Protein AF-A0ABD0QAA0-F1 (afdb_monomer_lite)

Structure (mmCIF, N/CA/C/O backbone):
data_AF-A0ABD0QAA0-F1
#
_entry.id   AF-A0ABD0QAA0-F1
#
loop_
_atom_site.group_PDB
_atom_site.id
_atom_site.type_symbol
_atom_site.label_atom_id
_atom_site.label_alt_id
_atom_site.label_comp_id
_atom_site.label_asym_id
_atom_site.label_entity_id
_atom_site.label_seq_id
_atom_site.pdbx_PDB_ins_code
_atom_site.Cartn_x
_atom_site.Cartn_y
_atom_site.Cartn_z
_atom_site.occupancy
_atom_site.B_iso_or_equiv
_atom_site.auth_seq_id
_atom_site.auth_comp_id
_atom_site.auth_asym_id
_atom_site.auth_atom_id
_atom_site.pdbx_PDB_model_num
ATOM 1 N N . LEU A 1 1 ? -8.680 -12.800 42.918 1.00 82.06 1 LEU A N 1
ATOM 2 C CA . LEU A 1 1 ? -10.115 -12.904 43.259 1.00 82.06 1 LEU A CA 1
ATOM 3 C C . LEU A 1 1 ? -10.482 -11.562 43.837 1.00 82.06 1 LEU A C 1
ATOM 5 O O . LEU A 1 1 ? -10.150 -11.305 44.989 1.00 82.06 1 LEU A O 1
ATOM 9 N N . ASP A 1 2 ? -11.087 -10.720 43.011 1.00 88.50 2 ASP A N 1
ATOM 10 C CA . ASP A 1 2 ? -11.465 -9.370 43.410 1.00 88.50 2 ASP A CA 1
ATOM 11 C C . ASP A 1 2 ? -12.945 -9.361 43.780 1.00 88.50 2 ASP A C 1
ATOM 13 O O . ASP A 1 2 ? -13.764 -10.043 43.160 1.00 88.50 2 ASP A O 1
ATOM 17 N N . VAL A 1 3 ? -13.289 -8.632 44.839 1.00 90.00 3 VAL A N 1
ATOM 18 C CA . VAL A 1 3 ? -14.673 -8.510 45.302 1.00 90.00 3 VAL A CA 1
ATOM 19 C C . VAL A 1 3 ? -15.332 -7.374 44.525 1.00 90.00 3 VAL A C 1
ATOM 21 O O . VAL A 1 3 ? -14.930 -6.222 44.662 1.00 90.00 3 VAL A O 1
ATOM 24 N N . GLN A 1 4 ? -16.346 -7.689 43.719 1.00 90.12 4 GLN A N 1
ATOM 25 C CA . GLN A 1 4 ? -17.117 -6.689 42.979 1.00 90.12 4 GLN A CA 1
ATOM 26 C C . GLN A 1 4 ? -18.313 -6.190 43.804 1.00 90.12 4 GLN A C 1
ATOM 28 O O . GLN A 1 4 ? -19.013 -6.977 44.440 1.00 90.12 4 GLN A O 1
ATOM 33 N N . MET A 1 5 ? -18.567 -4.880 43.760 1.00 89.25 5 MET A N 1
ATOM 34 C CA . MET A 1 5 ? -19.728 -4.231 44.376 1.00 89.25 5 MET A CA 1
ATOM 35 C C . MET A 1 5 ? -20.531 -3.512 43.290 1.00 89.25 5 MET A C 1
ATOM 37 O O . MET A 1 5 ? -20.007 -2.634 42.610 1.00 89.25 5 MET A O 1
ATOM 41 N N . LEU A 1 6 ? -21.799 -3.889 43.118 1.00 90.12 6 LEU A N 1
ATOM 42 C CA . LEU A 1 6 ? -22.668 -3.330 42.081 1.00 90.12 6 LEU A CA 1
ATOM 43 C C . LEU A 1 6 ? -23.094 -1.900 42.433 1.00 90.12 6 LEU A C 1
ATOM 45 O O . LEU A 1 6 ? -23.655 -1.657 43.503 1.00 90.12 6 LEU A O 1
ATOM 49 N N . THR A 1 7 ? -22.885 -0.971 41.503 1.00 89.69 7 THR A N 1
ATOM 50 C CA . THR A 1 7 ? -23.419 0.393 41.566 1.00 89.69 7 THR A CA 1
ATOM 51 C C . THR A 1 7 ? -24.627 0.527 40.635 1.00 89.69 7 THR A C 1
ATOM 53 O O . THR A 1 7 ? -24.613 -0.025 39.537 1.00 89.69 7 THR A O 1
ATOM 56 N N . PRO A 1 8 ? -25.684 1.265 41.024 1.00 91.69 8 PRO A N 1
ATOM 57 C CA . PRO A 1 8 ? -26.897 1.399 40.211 1.00 91.69 8 PRO A CA 1
ATOM 58 C C . PRO A 1 8 ? -26.730 2.332 39.001 1.00 91.69 8 PRO A C 1
ATOM 60 O O . PRO A 1 8 ? -27.649 2.454 38.198 1.00 91.69 8 PRO A O 1
ATOM 63 N N . VAL A 1 9 ? -25.591 3.018 38.892 1.00 91.56 9 VAL A N 1
ATOM 64 C CA . VAL A 1 9 ? -25.302 3.989 37.835 1.00 91.56 9 VAL A CA 1
ATOM 65 C C . VAL A 1 9 ? -24.066 3.536 37.073 1.00 91.56 9 VAL A C 1
ATOM 67 O O . VAL A 1 9 ? -23.059 3.167 37.683 1.00 91.56 9 VAL A O 1
ATOM 70 N N . ILE A 1 10 ? -24.167 3.596 35.747 1.00 88.81 10 ILE A N 1
ATOM 71 C CA . ILE A 1 10 ? -23.070 3.425 34.798 1.00 88.81 10 ILE A CA 1
ATOM 72 C C . ILE A 1 10 ? -23.173 4.512 33.728 1.00 88.81 10 ILE A C 1
ATOM 74 O O . ILE A 1 10 ? -24.264 5.009 33.447 1.00 88.81 10 ILE A O 1
ATOM 78 N N . TRP A 1 11 ? -22.039 4.863 33.136 1.00 88.94 11 TRP A N 1
ATOM 79 C CA . TRP A 1 11 ? -21.985 5.746 31.978 1.00 88.94 11 TRP A CA 1
ATOM 80 C C . TRP A 1 11 ? -22.028 4.894 30.714 1.00 88.94 11 TRP A C 1
ATOM 82 O O . TRP A 1 11 ? -21.192 4.007 30.548 1.00 88.94 11 TRP A O 1
ATOM 92 N N . SER A 1 12 ? -23.019 5.144 29.863 1.00 89.88 12 SER A N 1
ATOM 93 C CA . SER A 1 12 ? -23.172 4.511 28.553 1.00 89.88 12 SER A CA 1
ATOM 94 C C . SER A 1 12 ? -23.041 5.561 27.463 1.00 89.88 12 SER A C 1
ATOM 96 O O . SER A 1 12 ? -23.545 6.679 27.617 1.00 89.88 12 SER A O 1
ATOM 98 N N . ARG A 1 13 ? -22.420 5.197 26.344 1.00 92.31 13 ARG A N 1
ATOM 99 C CA . ARG A 1 13 ? -22.306 6.096 25.195 1.00 92.31 13 ARG A CA 1
ATOM 100 C C . ARG A 1 13 ? -23.652 6.234 24.477 1.00 92.31 13 ARG A C 1
ATOM 102 O O . ARG A 1 13 ? -24.378 5.260 24.297 1.00 92.31 13 ARG A O 1
ATOM 109 N N . MET A 1 14 ? -23.977 7.449 24.041 1.00 93.69 14 MET A N 1
ATOM 110 C CA . MET A 1 14 ? -25.113 7.690 23.152 1.00 93.69 14 MET A CA 1
ATOM 111 C C . MET A 1 14 ? -24.700 7.386 21.698 1.00 93.69 14 MET A C 1
ATOM 113 O O . MET A 1 14 ? -23.682 7.921 21.254 1.00 93.69 14 MET A O 1
ATOM 117 N N . PRO A 1 15 ? -25.444 6.547 20.949 1.00 92.31 15 PRO A N 1
ATOM 118 C CA . PRO A 1 15 ? -25.171 6.306 19.532 1.00 92.31 15 PRO A CA 1
ATOM 119 C C . PRO A 1 15 ? -25.245 7.590 18.696 1.00 92.31 15 PRO A C 1
ATOM 121 O O . PRO A 1 15 ? -26.052 8.473 18.984 1.00 92.31 15 PRO A O 1
ATOM 124 N N . ASN A 1 16 ? -24.437 7.669 17.634 1.00 89.06 16 ASN A N 1
ATOM 125 C CA . ASN A 1 16 ? -24.451 8.815 16.711 1.00 89.06 16 ASN A CA 1
ATOM 126 C C . ASN A 1 16 ? -25.701 8.817 15.823 1.00 89.06 16 ASN A C 1
ATOM 128 O O . ASN A 1 16 ? -26.226 9.873 15.484 1.00 89.06 16 ASN A O 1
ATOM 132 N N . HIS A 1 17 ? -26.181 7.624 15.468 1.00 90.19 17 HIS A N 1
ATOM 133 C CA . HIS A 1 17 ? -27.343 7.426 14.613 1.00 90.19 17 HIS A CA 1
ATOM 134 C C . HIS A 1 17 ? -28.352 6.518 15.310 1.00 90.19 17 HIS A C 1
ATOM 136 O O . HIS A 1 17 ? -27.987 5.578 16.020 1.00 90.19 17 HIS A O 1
ATOM 142 N N . PHE A 1 18 ? -29.629 6.805 15.084 1.00 90.69 18 PHE A N 1
ATOM 143 C CA . PHE A 1 18 ? -30.756 6.020 15.570 1.00 90.69 18 PHE A CA 1
ATOM 144 C C . PHE A 1 18 ? -31.597 5.569 14.383 1.00 90.69 18 PHE A C 1
ATOM 146 O O . PHE A 1 18 ? -31.605 6.220 13.341 1.00 90.69 18 PHE A O 1
ATOM 153 N N . LEU A 1 19 ? -32.343 4.479 14.557 1.00 89.00 19 LEU A N 1
ATOM 154 C CA . LEU A 1 19 ? -33.341 4.076 13.573 1.00 89.00 19 LEU A CA 1
ATOM 155 C C . LEU A 1 19 ? -34.398 5.178 13.438 1.00 89.00 19 LEU A C 1
ATOM 157 O O . LEU A 1 19 ? -34.957 5.624 14.443 1.00 89.00 19 LEU A O 1
ATOM 161 N N . ALA A 1 20 ? -34.697 5.571 12.202 1.00 83.75 20 ALA A N 1
ATOM 162 C CA . ALA A 1 20 ? -35.701 6.577 11.875 1.00 83.75 20 ALA A CA 1
ATOM 163 C C . ALA A 1 20 ? -36.950 5.915 11.252 1.00 83.75 20 ALA A C 1
ATOM 165 O O . ALA A 1 20 ? -37.070 5.847 10.030 1.00 83.75 20 ALA A O 1
ATOM 166 N N . PRO A 1 21 ? -37.881 5.358 12.054 1.00 82.88 21 PRO A N 1
ATOM 167 C CA . PRO A 1 21 ? -39.101 4.759 11.520 1.00 82.88 21 PRO A CA 1
ATOM 168 C C . PRO A 1 21 ? -40.090 5.829 11.036 1.00 82.88 21 PRO A C 1
ATOM 170 O O . PRO A 1 21 ? -40.287 6.854 11.696 1.00 82.88 21 PRO A O 1
ATOM 173 N N . GLU A 1 22 ? -40.787 5.562 9.930 1.00 78.75 22 GLU A N 1
ATOM 174 C CA . GLU A 1 22 ? -41.868 6.437 9.467 1.00 78.75 22 GLU A CA 1
ATOM 175 C C . GLU A 1 22 ? -43.043 6.424 10.462 1.00 78.75 22 GLU A C 1
ATOM 177 O O . GLU A 1 22 ? -43.483 5.378 10.952 1.00 78.75 22 GLU A O 1
ATOM 182 N N . THR A 1 23 ? -43.579 7.603 10.788 1.00 73.75 23 THR A N 1
ATOM 183 C CA . THR A 1 23 ? -44.669 7.740 11.763 1.00 73.75 23 THR A CA 1
ATOM 184 C C . THR A 1 23 ? -46.031 7.624 11.076 1.00 73.75 23 THR A C 1
ATOM 186 O O . THR A 1 23 ? -46.415 8.449 10.256 1.00 73.75 23 THR A O 1
ATOM 189 N N . GLY A 1 24 ? -46.794 6.581 11.424 1.00 71.56 24 GLY A N 1
ATOM 190 C CA . GLY A 1 24 ? -48.169 6.348 10.945 1.00 71.56 24 GLY A CA 1
ATOM 191 C C . GLY A 1 24 ? -48.438 4.897 10.540 1.00 71.56 24 GLY A C 1
ATOM 192 O O . GLY A 1 24 ? -49.527 4.370 10.772 1.00 71.56 24 GLY A O 1
ATOM 193 N N . ARG A 1 25 ? -47.418 4.216 10.015 1.00 75.25 25 ARG A N 1
ATOM 194 C CA . ARG A 1 25 ? -47.343 2.761 9.830 1.00 75.25 25 ARG A CA 1
ATOM 195 C C . ARG A 1 25 ? -45.936 2.353 10.246 1.00 75.25 25 ARG A C 1
ATOM 197 O O . ARG A 1 25 ? -44.996 2.995 9.811 1.00 75.25 25 ARG A O 1
ATOM 204 N N . VAL A 1 26 ? -45.784 1.345 11.106 1.00 78.69 26 VAL A N 1
ATOM 205 C CA . VAL A 1 26 ? -44.456 0.912 11.578 1.00 78.69 26 VAL A CA 1
ATOM 206 C C . VAL A 1 26 ? -43.682 0.329 10.393 1.00 78.69 26 VAL A C 1
ATOM 208 O O . VAL A 1 26 ? -43.853 -0.840 10.054 1.00 78.69 26 VAL A O 1
ATOM 211 N N . GLN A 1 27 ? -42.880 1.168 9.742 1.00 80.31 27 GLN A N 1
ATOM 212 C CA . GLN A 1 27 ? -42.050 0.836 8.593 1.00 80.31 27 GLN A CA 1
ATOM 213 C C . GLN A 1 27 ? -40.645 1.399 8.835 1.00 80.31 27 GLN A C 1
ATOM 215 O O . GLN A 1 27 ? -40.485 2.547 9.244 1.00 80.31 27 GLN A O 1
ATOM 220 N N . CYS A 1 28 ? -39.633 0.559 8.629 1.00 80.88 28 CYS A N 1
ATOM 221 C CA . CYS A 1 28 ? -38.220 0.896 8.762 1.00 80.88 28 CYS A CA 1
ATOM 222 C C . CYS A 1 28 ? -37.490 0.220 7.599 1.00 80.88 28 CYS A C 1
ATOM 224 O O . CYS A 1 28 ? -37.550 -1.003 7.473 1.00 80.88 28 CYS A O 1
ATOM 226 N N . MET A 1 29 ? -36.904 1.027 6.713 1.00 82.25 29 MET A N 1
ATOM 227 C CA . MET A 1 29 ? -36.292 0.562 5.460 1.00 82.25 29 MET A CA 1
ATOM 228 C C . MET A 1 29 ? -34.762 0.625 5.491 1.00 82.25 29 MET A C 1
ATOM 230 O O . MET A 1 29 ? -34.114 -0.054 4.700 1.00 82.25 29 MET A O 1
ATOM 234 N N . GLU A 1 30 ? -34.190 1.421 6.393 1.00 84.62 30 GLU A N 1
ATOM 235 C CA . GLU A 1 30 ? -32.753 1.676 6.457 1.00 84.62 30 GLU A CA 1
ATOM 236 C C . GLU A 1 30 ? -32.064 0.689 7.410 1.00 84.62 30 GLU A C 1
ATOM 238 O O . GLU A 1 30 ? -32.406 0.640 8.598 1.00 84.62 30 GLU A O 1
ATOM 243 N N . PRO A 1 31 ? -31.106 -0.121 6.922 1.00 88.12 31 PRO A N 1
ATOM 244 C CA . PRO A 1 31 ? -30.299 -0.966 7.787 1.00 88.12 31 PRO A CA 1
ATOM 245 C C . PRO A 1 31 ? -29.282 -0.115 8.557 1.00 88.12 31 PRO A C 1
ATOM 247 O O . PRO A 1 31 ? -28.592 0.718 7.978 1.00 88.12 31 PRO A O 1
ATOM 250 N N . LEU A 1 32 ? -29.150 -0.370 9.860 1.00 88.19 32 LEU A N 1
ATOM 251 C CA . LEU A 1 32 ? -28.131 0.244 10.709 1.00 88.19 32 LEU A CA 1
ATOM 252 C C . LEU A 1 32 ? -27.360 -0.853 11.444 1.00 88.19 32 LEU A C 1
ATOM 254 O O . LEU A 1 32 ? -27.960 -1.708 12.099 1.00 88.19 32 LEU A O 1
ATOM 258 N N . VAL A 1 33 ? -26.034 -0.824 11.327 1.00 89.81 33 VAL A N 1
ATOM 259 C CA . VAL A 1 33 ? -25.125 -1.814 11.918 1.00 89.81 33 VAL A CA 1
ATOM 260 C C . VAL A 1 33 ? -24.137 -1.102 12.837 1.00 89.81 33 VAL A C 1
ATOM 262 O O . VAL A 1 33 ? -23.739 0.030 12.580 1.00 89.81 33 VAL A O 1
ATOM 265 N N . MET A 1 34 ? -23.750 -1.769 13.923 1.00 92.12 34 MET A N 1
ATOM 266 C CA . MET A 1 34 ? -22.715 -1.306 14.843 1.00 92.12 34 MET A CA 1
ATOM 267 C C . MET A 1 34 ? -21.794 -2.462 15.226 1.00 92.12 34 MET A C 1
ATOM 269 O O . MET A 1 34 ? -22.221 -3.618 15.260 1.00 92.12 34 MET A O 1
ATOM 273 N N . MET A 1 35 ? -20.549 -2.139 15.566 1.00 93.75 35 MET A N 1
ATOM 274 C CA . MET A 1 35 ? -19.580 -3.102 16.082 1.00 93.75 35 MET A CA 1
ATOM 275 C C . MET A 1 35 ? -19.490 -3.007 17.610 1.00 93.75 35 MET A C 1
ATOM 277 O O . MET A 1 35 ? -19.363 -1.919 18.169 1.00 93.75 35 MET A O 1
ATOM 281 N N . ALA A 1 36 ? -19.541 -4.151 18.291 1.00 94.50 36 ALA A N 1
ATOM 282 C CA . ALA A 1 36 ? -19.472 -4.240 19.746 1.00 94.50 36 ALA A CA 1
ATOM 283 C C . ALA A 1 36 ? -18.509 -5.350 20.182 1.00 94.50 36 ALA A C 1
ATOM 285 O O . ALA A 1 36 ? -18.388 -6.382 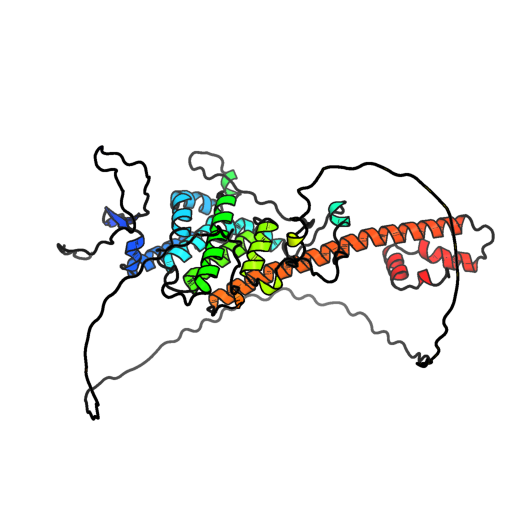19.525 1.00 94.50 36 ALA A O 1
ATOM 286 N N . LEU A 1 37 ? -17.854 -5.145 21.320 1.00 94.44 37 LEU A N 1
ATOM 287 C CA . LEU A 1 37 ? -16.974 -6.110 21.965 1.00 94.44 37 LEU A CA 1
ATOM 288 C C . LEU A 1 37 ? -17.769 -6.965 22.950 1.00 94.44 37 LEU A C 1
ATOM 290 O O . LEU A 1 37 ? -18.516 -6.438 23.775 1.00 94.44 37 LEU A O 1
ATOM 294 N N . HIS A 1 38 ? -17.569 -8.280 22.905 1.00 96.06 38 HIS A N 1
ATOM 295 C CA . HIS A 1 38 ? -18.076 -9.212 23.913 1.00 96.06 38 HIS A CA 1
ATOM 296 C C . HIS A 1 38 ? -16.964 -9.538 24.912 1.00 96.06 38 HIS A C 1
ATOM 298 O O . HIS A 1 38 ? -15.877 -9.939 24.506 1.00 96.06 38 HIS A O 1
ATOM 304 N N . ILE A 1 39 ? -17.229 -9.345 26.208 1.00 95.81 39 ILE A N 1
ATOM 305 C CA . ILE A 1 39 ? -16.333 -9.738 27.304 1.00 95.81 39 ILE A CA 1
ATOM 306 C C . ILE A 1 39 ? -16.783 -11.115 27.805 1.00 95.81 39 ILE A C 1
ATOM 308 O O . ILE A 1 39 ? -17.846 -11.195 28.436 1.00 95.81 39 ILE A O 1
ATOM 312 N N . PRO A 1 40 ? -16.011 -12.190 27.564 1.00 95.69 40 PRO A N 1
ATOM 313 C CA . PRO A 1 40 ? -16.426 -13.546 27.911 1.00 95.69 40 PRO A CA 1
ATOM 314 C C . PRO A 1 40 ? -16.566 -13.783 29.417 1.00 95.69 40 PRO A C 1
ATOM 316 O O . PRO A 1 40 ? -17.504 -14.455 29.842 1.00 95.69 40 PRO A O 1
ATOM 319 N N . GLU A 1 41 ? -15.671 -13.220 30.232 1.00 93.06 41 GLU A N 1
ATOM 320 C CA . GLU A 1 41 ? -15.617 -13.445 31.682 1.00 93.06 41 GLU A CA 1
ATOM 321 C C . GLU A 1 41 ? -16.844 -12.878 32.404 1.00 93.06 41 GLU A C 1
ATOM 323 O O . GLU A 1 41 ? -17.338 -13.471 33.362 1.00 93.06 41 GLU A O 1
ATOM 328 N N . GLU A 1 42 ? -17.349 -11.740 31.924 1.00 92.06 42 GLU A N 1
ATOM 329 C CA . GLU A 1 42 ? -18.548 -11.076 32.450 1.00 92.06 42 GLU A CA 1
ATOM 330 C C . GLU A 1 42 ? -19.813 -11.415 31.642 1.00 92.06 42 GLU A C 1
ATOM 332 O O . GLU A 1 42 ? -20.918 -11.059 32.050 1.00 92.06 42 GLU A O 1
ATOM 337 N N . ASN A 1 43 ? -19.660 -12.099 30.503 1.00 94.12 43 ASN A N 1
ATOM 338 C CA . ASN A 1 43 ? -20.702 -12.386 29.519 1.00 94.12 43 ASN A CA 1
ATOM 339 C C . ASN A 1 43 ? -21.565 -11.158 29.168 1.00 94.12 43 ASN A C 1
ATOM 341 O O . ASN A 1 43 ? -22.793 -11.175 29.293 1.00 94.12 43 ASN A O 1
ATOM 345 N N . ARG A 1 44 ? -20.913 -10.074 28.736 1.00 93.38 44 ARG A N 1
ATOM 346 C CA . ARG A 1 44 ? -21.579 -8.811 28.382 1.00 93.38 44 ARG A CA 1
ATOM 347 C C . ARG A 1 44 ? -21.025 -8.197 27.105 1.00 93.38 44 ARG A C 1
ATOM 349 O O . ARG A 1 44 ? -19.879 -8.456 26.747 1.00 93.38 44 ARG A O 1
ATOM 356 N N . CYS A 1 45 ? -21.814 -7.330 26.475 1.00 94.94 45 CYS A N 1
ATOM 357 C CA . CYS A 1 45 ? -21.395 -6.561 25.305 1.00 94.94 45 CYS A CA 1
ATOM 358 C C . CYS A 1 45 ? -21.158 -5.089 25.658 1.00 94.94 45 CYS A C 1
ATOM 360 O O . CYS A 1 45 ? -21.840 -4.531 26.517 1.00 94.94 45 CYS A O 1
ATOM 362 N N . ILE A 1 46 ? -20.195 -4.475 24.980 1.00 93.94 46 ILE A N 1
ATOM 363 C CA . ILE A 1 46 ? -19.839 -3.061 25.089 1.00 93.94 46 ILE A CA 1
ATOM 364 C C . ILE A 1 46 ? -19.666 -2.520 23.665 1.00 93.94 46 ILE A C 1
ATOM 366 O O . ILE A 1 46 ? -19.048 -3.191 22.844 1.00 93.94 46 ILE A O 1
ATOM 370 N N . ASP A 1 47 ? -20.188 -1.333 23.352 1.00 94.38 47 ASP A N 1
ATOM 371 C CA . ASP A 1 47 ? -19.894 -0.660 22.073 1.00 94.38 47 ASP A CA 1
ATOM 372 C C . ASP A 1 47 ? -18.374 -0.439 21.938 1.00 94.38 47 ASP A C 1
ATOM 374 O O . ASP A 1 47 ? -17.720 -0.025 22.898 1.00 94.38 47 ASP A O 1
ATOM 378 N N . ILE A 1 48 ? -17.791 -0.703 20.762 1.00 94.62 48 ILE A N 1
ATOM 379 C CA . ILE A 1 48 ? -16.352 -0.481 20.553 1.00 94.62 48 ILE A CA 1
ATOM 380 C C . ILE A 1 48 ? -15.960 0.981 20.808 1.00 94.62 48 ILE A C 1
ATOM 382 O O . ILE A 1 48 ? -14.851 1.262 21.262 1.00 94.62 48 ILE A O 1
ATOM 386 N N . LEU A 1 49 ? -16.881 1.918 20.576 1.00 94.38 49 LEU A N 1
ATOM 387 C CA . LEU A 1 49 ? -16.634 3.339 20.792 1.00 94.38 49 LEU A CA 1
ATOM 388 C C . LEU A 1 49 ? -16.576 3.714 22.284 1.00 94.38 49 LEU A C 1
ATOM 390 O O . LEU A 1 49 ? -16.039 4.765 22.611 1.00 94.38 49 LEU A O 1
ATOM 394 N N . GLU A 1 50 ? -17.031 2.860 23.211 1.00 93.06 50 GLU A N 1
ATOM 395 C CA . GLU A 1 50 ? -16.831 3.079 24.658 1.00 93.06 50 GLU A CA 1
ATOM 396 C C . GLU A 1 50 ? -15.379 2.862 25.108 1.00 93.06 50 GLU A C 1
ATOM 398 O O . GLU A 1 50 ? -15.012 3.225 26.232 1.00 93.06 50 GLU A O 1
ATOM 403 N N . LEU A 1 51 ? -14.520 2.304 24.246 1.00 94.06 51 LEU A N 1
ATOM 404 C CA . LEU A 1 51 ? -13.091 2.193 24.532 1.00 94.06 51 LEU A CA 1
ATOM 405 C C . LEU A 1 51 ? -12.419 3.558 24.738 1.00 94.06 51 LEU A C 1
ATOM 407 O O . LEU A 1 51 ? -11.412 3.616 25.439 1.00 94.06 51 LEU A O 1
ATOM 411 N N . SER A 1 52 ? -12.976 4.651 24.200 1.00 92.56 52 SER A N 1
ATOM 412 C CA . SER A 1 52 ? -12.447 6.001 24.435 1.00 92.56 52 SER A CA 1
ATOM 413 C C . SER A 1 52 ? -12.475 6.397 25.916 1.00 92.56 52 SER A C 1
ATOM 415 O O . SER A 1 52 ? -11.582 7.100 26.376 1.00 92.56 52 SER A O 1
ATOM 417 N N . GLU A 1 53 ? -13.472 5.919 26.665 1.00 93.00 53 GLU A N 1
ATOM 418 C CA . GLU A 1 53 ? -13.621 6.186 28.101 1.00 93.00 53 GLU A CA 1
ATOM 419 C C . GLU A 1 53 ? -12.873 5.140 28.945 1.00 93.00 53 GLU A C 1
ATOM 421 O O . GLU A 1 53 ? -12.318 5.428 30.006 1.00 93.00 53 GLU A O 1
ATOM 426 N N . ARG A 1 54 ? -12.811 3.892 28.462 1.00 93.19 54 ARG A N 1
ATOM 427 C CA . ARG A 1 54 ? -12.151 2.769 29.147 1.00 93.19 54 ARG A CA 1
ATOM 428 C C . ARG A 1 54 ? -10.708 2.589 28.675 1.00 93.19 54 ARG A C 1
ATOM 430 O O . ARG A 1 54 ? -10.383 1.614 27.996 1.00 93.19 54 ARG A O 1
ATOM 437 N N . THR A 1 55 ? -9.826 3.496 29.089 1.00 92.88 55 THR A N 1
ATOM 438 C CA . THR A 1 55 ? -8.427 3.536 28.615 1.00 92.88 55 THR A CA 1
ATOM 439 C C . THR A 1 55 ? -7.630 2.244 28.853 1.00 92.88 55 THR A C 1
ATOM 441 O O . THR A 1 55 ? -6.858 1.843 27.983 1.00 92.88 55 THR A O 1
ATOM 444 N N . ASP A 1 56 ? -7.833 1.548 29.975 1.00 95.44 56 ASP A N 1
ATOM 445 C CA . ASP A 1 56 ? -7.140 0.282 30.264 1.00 95.44 56 ASP A CA 1
ATOM 446 C C . ASP A 1 56 ? -7.579 -0.847 29.323 1.00 95.44 56 ASP A C 1
ATOM 448 O O . ASP A 1 56 ? -6.747 -1.575 28.777 1.00 95.44 56 ASP A O 1
ATOM 452 N N . LEU A 1 57 ? -8.889 -0.952 29.069 1.00 95.56 57 LEU A N 1
ATOM 453 C CA . LEU A 1 57 ? -9.443 -1.938 28.140 1.00 95.56 57 LEU A CA 1
ATOM 454 C C . LEU A 1 57 ? -9.039 -1.622 26.695 1.00 95.56 57 LEU A C 1
ATOM 456 O O . LEU A 1 57 ? -8.730 -2.534 25.931 1.00 95.56 57 LEU A O 1
ATOM 460 N N . MET A 1 58 ? -8.976 -0.337 26.335 1.00 95.50 58 MET A N 1
ATOM 461 C CA . MET A 1 58 ? -8.474 0.111 25.036 1.00 95.50 58 MET A CA 1
ATOM 462 C C . MET A 1 58 ? -7.018 -0.307 24.828 1.00 95.50 58 MET A C 1
ATOM 464 O O . MET A 1 58 ? -6.692 -0.869 23.786 1.00 95.50 58 MET A O 1
ATOM 468 N N . LYS A 1 59 ? -6.145 -0.079 25.820 1.00 96.56 59 LYS A N 1
ATOM 469 C CA . LYS A 1 59 ? -4.740 -0.514 25.765 1.00 96.56 59 LYS A CA 1
ATOM 470 C C . LYS A 1 59 ? -4.639 -2.029 25.609 1.00 96.56 59 LYS A C 1
ATOM 472 O O . LYS A 1 59 ? -3.907 -2.504 24.745 1.00 96.56 59 LYS A O 1
ATOM 477 N N . PHE A 1 60 ? -5.399 -2.785 26.399 1.00 97.19 60 PHE A N 1
ATOM 478 C CA . PHE A 1 60 ? -5.430 -4.243 26.304 1.00 97.19 60 PHE A CA 1
ATOM 479 C C . PHE A 1 60 ? -5.853 -4.723 24.906 1.00 97.19 60 PHE A C 1
ATOM 481 O O . PHE A 1 60 ? -5.178 -5.557 24.297 1.00 97.19 60 PHE A O 1
ATOM 488 N N . HIS A 1 61 ? -6.934 -4.161 24.360 1.00 96.31 61 HIS A N 1
ATOM 489 C CA . HIS A 1 61 ? -7.422 -4.532 23.036 1.00 96.31 61 HIS A CA 1
ATOM 490 C C . HIS A 1 61 ? -6.443 -4.124 21.925 1.00 96.31 61 HIS A C 1
ATOM 492 O O . HIS A 1 61 ? -6.162 -4.921 21.035 1.00 96.31 61 HIS A O 1
ATOM 498 N N . TYR A 1 62 ? -5.826 -2.945 22.021 1.00 96.19 62 TYR A N 1
ATOM 499 C CA . TYR A 1 62 ? -4.771 -2.512 21.103 1.00 96.19 62 TYR A CA 1
ATOM 500 C C . TYR A 1 62 ? -3.587 -3.490 21.062 1.00 96.19 62 TYR A C 1
ATOM 502 O O . TYR A 1 62 ? -3.132 -3.878 19.987 1.00 96.19 62 TYR A O 1
ATOM 510 N N . HIS A 1 63 ? -3.110 -3.944 22.224 1.00 97.38 63 HIS A N 1
ATOM 511 C CA . HIS A 1 63 ? -2.051 -4.953 22.286 1.00 97.38 63 HIS A CA 1
ATOM 512 C C . HIS A 1 63 ? -2.503 -6.322 21.765 1.00 97.38 63 HIS A C 1
ATOM 514 O O . HIS A 1 63 ? -1.689 -7.052 21.206 1.00 97.38 63 HIS A O 1
ATOM 520 N N . THR A 1 64 ? -3.791 -6.649 21.881 1.00 96.56 64 THR A N 1
ATOM 521 C CA . THR A 1 64 ? -4.367 -7.860 21.277 1.00 96.56 64 THR A CA 1
ATOM 522 C C . THR A 1 64 ? -4.330 -7.787 19.746 1.00 96.56 64 THR A C 1
ATOM 524 O O . THR A 1 64 ? -3.903 -8.742 19.102 1.00 96.56 64 THR A O 1
ATOM 527 N N . LEU A 1 65 ? -4.686 -6.640 19.155 1.00 95.69 65 LEU A N 1
ATOM 528 C CA . LEU A 1 65 ? -4.581 -6.417 17.705 1.00 95.69 65 LEU A CA 1
ATOM 529 C C . LEU A 1 65 ? -3.124 -6.491 17.228 1.00 95.69 65 LEU A C 1
ATOM 531 O O . LEU A 1 65 ? -2.826 -7.145 16.230 1.00 95.69 65 LEU A O 1
ATOM 535 N N . LYS A 1 66 ? -2.193 -5.890 17.982 1.00 95.75 66 LYS A N 1
ATOM 536 C CA . LYS A 1 66 ? -0.754 -6.015 17.705 1.00 95.75 66 LYS A CA 1
ATOM 537 C C . LYS A 1 66 ? -0.282 -7.461 17.745 1.00 95.75 66 LYS A C 1
ATOM 539 O O . LYS A 1 66 ? 0.456 -7.872 16.857 1.00 95.75 66 LYS A O 1
ATOM 544 N N . LEU A 1 67 ? -0.722 -8.227 18.744 1.00 96.62 67 LEU A N 1
ATOM 545 C CA . LEU A 1 67 ? -0.380 -9.639 18.861 1.00 96.62 67 LEU A CA 1
ATOM 546 C C . LEU A 1 67 ? -0.815 -10.402 17.609 1.00 96.62 67 LEU A C 1
ATOM 548 O O . LEU A 1 67 ? -0.004 -11.139 17.062 1.00 96.62 67 LEU A O 1
ATOM 552 N N . TYR A 1 68 ? -2.041 -10.191 17.121 1.00 95.62 68 TYR A N 1
ATOM 553 C CA . TYR A 1 68 ? -2.515 -10.801 15.874 1.00 95.62 68 TYR A CA 1
ATOM 554 C C . TYR A 1 68 ? -1.617 -10.468 14.678 1.00 95.62 68 TYR A C 1
ATOM 556 O O . TYR A 1 68 ? -1.216 -11.382 13.956 1.00 95.62 68 TYR A O 1
ATOM 564 N N . GLY A 1 69 ? -1.214 -9.202 14.527 1.00 92.94 69 GLY A N 1
ATOM 565 C CA . GLY A 1 69 ? -0.229 -8.801 13.519 1.00 92.94 69 GLY A CA 1
ATOM 566 C C . GLY A 1 69 ? 1.104 -9.544 13.671 1.00 92.94 69 GLY A C 1
ATOM 567 O O . GLY A 1 69 ? 1.629 -10.079 12.698 1.00 92.94 69 GLY A O 1
ATOM 568 N N . SER A 1 70 ? 1.615 -9.671 14.899 1.00 92.88 70 SER A N 1
ATOM 569 C CA . SER A 1 70 ? 2.856 -10.400 15.185 1.00 92.88 70 SER A CA 1
ATOM 570 C C . SER A 1 70 ? 2.763 -11.906 14.911 1.00 92.88 70 SER A C 1
ATOM 572 O O . SER A 1 70 ? 3.733 -12.483 14.430 1.00 92.88 70 SER A O 1
ATOM 574 N N . VAL A 1 71 ? 1.623 -12.565 15.165 1.00 93.44 71 VAL A N 1
ATOM 575 C CA . VAL A 1 71 ? 1.467 -14.003 14.849 1.00 93.44 71 VAL A CA 1
ATOM 576 C C . VAL A 1 71 ? 1.439 -14.239 13.328 1.00 93.44 71 VAL A C 1
ATOM 578 O O . VAL A 1 71 ? 1.912 -15.272 12.849 1.00 93.44 71 VAL A O 1
ATOM 581 N N . CYS A 1 72 ? 0.925 -13.272 12.564 1.00 90.56 72 CYS A N 1
ATOM 582 C CA . CYS A 1 72 ? 0.920 -13.274 11.098 1.00 90.56 72 CYS A CA 1
ATOM 583 C C . CYS A 1 72 ? 2.225 -12.792 10.452 1.00 90.56 72 CYS A C 1
ATOM 585 O O . CYS A 1 72 ? 2.329 -12.810 9.222 1.00 90.56 72 CYS A O 1
ATOM 587 N N . ALA A 1 73 ? 3.212 -12.367 11.245 1.00 82.44 73 ALA A N 1
ATOM 588 C CA . ALA A 1 73 ? 4.438 -11.770 10.735 1.00 82.44 73 ALA A CA 1
ATOM 589 C C . ALA A 1 73 ? 5.169 -12.677 9.730 1.00 82.44 73 ALA A C 1
ATOM 591 O O . ALA A 1 73 ? 5.062 -13.907 9.757 1.00 82.44 73 ALA A O 1
ATOM 592 N N . LEU A 1 74 ? 5.938 -12.041 8.840 1.00 80.38 74 LEU A N 1
ATOM 593 C CA . LEU A 1 74 ? 6.788 -12.696 7.836 1.00 80.38 74 LEU A CA 1
ATOM 594 C C . LEU A 1 74 ? 6.024 -13.565 6.817 1.00 80.38 74 LEU A C 1
ATOM 596 O O . LEU A 1 74 ? 6.600 -14.454 6.192 1.00 80.38 74 LEU A O 1
ATOM 600 N N . GLY A 1 75 ? 4.736 -13.285 6.600 1.00 78.06 75 GLY A N 1
ATOM 601 C CA . GLY A 1 75 ? 3.929 -13.960 5.583 1.00 78.06 75 GLY A CA 1
ATOM 602 C C . GLY A 1 75 ? 3.454 -15.351 5.997 1.00 78.06 75 GLY A C 1
ATOM 603 O O . GLY A 1 75 ? 3.341 -16.251 5.160 1.00 78.06 75 GLY A O 1
ATOM 604 N N . ASN A 1 76 ? 3.163 -15.545 7.288 1.00 91.31 76 ASN A N 1
ATOM 605 C CA . ASN A 1 76 ? 2.561 -16.775 7.794 1.00 91.31 76 ASN A CA 1
ATOM 606 C C . ASN A 1 76 ? 1.081 -16.885 7.383 1.00 91.31 76 ASN A C 1
ATOM 608 O O . ASN A 1 76 ? 0.158 -16.723 8.184 1.00 91.31 76 ASN A O 1
ATOM 612 N N . ASN A 1 77 ? 0.863 -17.211 6.108 1.00 91.81 77 ASN A N 1
ATOM 613 C CA . ASN A 1 77 ? -0.457 -17.277 5.486 1.00 91.81 77 ASN A CA 1
ATOM 614 C C . ASN A 1 77 ? -1.393 -18.277 6.186 1.00 91.81 77 ASN A C 1
ATOM 616 O O . ASN A 1 77 ? -2.597 -18.043 6.266 1.00 91.81 77 ASN A O 1
ATOM 620 N N . ARG A 1 78 ? -0.863 -19.366 6.763 1.00 91.00 78 ARG A N 1
ATOM 621 C CA . ARG A 1 78 ? -1.669 -20.339 7.520 1.00 91.00 78 ARG A CA 1
ATOM 622 C C . ARG A 1 78 ? -2.368 -19.694 8.716 1.00 91.00 78 ARG A C 1
ATOM 624 O O . ARG A 1 78 ? -3.540 -19.981 8.957 1.00 91.00 78 ARG A O 1
ATOM 631 N N . VAL A 1 79 ? -1.655 -18.852 9.463 1.00 92.81 79 VAL A N 1
ATOM 632 C CA . VAL A 1 79 ? -2.235 -18.113 10.589 1.00 92.81 79 VAL A CA 1
ATOM 633 C C . VAL A 1 79 ? -3.178 -17.035 10.076 1.00 92.81 79 VAL A C 1
ATOM 635 O O . VAL A 1 79 ? -4.270 -16.922 10.620 1.00 92.81 79 VAL A O 1
ATOM 638 N N . SER A 1 80 ? -2.825 -16.317 9.005 1.00 93.25 80 SER A N 1
ATOM 639 C CA . SER A 1 80 ? -3.704 -15.291 8.427 1.00 93.25 80 SER A CA 1
ATOM 640 C C . SER A 1 80 ? -5.083 -15.852 8.071 1.00 93.25 80 SER A C 1
ATOM 642 O O . SER A 1 80 ? -6.093 -15.287 8.474 1.00 93.25 80 SER A O 1
ATOM 644 N N . HIS A 1 81 ? -5.141 -17.023 7.424 1.00 92.19 81 HIS A N 1
ATOM 645 C CA . HIS A 1 81 ? -6.410 -17.710 7.140 1.00 92.19 81 HIS A CA 1
ATOM 646 C C . HIS A 1 81 ? -7.181 -18.099 8.406 1.00 92.19 81 HIS A C 1
ATOM 648 O O . HIS A 1 81 ? -8.404 -17.994 8.436 1.00 92.19 81 HIS A O 1
ATOM 654 N N . ALA A 1 82 ? -6.490 -18.551 9.456 1.00 91.75 82 ALA A N 1
ATOM 655 C CA . ALA A 1 82 ? -7.134 -18.886 10.724 1.00 91.75 82 ALA A CA 1
ATOM 656 C C . ALA A 1 82 ? -7.682 -17.636 11.435 1.00 91.75 82 ALA A C 1
ATOM 658 O O . ALA A 1 82 ? -8.789 -17.672 11.973 1.00 91.75 82 ALA A O 1
ATOM 659 N N . LEU A 1 83 ? -6.949 -16.520 11.400 1.00 93.56 83 LEU A N 1
ATOM 660 C CA . LEU A 1 83 ? -7.362 -15.258 12.013 1.00 93.56 83 LEU A CA 1
ATOM 661 C C . LEU A 1 83 ? -8.570 -14.621 11.331 1.00 93.56 83 LEU A C 1
ATOM 663 O O . LEU A 1 83 ? -9.337 -13.960 12.023 1.00 93.56 83 LEU A O 1
ATOM 667 N N . CYS A 1 84 ? -8.829 -14.903 10.050 1.00 93.12 84 CYS A N 1
ATOM 668 C CA . CYS A 1 84 ? -10.075 -14.494 9.391 1.00 93.12 84 CYS A CA 1
ATOM 669 C C . CYS A 1 84 ? -11.347 -15.077 10.053 1.00 93.12 84 CYS A C 1
ATOM 671 O O . CYS A 1 84 ? -12.449 -14.643 9.736 1.00 93.12 84 CYS A O 1
ATOM 673 N N . SER A 1 85 ? -11.227 -16.071 10.950 1.00 92.06 85 SER A N 1
ATOM 674 C CA . SER A 1 85 ? -12.355 -16.547 11.777 1.00 92.06 85 SER A CA 1
ATOM 675 C C . SER A 1 85 ? -12.570 -15.727 13.051 1.00 92.06 85 SER A C 1
ATOM 677 O O . SER A 1 85 ? -13.647 -15.786 13.640 1.00 92.06 85 SER A O 1
ATOM 679 N N . HIS A 1 86 ? -11.544 -14.996 13.488 1.00 92.19 86 HIS A N 1
ATOM 680 C CA . HIS A 1 86 ? -11.562 -14.165 14.689 1.00 92.19 86 HIS A CA 1
ATOM 681 C C . HIS A 1 86 ? -11.892 -12.709 14.365 1.00 92.19 86 HIS A C 1
ATOM 683 O O . HIS A 1 86 ? -12.646 -12.086 15.108 1.00 92.19 86 HIS A O 1
ATOM 689 N N . VAL A 1 87 ? -11.334 -12.190 13.270 1.00 93.69 87 VAL A N 1
ATOM 690 C CA . VAL A 1 87 ? -11.606 -10.854 12.738 1.00 93.69 87 VAL A CA 1
ATOM 691 C C . VAL A 1 87 ? -12.039 -11.020 11.291 1.00 93.69 87 VAL A C 1
ATOM 693 O O . VAL A 1 87 ? -11.286 -11.555 10.476 1.00 93.69 87 VAL A O 1
ATOM 696 N N . ASP A 1 88 ? -13.267 -10.612 10.993 1.00 90.31 88 ASP A N 1
ATOM 697 C CA . ASP A 1 88 ? -13.849 -10.759 9.663 1.00 90.31 88 ASP A CA 1
ATOM 698 C C . ASP A 1 88 ? -13.609 -9.524 8.777 1.00 90.31 88 ASP A C 1
ATOM 700 O O . ASP A 1 88 ? -13.184 -8.458 9.226 1.00 90.31 88 ASP A O 1
ATOM 704 N N . GLU A 1 89 ? -13.878 -9.689 7.482 1.00 92.31 89 GLU A N 1
ATOM 705 C CA . GLU A 1 89 ? -13.743 -8.632 6.478 1.00 92.31 89 GLU A CA 1
ATOM 706 C C . GLU A 1 89 ? -14.621 -7.413 6.809 1.00 92.31 89 GLU A C 1
ATOM 708 O O . GLU A 1 89 ? -14.158 -6.276 6.741 1.00 92.31 89 GLU A O 1
ATOM 713 N N . SER A 1 90 ? -15.867 -7.635 7.238 1.00 92.00 90 SER A N 1
ATOM 714 C CA . SER A 1 90 ? -16.804 -6.555 7.563 1.00 92.00 90 SER A CA 1
ATOM 715 C C . SER A 1 90 ? -16.352 -5.689 8.739 1.00 92.00 90 SER A C 1
ATOM 717 O O . SER A 1 90 ? -16.546 -4.476 8.713 1.00 92.00 90 SER A O 1
ATOM 719 N N . GLN A 1 91 ? -15.728 -6.283 9.757 1.00 93.56 91 GLN A N 1
ATOM 720 C CA . GLN A 1 91 ? -15.168 -5.571 10.903 1.00 93.56 91 GLN A CA 1
ATOM 721 C C . GLN A 1 91 ? -13.994 -4.694 10.479 1.00 93.56 91 GLN A C 1
ATOM 723 O O . GLN A 1 91 ? -13.886 -3.560 10.946 1.00 93.56 91 GLN A O 1
ATOM 728 N N . LEU A 1 92 ? -13.138 -5.195 9.581 1.00 94.56 92 LEU A N 1
ATOM 729 C CA . LEU A 1 92 ? -12.011 -4.431 9.047 1.00 94.56 92 LEU A CA 1
ATOM 730 C C . LEU A 1 92 ? -12.500 -3.211 8.262 1.00 94.56 92 LEU A C 1
ATOM 732 O O . LEU A 1 92 ? -12.077 -2.100 8.574 1.00 94.56 92 LEU A O 1
ATOM 736 N N . PHE A 1 93 ? -13.430 -3.387 7.317 1.00 93.44 93 PHE A N 1
ATOM 737 C CA . PHE A 1 93 ? -13.990 -2.262 6.555 1.00 93.44 93 PHE A CA 1
ATOM 738 C C . PHE A 1 93 ? -14.720 -1.260 7.454 1.00 93.44 93 PHE A C 1
ATOM 740 O O . PHE A 1 93 ? -14.439 -0.065 7.383 1.00 93.44 93 PHE A O 1
ATOM 747 N N . TYR A 1 94 ? -15.536 -1.735 8.402 1.00 92.88 94 TYR A N 1
ATOM 748 C CA . TYR A 1 94 ? -16.178 -0.854 9.380 1.00 92.88 94 TYR A CA 1
ATOM 749 C C . TYR A 1 94 ? -15.150 -0.047 10.189 1.00 92.88 94 TYR A C 1
ATOM 751 O O . TYR A 1 94 ? -15.351 1.139 10.444 1.00 92.88 94 TYR A O 1
ATOM 759 N N . ALA A 1 95 ? -14.041 -0.663 10.611 1.00 92.44 95 ALA A N 1
ATOM 760 C CA . ALA A 1 95 ? -13.018 0.025 11.395 1.00 92.44 95 ALA A CA 1
ATOM 761 C C . ALA A 1 95 ? -12.220 1.064 10.587 1.00 92.44 95 ALA A C 1
ATOM 763 O O . ALA A 1 95 ? -11.736 2.048 11.148 1.00 92.44 95 ALA A O 1
ATOM 764 N N . ILE A 1 96 ? -12.077 0.842 9.283 1.00 88.12 96 ILE A N 1
ATOM 765 C CA . ILE A 1 96 ? -11.365 1.727 8.357 1.00 88.12 96 ILE A CA 1
ATOM 766 C C . ILE A 1 96 ? -12.208 2.967 8.044 1.00 88.12 96 ILE A C 1
ATOM 768 O O . ILE A 1 96 ? -11.692 4.082 8.145 1.00 88.12 96 ILE A O 1
ATOM 772 N N . GLU A 1 97 ? -13.495 2.766 7.750 1.00 89.94 97 GLU A N 1
ATOM 773 C CA . GLU A 1 97 ? -14.461 3.818 7.407 1.00 89.94 97 GLU A CA 1
ATOM 774 C C . GLU A 1 97 ? -14.863 4.679 8.615 1.00 89.94 97 GLU A C 1
ATOM 776 O O . GLU A 1 97 ? -15.156 5.865 8.482 1.00 89.94 97 GLU A O 1
ATOM 781 N N . ASN A 1 98 ? -14.869 4.115 9.825 1.00 91.19 98 ASN A N 1
ATOM 782 C CA . ASN A 1 98 ? -15.370 4.829 10.995 1.00 91.19 98 ASN A CA 1
ATOM 783 C C . ASN A 1 98 ? -14.414 5.947 11.461 1.00 91.19 98 ASN A C 1
ATOM 785 O O . ASN A 1 98 ? -13.302 5.706 11.946 1.00 91.19 98 ASN A O 1
ATOM 789 N N . THR A 1 99 ? -14.891 7.189 11.377 1.00 89.75 99 THR A N 1
ATOM 790 C CA . THR A 1 99 ? -14.171 8.417 11.755 1.00 89.75 99 THR A CA 1
ATOM 791 C C . THR A 1 99 ? -14.121 8.671 13.267 1.00 89.75 99 THR A C 1
ATOM 793 O O . THR A 1 99 ? -13.286 9.437 13.744 1.00 89.75 99 THR A O 1
ATOM 796 N N . TYR A 1 100 ? -14.962 7.999 14.057 1.00 90.69 100 TYR A N 1
ATOM 797 C CA . TYR A 1 100 ? -15.068 8.200 15.508 1.00 90.69 100 TYR A CA 1
ATOM 798 C C . TYR A 1 100 ? -14.230 7.216 16.330 1.00 90.69 100 TYR A C 1
ATOM 800 O O . TYR A 1 100 ? -14.225 7.291 17.562 1.00 90.69 100 TYR A O 1
ATOM 808 N N . LEU A 1 101 ? -13.550 6.264 15.686 1.00 92.75 101 LEU A N 1
ATOM 809 C CA . LEU A 1 101 ? -12.741 5.281 16.399 1.00 92.75 101 LEU A CA 1
ATOM 810 C C . LEU A 1 101 ? -11.530 5.932 17.086 1.00 92.75 101 LEU A C 1
ATOM 812 O O . LEU A 1 101 ? -10.860 6.779 16.488 1.00 92.75 101 LEU A O 1
ATOM 816 N N . PRO A 1 102 ? -11.180 5.497 18.313 1.00 93.88 102 PRO A N 1
ATOM 817 C CA . PRO A 1 102 ? -9.961 5.949 18.972 1.00 93.88 102 PRO A CA 1
ATOM 818 C C . PRO A 1 102 ? -8.714 5.630 18.137 1.00 93.88 102 PRO A C 1
ATOM 820 O O . PRO A 1 102 ? -8.585 4.522 17.609 1.00 93.88 102 PRO A O 1
ATOM 823 N N . GLY A 1 103 ? -7.761 6.565 18.087 1.00 93.44 103 GLY A N 1
ATOM 824 C CA . GLY A 1 103 ? -6.541 6.461 17.277 1.00 93.44 103 GLY A CA 1
ATOM 825 C C . GLY A 1 103 ? -5.771 5.140 17.413 1.00 93.44 103 GLY A C 1
ATOM 826 O O . GLY A 1 103 ? -5.498 4.510 16.389 1.00 93.44 103 GLY A O 1
ATOM 827 N N . PRO A 1 104 ? -5.478 4.643 18.635 1.00 94.75 104 PRO A N 1
ATOM 828 C CA . PRO A 1 104 ? -4.781 3.367 18.811 1.00 94.75 104 PRO A CA 1
ATOM 829 C C . PRO A 1 104 ? -5.532 2.180 18.199 1.00 94.75 104 PRO A C 1
ATOM 831 O O . PRO A 1 104 ? -4.922 1.321 17.568 1.00 94.75 104 PRO A O 1
ATOM 834 N N . ILE A 1 105 ? -6.858 2.143 18.350 1.00 95.38 105 ILE A N 1
ATOM 835 C CA . ILE A 1 105 ? -7.691 1.059 17.821 1.00 95.38 105 ILE A CA 1
ATOM 836 C C . ILE A 1 105 ? -7.740 1.125 16.298 1.00 95.38 105 ILE A C 1
ATOM 838 O O . ILE A 1 105 ? -7.498 0.111 15.647 1.00 95.38 105 ILE A O 1
ATOM 842 N N . ARG A 1 106 ? -7.959 2.321 15.735 1.00 94.06 106 ARG A N 1
ATOM 843 C CA . ARG A 1 106 ? -7.919 2.551 14.286 1.00 94.06 106 ARG A CA 1
ATOM 844 C C . ARG A 1 106 ? -6.577 2.095 13.712 1.00 94.06 106 ARG A C 1
ATOM 846 O O . ARG A 1 106 ? -6.554 1.202 12.875 1.00 94.06 106 ARG A O 1
ATOM 853 N N . SER A 1 107 ? -5.455 2.602 14.230 1.00 94.25 107 SER A N 1
ATOM 854 C CA . SER A 1 107 ? -4.114 2.182 13.793 1.00 94.25 107 SER A CA 1
ATOM 855 C C . SER A 1 107 ? -3.912 0.667 13.892 1.00 94.25 107 SER A C 1
ATOM 857 O O . SER A 1 107 ? -3.344 0.076 12.980 1.00 94.25 107 SER A O 1
ATOM 859 N N . GLY A 1 108 ? -4.390 0.035 14.969 1.00 95.12 108 GLY A N 1
ATOM 860 C CA . GLY A 1 108 ? -4.289 -1.411 15.161 1.00 95.12 108 GLY A CA 1
ATOM 861 C C . GLY A 1 108 ? -5.011 -2.221 14.082 1.00 95.12 108 GLY A C 1
ATOM 862 O O . GLY A 1 108 ? -4.457 -3.206 13.607 1.00 95.12 108 GLY A O 1
ATOM 863 N N . TYR A 1 109 ? -6.206 -1.798 13.657 1.00 96.25 109 TYR A N 1
ATOM 864 C CA . TYR A 1 109 ? -6.945 -2.469 12.580 1.00 96.25 109 TYR A CA 1
ATOM 865 C C . TYR A 1 109 ? -6.294 -2.285 11.206 1.00 96.25 109 TYR A C 1
ATOM 867 O O . TYR A 1 109 ? -6.219 -3.249 10.448 1.00 96.25 109 TYR A O 1
ATOM 875 N N . TYR A 1 110 ? -5.767 -1.096 10.898 1.00 95.75 110 TYR A N 1
ATOM 876 C CA . TYR A 1 110 ? -5.017 -0.873 9.654 1.00 95.75 110 TYR A CA 1
ATOM 877 C C . TYR A 1 110 ? -3.737 -1.719 9.603 1.00 95.75 110 TYR A C 1
ATOM 879 O O . TYR A 1 110 ? -3.476 -2.388 8.604 1.00 95.75 110 TYR A O 1
ATOM 887 N N . ASP A 1 111 ? -2.953 -1.736 10.686 1.00 95.25 111 ASP A N 1
ATOM 888 C CA . ASP A 1 111 ? -1.734 -2.549 10.755 1.00 95.25 111 ASP A CA 1
ATOM 889 C C . ASP A 1 111 ? -2.070 -4.057 10.684 1.00 95.25 111 ASP A C 1
ATOM 891 O O . ASP A 1 111 ? -1.353 -4.824 10.034 1.00 95.25 111 ASP A O 1
ATOM 895 N N . LEU A 1 112 ? -3.185 -4.492 11.291 1.00 95.38 112 LEU A N 1
ATOM 896 C CA . LEU A 1 112 ? -3.667 -5.876 11.216 1.00 95.38 112 LEU A CA 1
ATOM 897 C C . LEU A 1 112 ? -4.092 -6.262 9.795 1.00 95.38 112 LEU A C 1
ATOM 899 O O . LEU A 1 112 ? -3.691 -7.321 9.311 1.00 95.38 112 LEU A O 1
ATOM 903 N N . LEU A 1 113 ? -4.853 -5.397 9.119 1.00 95.62 113 LEU A N 1
ATOM 904 C CA . LEU A 1 113 ? -5.255 -5.581 7.727 1.00 95.62 113 LEU A CA 1
ATOM 905 C C . LEU A 1 113 ? -4.031 -5.815 6.837 1.00 95.62 113 LEU A C 1
ATOM 907 O O . LEU A 1 113 ? -3.981 -6.790 6.082 1.00 95.62 113 LEU A O 1
ATOM 911 N N . ILE A 1 114 ? -3.043 -4.921 6.944 1.00 94.94 114 ILE A N 1
ATOM 912 C CA . ILE A 1 114 ? -1.806 -5.002 6.167 1.00 94.94 114 ILE A CA 1
ATOM 913 C C . ILE A 1 114 ? -1.099 -6.326 6.473 1.00 94.94 114 ILE A C 1
ATOM 915 O O . ILE A 1 114 ? -0.784 -7.070 5.547 1.00 94.94 114 ILE A O 1
ATOM 919 N N . SER A 1 115 ? -0.932 -6.665 7.753 1.00 94.38 115 SER A N 1
ATOM 920 C CA . SER A 1 115 ? -0.224 -7.876 8.192 1.00 94.38 115 SER A CA 1
ATOM 921 C C . SER A 1 115 ? -0.886 -9.174 7.714 1.00 94.38 115 SER A C 1
ATOM 923 O O . SER A 1 115 ? -0.196 -10.113 7.320 1.00 94.38 115 SER A O 1
ATOM 925 N N . MET A 1 116 ? -2.220 -9.251 7.745 1.00 93.75 116 MET A N 1
ATOM 926 C CA . MET A 1 116 ? -2.956 -10.468 7.392 1.00 93.75 116 MET A CA 1
ATOM 927 C C . MET A 1 116 ? -3.085 -10.670 5.882 1.00 93.75 116 MET A C 1
ATOM 929 O O . MET A 1 116 ? -2.910 -11.795 5.405 1.00 93.75 116 MET A O 1
ATOM 933 N N . HIS A 1 117 ? -3.407 -9.604 5.145 1.00 93.56 117 HIS A N 1
ATOM 934 C CA . HIS A 1 117 ? -3.821 -9.703 3.745 1.00 93.56 117 HIS A CA 1
ATOM 935 C C . HIS A 1 117 ? -2.756 -9.223 2.759 1.00 93.56 117 HIS A C 1
ATOM 937 O O . HIS A 1 117 ? -2.601 -9.821 1.697 1.00 93.56 117 HIS A O 1
ATOM 943 N N . LEU A 1 118 ? -2.025 -8.154 3.079 1.00 94.31 118 LEU A N 1
ATOM 944 C CA . LEU A 1 118 ? -1.230 -7.415 2.090 1.00 94.31 118 LEU A CA 1
ATOM 945 C C . LEU A 1 118 ? 0.279 -7.677 2.205 1.00 94.31 118 LEU A C 1
ATOM 947 O O . LEU A 1 118 ? 0.991 -7.628 1.202 1.00 94.31 118 LEU A O 1
ATOM 951 N N . GLU A 1 119 ? 0.772 -8.009 3.398 1.00 92.75 119 GLU A N 1
ATOM 952 C CA . GLU A 1 119 ? 2.203 -8.083 3.711 1.00 92.75 119 GLU A CA 1
ATOM 953 C C . GLU A 1 119 ? 2.959 -9.093 2.839 1.00 92.75 119 GLU A C 1
ATOM 955 O O . GLU A 1 119 ? 4.007 -8.774 2.280 1.00 92.75 119 GLU A O 1
ATOM 960 N N . SER A 1 120 ? 2.409 -10.292 2.630 1.00 92.19 120 SER A N 1
ATOM 961 C CA . SER A 1 120 ? 3.023 -11.303 1.757 1.00 92.19 120 SER A CA 1
ATOM 962 C C . SER A 1 120 ? 3.180 -10.810 0.314 1.00 92.19 120 SER A C 1
ATOM 964 O O . SER A 1 120 ? 4.212 -11.045 -0.316 1.00 92.19 120 SER A O 1
ATOM 966 N N . ALA A 1 121 ? 2.174 -10.109 -0.214 1.00 92.56 121 ALA A N 1
ATOM 967 C CA . ALA A 1 121 ? 2.196 -9.584 -1.573 1.00 92.56 121 ALA A CA 1
ATOM 968 C C . ALA A 1 121 ? 3.171 -8.405 -1.710 1.00 92.56 121 ALA A C 1
ATOM 970 O O . ALA A 1 121 ? 3.991 -8.379 -2.632 1.00 92.56 121 ALA A O 1
ATOM 971 N N . LYS A 1 122 ? 3.135 -7.473 -0.751 1.00 93.00 122 LYS A N 1
ATOM 972 C CA . LYS A 1 122 ? 4.080 -6.358 -0.639 1.00 93.00 122 LYS A CA 1
ATOM 973 C C . LYS A 1 122 ? 5.526 -6.855 -0.555 1.00 93.00 122 LYS A C 1
ATOM 975 O O . LYS A 1 122 ? 6.379 -6.385 -1.303 1.00 93.00 122 LYS A O 1
ATOM 980 N N . ARG A 1 123 ? 5.811 -7.846 0.293 1.00 92.38 123 ARG A N 1
ATOM 981 C CA . ARG A 1 123 ? 7.159 -8.412 0.460 1.00 92.38 123 ARG A CA 1
ATOM 982 C C . ARG A 1 123 ? 7.694 -9.019 -0.837 1.00 92.38 123 ARG A C 1
ATOM 984 O O . ARG A 1 123 ? 8.841 -8.770 -1.195 1.00 92.38 123 ARG A O 1
ATOM 991 N N . ASN A 1 124 ? 6.865 -9.762 -1.573 1.00 91.06 124 ASN A N 1
ATOM 992 C CA . ASN A 1 124 ? 7.259 -10.355 -2.857 1.00 91.06 124 ASN A CA 1
ATOM 993 C C . ASN A 1 124 ? 7.617 -9.287 -3.910 1.00 91.06 124 ASN A C 1
ATOM 995 O O . ASN A 1 124 ? 8.547 -9.466 -4.698 1.00 91.06 124 ASN A O 1
ATOM 999 N N . ARG A 1 125 ? 6.902 -8.156 -3.908 1.00 92.12 125 ARG A N 1
ATOM 1000 C CA . ARG A 1 125 ? 7.198 -7.000 -4.769 1.00 92.12 125 ARG A CA 1
ATOM 1001 C C . ARG A 1 125 ? 8.503 -6.313 -4.384 1.00 92.12 125 ARG A C 1
ATOM 1003 O O . ARG A 1 125 ? 9.296 -5.994 -5.263 1.00 92.12 125 ARG A O 1
ATOM 1010 N N . LEU A 1 126 ? 8.737 -6.124 -3.085 1.00 92.19 126 LEU A N 1
ATOM 1011 C CA . LEU A 1 126 ? 9.951 -5.486 -2.574 1.00 92.19 126 LEU A CA 1
ATOM 1012 C C . LEU A 1 126 ? 11.207 -6.324 -2.834 1.00 92.19 126 LEU A C 1
ATOM 1014 O O . LEU A 1 126 ? 12.228 -5.766 -3.223 1.00 92.19 126 LEU A O 1
ATOM 1018 N N . MET A 1 127 ? 11.124 -7.653 -2.700 1.00 91.88 127 MET A N 1
ATOM 1019 C CA . MET A 1 127 ? 12.250 -8.551 -2.997 1.00 91.88 127 MET A CA 1
ATOM 1020 C C . MET A 1 127 ? 12.716 -8.469 -4.452 1.00 91.88 127 MET A C 1
ATOM 1022 O O . MET A 1 127 ? 13.905 -8.566 -4.714 1.00 91.88 127 MET A O 1
ATOM 1026 N N . THR A 1 128 ? 11.789 -8.229 -5.379 1.00 90.31 128 THR A N 1
ATOM 1027 C CA . THR A 1 128 ? 12.067 -8.097 -6.819 1.00 90.31 128 THR A CA 1
ATOM 1028 C C . THR A 1 128 ? 12.163 -6.634 -7.262 1.00 90.31 128 THR A C 1
ATOM 1030 O O . THR A 1 128 ? 12.096 -6.338 -8.450 1.00 90.31 128 THR A O 1
ATOM 1033 N N . ASN A 1 129 ? 12.268 -5.673 -6.332 1.00 89.69 129 ASN A N 1
ATOM 1034 C CA . ASN A 1 129 ? 12.233 -4.246 -6.677 1.00 89.69 129 ASN A CA 1
ATOM 1035 C C . ASN A 1 129 ? 13.525 -3.725 -7.305 1.00 89.69 129 ASN A C 1
ATOM 1037 O O . ASN A 1 129 ? 13.474 -2.805 -8.114 1.00 89.69 129 ASN A O 1
ATOM 1041 N N . LYS A 1 130 ? 14.662 -4.330 -6.954 1.00 90.62 130 LYS A N 1
ATOM 1042 C CA . LYS A 1 130 ? 15.985 -3.975 -7.489 1.00 90.62 130 LYS A CA 1
ATOM 1043 C C . LYS A 1 130 ? 16.415 -4.860 -8.662 1.00 90.62 130 LYS A C 1
ATOM 1045 O O . LYS A 1 130 ? 17.538 -4.743 -9.138 1.00 90.62 130 LYS A O 1
ATOM 1050 N N . GLU A 1 131 ? 15.536 -5.751 -9.110 1.00 92.94 131 GLU A N 1
ATOM 1051 C CA . GLU A 1 131 ? 15.779 -6.642 -10.238 1.00 92.94 131 GLU A CA 1
ATOM 1052 C C . GLU A 1 131 ? 15.050 -6.093 -11.465 1.00 92.94 131 GLU A C 1
ATOM 1054 O O . GLU A 1 131 ? 13.827 -5.947 -11.463 1.00 92.94 131 GLU A O 1
ATOM 1059 N N . PHE A 1 132 ? 15.801 -5.778 -12.519 1.00 93.69 132 PHE A N 1
ATOM 1060 C CA . PHE A 1 132 ? 15.249 -5.249 -13.763 1.00 93.69 132 PHE A CA 1
ATOM 1061 C C . PHE A 1 132 ? 15.350 -6.318 -14.847 1.00 93.69 132 PHE A C 1
ATOM 1063 O O . PHE A 1 132 ? 16.443 -6.663 -15.294 1.00 93.69 132 PHE A O 1
ATOM 1070 N N . ILE A 1 133 ? 14.203 -6.849 -15.268 1.00 93.94 133 ILE A N 1
ATOM 1071 C CA . ILE A 1 133 ? 14.118 -7.802 -16.377 1.00 93.94 133 ILE A CA 1
ATOM 1072 C C . ILE A 1 133 ? 13.065 -7.286 -17.345 1.00 93.94 133 ILE A C 1
ATOM 1074 O O . ILE A 1 133 ? 11.884 -7.240 -17.006 1.00 93.94 133 ILE A O 1
ATOM 1078 N N . VAL A 1 134 ? 13.498 -6.912 -18.546 1.00 93.81 134 VAL A N 1
ATOM 1079 C CA . VAL A 1 134 ? 12.647 -6.286 -19.561 1.00 93.81 134 VAL A CA 1
ATOM 1080 C C . VAL A 1 134 ? 12.608 -7.188 -20.798 1.00 93.81 134 VAL A C 1
ATOM 1082 O O . VAL A 1 134 ? 13.654 -7.428 -21.405 1.00 93.81 134 VAL A O 1
ATOM 1085 N N . PRO A 1 135 ? 11.445 -7.753 -21.166 1.00 93.44 135 PRO A N 1
ATOM 1086 C CA . PRO A 1 135 ? 11.303 -8.500 -22.406 1.00 93.44 135 PRO A CA 1
ATOM 1087 C C . PRO A 1 135 ? 11.295 -7.534 -23.595 1.00 93.44 135 PRO A C 1
ATOM 1089 O O . PRO A 1 135 ? 10.709 -6.465 -23.514 1.00 93.44 135 PRO A O 1
ATOM 1092 N N . MET A 1 136 ? 11.884 -7.916 -24.728 1.00 91.56 136 MET A N 1
ATOM 1093 C CA . MET A 1 136 ? 11.828 -7.086 -25.936 1.00 91.56 136 MET A CA 1
ATOM 1094 C C . MET A 1 136 ? 10.507 -7.304 -26.681 1.00 91.56 136 MET A C 1
ATOM 1096 O O . MET A 1 136 ? 10.393 -8.216 -27.503 1.00 91.56 136 MET A O 1
ATOM 1100 N N . THR A 1 137 ? 9.505 -6.481 -26.378 1.00 93.25 137 THR A N 1
ATOM 1101 C CA . THR A 1 137 ? 8.219 -6.413 -27.093 1.00 93.25 137 THR A CA 1
ATOM 1102 C C . THR A 1 137 ? 8.082 -5.090 -27.855 1.00 93.25 137 THR A C 1
ATOM 1104 O O . THR A 1 137 ? 8.878 -4.168 -27.668 1.00 93.25 137 THR A O 1
ATOM 1107 N N . ASP A 1 138 ? 7.077 -4.984 -28.731 1.00 91.75 138 ASP A N 1
ATOM 1108 C CA . ASP A 1 138 ? 6.777 -3.723 -29.432 1.00 91.75 138 ASP A CA 1
ATOM 1109 C C . ASP A 1 138 ? 6.414 -2.604 -28.439 1.00 91.75 138 ASP A C 1
ATOM 1111 O O . ASP A 1 138 ? 6.837 -1.462 -28.610 1.00 91.75 138 ASP A O 1
ATOM 1115 N N . ASP A 1 139 ? 5.740 -2.973 -27.347 1.00 91.62 139 ASP A N 1
ATOM 1116 C CA . ASP A 1 139 ? 5.460 -2.116 -26.195 1.00 91.62 139 ASP A CA 1
ATOM 1117 C C . ASP A 1 139 ? 6.755 -1.530 -25.613 1.00 91.62 139 ASP A C 1
ATOM 1119 O O . ASP A 1 139 ? 6.890 -0.313 -25.529 1.00 91.62 139 ASP A O 1
ATOM 1123 N N . THR A 1 140 ? 7.756 -2.364 -25.307 1.00 91.50 140 THR A N 1
ATOM 1124 C CA . THR A 1 140 ? 9.057 -1.903 -24.791 1.00 91.50 140 THR A CA 1
ATOM 1125 C C . THR A 1 140 ? 9.761 -0.970 -25.767 1.00 91.50 140 THR A C 1
ATOM 1127 O O . THR A 1 140 ? 10.316 0.042 -25.358 1.00 91.50 140 THR A O 1
ATOM 1130 N N . ARG A 1 141 ? 9.720 -1.270 -27.069 1.00 90.12 141 ARG A N 1
ATOM 1131 C CA . ARG A 1 141 ? 10.358 -0.440 -28.107 1.00 90.12 141 ARG A CA 1
ATOM 1132 C C . ARG A 1 141 ? 9.737 0.945 -28.246 1.00 90.12 141 ARG A C 1
ATOM 1134 O O . ARG A 1 141 ? 10.399 1.845 -28.754 1.00 90.12 141 ARG A O 1
ATOM 1141 N N . SER A 1 142 ? 8.485 1.105 -27.824 1.00 90.00 142 SER A N 1
ATOM 1142 C CA . SER A 1 142 ? 7.792 2.393 -27.834 1.00 90.00 142 SER A CA 1
ATOM 1143 C C . SER A 1 142 ? 8.143 3.291 -26.641 1.00 90.00 142 SER A C 1
ATOM 1145 O O . SER A 1 142 ? 7.824 4.477 -26.666 1.00 90.00 142 SER A O 1
ATOM 1147 N N . ILE A 1 143 ? 8.815 2.755 -25.614 1.00 88.69 143 ILE A N 1
ATOM 1148 C CA . ILE A 1 143 ? 9.169 3.500 -24.403 1.00 88.69 143 ILE A CA 1
ATOM 1149 C C . ILE A 1 143 ? 10.329 4.457 -24.696 1.00 88.69 143 ILE A C 1
ATOM 1151 O O . ILE A 1 143 ? 11.421 4.041 -25.086 1.00 88.69 143 ILE A O 1
ATOM 1155 N N . THR A 1 144 ? 10.111 5.748 -24.441 1.00 84.62 144 THR A N 1
ATOM 1156 C CA . THR A 1 144 ? 11.134 6.798 -24.532 1.00 84.62 144 THR A CA 1
ATOM 1157 C C . THR A 1 144 ? 11.241 7.586 -23.222 1.00 84.62 144 THR A C 1
ATOM 1159 O O . THR A 1 144 ? 10.307 7.648 -22.422 1.00 84.62 144 THR A O 1
ATOM 1162 N N . LEU A 1 145 ? 12.413 8.188 -22.974 1.00 74.00 145 LEU A N 1
ATOM 1163 C CA . LEU A 1 145 ? 12.652 9.032 -21.791 1.00 74.00 145 LEU A CA 1
ATOM 1164 C C . LEU A 1 145 ? 11.869 10.348 -21.841 1.00 74.00 145 LEU A C 1
ATOM 1166 O O . LEU A 1 145 ? 11.425 10.842 -20.809 1.00 74.00 145 LEU A O 1
ATOM 1170 N N . TYR A 1 146 ? 11.732 10.910 -23.039 1.00 66.94 146 TYR A N 1
ATOM 1171 C CA . TYR A 1 146 ? 11.066 12.177 -23.288 1.00 66.94 146 TYR A CA 1
ATOM 1172 C C . TYR A 1 146 ? 10.062 11.966 -24.419 1.00 66.94 146 TYR A C 1
ATOM 1174 O O . TYR A 1 146 ? 10.419 11.452 -25.482 1.00 66.94 146 TYR A O 1
ATOM 1182 N N . SER A 1 147 ? 8.805 12.335 -24.185 1.00 61.72 147 SER A N 1
ATOM 1183 C CA . SER A 1 147 ? 7.873 12.606 -25.275 1.00 61.72 147 SER A CA 1
ATOM 1184 C C . SER A 1 147 ? 8.296 13.911 -25.948 1.00 61.72 147 SER A C 1
ATOM 1186 O O . SER A 1 147 ? 8.650 14.859 -25.252 1.00 61.72 147 SER A O 1
ATOM 1188 N N . ASP A 1 148 ? 8.222 13.986 -27.278 1.00 53.88 148 ASP A N 1
ATOM 1189 C CA . ASP A 1 148 ? 8.614 15.164 -28.080 1.00 53.88 148 ASP A CA 1
ATOM 1190 C C . ASP A 1 148 ? 7.824 16.459 -27.763 1.00 53.88 148 ASP A C 1
ATOM 1192 O O . ASP A 1 148 ? 8.097 17.513 -28.336 1.00 53.88 148 ASP A O 1
ATOM 1196 N N . ALA A 1 149 ? 6.865 16.420 -26.832 1.00 57.19 149 ALA A N 1
ATOM 1197 C CA . ALA A 1 149 ? 6.212 17.604 -26.292 1.00 57.19 149 ALA A CA 1
ATOM 1198 C C . ALA A 1 149 ? 7.117 18.287 -25.247 1.00 57.19 149 ALA A C 1
ATOM 1200 O O . ALA A 1 149 ? 7.241 17.843 -24.107 1.00 57.19 149 ALA A O 1
ATOM 1201 N N . GLU A 1 150 ? 7.785 19.352 -25.689 1.00 54.75 150 GLU A N 1
ATOM 1202 C CA . GLU A 1 150 ? 8.477 20.399 -24.926 1.00 54.75 150 GLU A CA 1
ATOM 1203 C C . GLU A 1 150 ? 8.521 20.225 -23.388 1.00 54.75 150 GLU A C 1
ATOM 1205 O O . GLU A 1 150 ? 7.658 20.699 -22.657 1.00 54.75 150 GLU A O 1
ATOM 1210 N N . LYS A 1 151 ? 9.607 19.622 -22.882 1.00 52.03 151 LYS A N 1
ATOM 1211 C CA . LYS A 1 151 ? 10.087 19.722 -21.482 1.00 52.03 151 LYS A CA 1
ATOM 1212 C C . LYS A 1 151 ? 9.129 19.287 -20.357 1.00 52.03 151 LYS A C 1
ATOM 1214 O O . LYS A 1 151 ? 9.438 19.552 -19.196 1.00 52.03 151 LYS A O 1
ATOM 1219 N N . ALA A 1 152 ? 8.040 18.580 -20.636 1.00 56.00 152 ALA A N 1
ATOM 1220 C CA . ALA A 1 152 ? 7.278 17.925 -19.579 1.00 56.00 152 ALA A CA 1
ATOM 1221 C C . ALA A 1 152 ? 7.973 16.606 -19.200 1.00 56.00 152 ALA A C 1
ATOM 1223 O O . ALA A 1 152 ? 8.039 15.669 -19.996 1.00 56.00 152 ALA A O 1
ATOM 1224 N N . HIS A 1 153 ? 8.532 16.527 -17.990 1.00 60.97 153 HIS A N 1
ATOM 1225 C CA . HIS A 1 153 ? 8.886 15.229 -17.421 1.00 60.97 153 HIS A CA 1
ATOM 1226 C C . HIS A 1 153 ? 7.590 14.432 -17.229 1.00 60.97 153 HIS A C 1
ATOM 1228 O O . HIS A 1 153 ? 6.635 14.946 -16.650 1.00 60.97 153 HIS A O 1
ATOM 1234 N N . ALA A 1 154 ? 7.546 13.196 -17.731 1.00 68.69 154 ALA A N 1
ATOM 1235 C CA . ALA A 1 154 ? 6.407 12.316 -17.502 1.00 68.69 154 ALA A CA 1
ATOM 1236 C C . ALA A 1 154 ? 6.213 12.083 -15.994 1.00 68.69 154 ALA A C 1
ATOM 1238 O O . ALA A 1 154 ? 7.188 11.962 -15.246 1.00 68.69 154 ALA A O 1
ATOM 1239 N N . LEU A 1 155 ? 4.955 12.021 -15.554 1.00 82.50 155 LEU A N 1
ATOM 1240 C CA . LEU A 1 155 ? 4.617 11.773 -14.154 1.00 82.50 155 LEU A CA 1
ATOM 1241 C C . LEU A 1 155 ? 5.168 10.403 -13.707 1.00 82.50 155 LEU A C 1
ATOM 1243 O O . LEU A 1 155 ? 4.992 9.409 -14.419 1.00 82.50 155 LEU A O 1
ATOM 1247 N N . PRO A 1 156 ? 5.829 10.311 -12.539 1.00 85.56 156 PRO A N 1
ATOM 1248 C CA . PRO A 1 156 ? 6.426 9.063 -12.087 1.00 85.56 156 PRO A CA 1
ATOM 1249 C C . PRO A 1 156 ? 5.349 8.024 -11.766 1.00 85.56 156 PRO A C 1
ATOM 1251 O O . PRO A 1 156 ? 4.368 8.306 -11.083 1.00 85.56 156 PRO A O 1
ATOM 1254 N N . GLY A 1 157 ? 5.566 6.788 -12.218 1.00 81.75 157 GLY A N 1
ATOM 1255 C CA . GLY A 1 157 ? 4.645 5.679 -11.954 1.00 81.75 157 GLY A CA 1
ATOM 1256 C C . GLY A 1 157 ? 3.368 5.699 -12.795 1.00 81.75 157 GLY A C 1
ATOM 1257 O O . GLY A 1 157 ? 2.471 4.915 -12.502 1.00 81.75 157 GLY A O 1
ATOM 1258 N N . VAL A 1 158 ? 3.304 6.556 -13.818 1.00 80.69 158 VAL A N 1
ATOM 1259 C CA . VAL A 1 158 ? 2.217 6.619 -14.799 1.00 80.69 158 VAL A CA 1
ATOM 1260 C C . VAL A 1 158 ? 2.732 6.124 -16.148 1.00 80.69 158 VAL A C 1
ATOM 1262 O O . VAL A 1 158 ? 3.802 6.541 -16.597 1.00 80.69 158 VAL A O 1
ATOM 1265 N N . GLY A 1 159 ? 1.955 5.272 -16.812 1.00 82.94 159 GLY A N 1
ATOM 1266 C CA . GLY A 1 159 ? 2.212 4.832 -18.177 1.00 82.94 159 GLY A CA 1
ATOM 1267 C C . GLY A 1 159 ? 2.779 3.419 -18.301 1.00 82.94 159 GLY A C 1
ATOM 1268 O O . GLY A 1 159 ? 2.842 2.626 -17.359 1.00 82.94 159 GLY A O 1
ATOM 1269 N N . LEU A 1 160 ? 3.158 3.081 -19.533 1.00 82.75 160 LEU A N 1
ATOM 1270 C CA . LEU A 1 160 ? 3.544 1.728 -19.911 1.00 82.75 160 LEU A CA 1
ATOM 1271 C C . LEU A 1 160 ? 4.863 1.322 -19.250 1.00 82.75 160 LEU A C 1
ATOM 1273 O O . LEU A 1 160 ? 5.897 1.944 -19.473 1.00 82.75 160 LEU A O 1
ATOM 1277 N N . THR A 1 161 ? 4.828 0.227 -18.493 1.00 88.00 161 THR A N 1
ATOM 1278 C CA . THR A 1 161 ? 6.028 -0.439 -17.979 1.00 88.00 161 THR A CA 1
ATOM 1279 C C . THR A 1 161 ? 6.011 -1.900 -18.394 1.00 88.00 161 THR A C 1
ATOM 1281 O O . THR A 1 161 ? 4.974 -2.566 -18.371 1.00 88.00 161 THR A O 1
ATOM 1284 N N . THR A 1 162 ? 7.166 -2.403 -18.810 1.00 90.38 162 THR A N 1
ATOM 1285 C CA . THR A 1 162 ? 7.327 -3.763 -19.345 1.00 90.38 162 THR A CA 1
ATOM 1286 C C . THR A 1 162 ? 8.225 -4.636 -18.477 1.00 90.38 162 THR A C 1
ATOM 1288 O O . THR A 1 162 ? 8.332 -5.840 -18.721 1.00 90.38 162 THR A O 1
ATOM 1291 N N . CYS A 1 163 ? 8.822 -4.073 -17.420 1.00 89.50 163 CYS A N 1
ATOM 1292 C CA . CYS A 1 163 ? 9.578 -4.835 -16.436 1.00 89.50 163 CYS A CA 1
ATOM 1293 C C . CYS A 1 163 ? 8.732 -5.963 -15.819 1.00 89.50 163 CYS A C 1
ATOM 1295 O O . CYS A 1 163 ? 7.590 -5.772 -15.390 1.00 89.50 163 CYS A O 1
ATOM 1297 N N . LEU A 1 164 ? 9.307 -7.166 -15.761 1.00 90.38 164 LEU A N 1
ATOM 1298 C CA . LEU A 1 164 ? 8.644 -8.340 -15.209 1.00 90.38 164 LEU A CA 1
ATOM 1299 C C . LEU A 1 164 ? 8.437 -8.191 -13.706 1.00 90.38 164 LEU A C 1
ATOM 1301 O O . LEU A 1 164 ? 9.371 -7.971 -12.939 1.00 90.38 164 LEU A O 1
ATOM 1305 N N . ARG A 1 165 ? 7.190 -8.373 -13.272 1.00 87.56 165 ARG A N 1
ATOM 1306 C CA . ARG A 1 165 ? 6.789 -8.183 -11.880 1.00 87.56 165 ARG A CA 1
ATOM 1307 C C . ARG A 1 165 ? 5.886 -9.340 -11.404 1.00 87.56 165 ARG A C 1
ATOM 1309 O O . ARG A 1 165 ? 4.966 -9.728 -12.127 1.00 87.56 165 ARG A O 1
ATOM 1316 N N . PRO A 1 166 ? 6.085 -9.901 -10.190 1.00 88.75 166 PRO A N 1
ATOM 1317 C CA . PRO A 1 166 ? 5.334 -11.075 -9.711 1.00 88.75 166 PRO A CA 1
ATOM 1318 C C . PRO A 1 166 ? 3.817 -10.858 -9.634 1.00 88.75 166 PRO A C 1
ATOM 1320 O O . PRO A 1 166 ? 3.368 -9.902 -9.022 1.00 88.75 166 PRO A O 1
ATOM 1323 N N . LYS A 1 167 ? 2.973 -11.721 -10.194 1.00 88.38 167 LYS A N 1
ATOM 1324 C CA . LYS A 1 167 ? 1.517 -11.502 -10.087 1.00 88.38 167 LYS A CA 1
ATOM 1325 C C . LYS A 1 167 ? 1.021 -11.652 -8.644 1.00 88.38 167 LYS A C 1
ATOM 1327 O O . LYS A 1 167 ? 1.565 -12.428 -7.861 1.00 88.38 167 LYS A O 1
ATOM 1332 N N . LEU A 1 168 ? -0.031 -10.906 -8.312 1.00 90.06 168 LEU A N 1
ATOM 1333 C CA . LEU A 1 168 ? -0.710 -11.024 -7.026 1.00 90.06 168 LEU A CA 1
ATOM 1334 C C . LEU A 1 168 ? -1.559 -12.302 -7.032 1.00 90.06 168 LEU A C 1
ATOM 1336 O O . LEU A 1 168 ? -2.391 -12.498 -7.920 1.00 90.06 168 LEU A O 1
ATOM 1340 N N . HIS A 1 169 ? -1.348 -13.174 -6.049 1.00 88.81 169 HIS A N 1
ATOM 1341 C CA . HIS A 1 169 ? -2.075 -14.432 -5.914 1.00 88.81 169 HIS A CA 1
ATOM 1342 C C . HIS A 1 169 ? -2.659 -14.544 -4.506 1.00 88.81 169 HIS A C 1
ATOM 1344 O O . HIS A 1 169 ? -1.922 -14.567 -3.522 1.00 88.81 169 HIS A O 1
ATOM 1350 N N . PHE A 1 170 ? -3.986 -14.641 -4.432 1.00 92.06 170 PHE A N 1
ATOM 1351 C CA . PHE A 1 170 ? -4.745 -14.772 -3.190 1.00 92.06 170 PHE A CA 1
ATOM 1352 C C . PHE A 1 170 ? -5.570 -16.057 -3.202 1.00 92.06 170 PHE A C 1
ATOM 1354 O O . PHE A 1 170 ? -5.941 -16.559 -4.266 1.00 92.06 170 PHE A O 1
ATOM 1361 N N . ALA A 1 171 ? -5.878 -16.572 -2.016 1.00 91.56 171 ALA A N 1
ATOM 1362 C CA . ALA A 1 171 ? -6.783 -17.695 -1.825 1.00 91.56 171 ALA A CA 1
ATOM 1363 C C . ALA A 1 171 ? -8.071 -17.237 -1.126 1.00 91.56 171 ALA A C 1
ATOM 1365 O O . ALA A 1 171 ? -8.011 -16.395 -0.227 1.00 91.56 171 ALA A O 1
ATOM 1366 N N . PRO A 1 172 ? -9.238 -17.793 -1.496 1.00 89.12 172 PRO A N 1
ATOM 1367 C CA . PRO A 1 172 ? -10.478 -17.514 -0.789 1.00 89.12 172 PRO A CA 1
ATOM 1368 C C . PRO A 1 172 ? -10.389 -17.989 0.662 1.00 89.12 172 PRO A C 1
ATOM 1370 O O . PRO A 1 172 ? -9.778 -19.020 0.958 1.00 89.12 172 PRO A O 1
ATOM 1373 N N . THR A 1 173 ? -11.035 -17.255 1.561 1.00 85.00 173 THR A N 1
ATOM 1374 C CA . THR A 1 173 ? -11.203 -17.671 2.951 1.00 85.00 173 THR A CA 1
ATOM 1375 C C . THR A 1 173 ? -12.276 -18.760 3.021 1.00 85.00 173 THR A C 1
ATOM 1377 O O . THR A 1 173 ? -13.365 -18.642 2.459 1.00 85.00 173 THR A O 1
ATOM 1380 N N . GLY A 1 174 ? -11.965 -19.879 3.676 1.00 79.38 174 GLY A N 1
ATOM 1381 C CA . GLY A 1 174 ? -12.892 -21.001 3.791 1.00 79.38 174 GLY A CA 1
ATOM 1382 C C . GLY A 1 174 ? -12.505 -21.952 4.914 1.00 79.38 174 GLY A C 1
ATOM 1383 O O . GLY A 1 174 ? -11.428 -22.539 4.895 1.00 79.38 174 GLY A O 1
ATOM 1384 N N . PHE A 1 175 ? -13.406 -22.131 5.881 1.00 82.25 175 PHE A N 1
ATOM 1385 C CA . PHE A 1 175 ? -13.205 -23.042 7.021 1.00 82.25 175 PHE A CA 1
ATOM 1386 C C . PHE A 1 175 ? -13.828 -24.423 6.803 1.00 82.25 175 PHE A C 1
ATOM 1388 O O . PHE A 1 175 ? -13.513 -25.380 7.506 1.00 82.25 175 PHE A O 1
ATOM 1395 N N . VAL A 1 176 ? -14.714 -24.535 5.812 1.00 80.88 176 VAL A N 1
ATOM 1396 C CA . VAL A 1 176 ? -15.387 -25.780 5.444 1.00 80.88 176 VAL A CA 1
ATOM 1397 C C . VAL A 1 176 ? -14.708 -26.330 4.191 1.00 80.88 176 VAL A C 1
ATOM 1399 O O . VAL A 1 176 ? -15.146 -26.089 3.071 1.00 80.88 176 VAL A O 1
ATOM 1402 N N . GLY A 1 177 ? -13.590 -27.032 4.370 1.00 74.75 177 GLY A N 1
ATOM 1403 C CA . GLY A 1 177 ? -12.826 -27.618 3.268 1.00 74.75 177 GLY A CA 1
ATOM 1404 C C . GLY A 1 177 ? -11.618 -28.423 3.747 1.00 74.75 177 GLY A C 1
ATOM 1405 O O . GLY A 1 177 ? -11.152 -28.253 4.868 1.00 74.75 177 GLY A O 1
ATOM 1406 N N . THR A 1 178 ? -11.115 -29.321 2.899 1.00 73.94 178 THR A N 1
ATOM 1407 C CA . THR A 1 178 ? -9.946 -30.178 3.191 1.00 73.94 178 THR A CA 1
ATOM 1408 C C . THR A 1 178 ? -8.689 -29.774 2.419 1.00 73.94 178 THR A C 1
ATOM 1410 O O . THR A 1 178 ? -7.665 -30.447 2.521 1.00 73.94 178 THR A O 1
ATOM 1413 N N . ASN A 1 179 ? -8.753 -28.709 1.618 1.00 76.50 179 ASN A N 1
ATOM 1414 C CA . ASN A 1 179 ? -7.658 -28.307 0.740 1.00 76.50 179 ASN A CA 1
ATOM 1415 C C . ASN A 1 179 ? -6.610 -27.522 1.531 1.00 76.50 179 ASN A C 1
ATOM 1417 O O . ASN A 1 179 ? -6.780 -26.332 1.766 1.00 76.50 179 ASN A O 1
ATOM 1421 N N . ALA A 1 180 ? -5.520 -28.182 1.922 1.00 75.88 180 ALA A N 1
ATOM 1422 C CA . ALA A 1 180 ? -4.423 -27.547 2.654 1.00 75.88 180 ALA A CA 1
ATOM 1423 C C . ALA A 1 180 ? -3.635 -26.524 1.810 1.00 75.88 180 ALA A C 1
ATOM 1425 O O . ALA A 1 180 ? -2.981 -25.643 2.364 1.00 75.88 180 ALA A O 1
ATOM 1426 N N . ASP A 1 181 ? -3.733 -26.601 0.481 1.00 79.00 181 ASP A N 1
ATOM 1427 C CA . ASP A 1 181 ? -2.997 -25.723 -0.435 1.00 79.00 181 ASP A CA 1
ATOM 1428 C C . ASP A 1 181 ? -3.458 -24.260 -0.365 1.00 79.00 181 ASP A C 1
ATOM 1430 O O . ASP A 1 181 ? -2.707 -23.364 -0.747 1.00 79.00 181 ASP A O 1
ATOM 1434 N N . ILE A 1 182 ? -4.647 -23.984 0.191 1.00 79.06 182 ILE A N 1
ATOM 1435 C CA . ILE A 1 182 ? -5.144 -22.611 0.391 1.00 79.06 182 ILE A CA 1
ATOM 1436 C C . ILE A 1 182 ? -4.206 -21.781 1.277 1.00 79.06 182 ILE A C 1
ATOM 1438 O O . ILE A 1 182 ? -4.117 -20.571 1.106 1.00 79.06 182 ILE A O 1
ATOM 1442 N N . TYR A 1 183 ? -3.455 -22.431 2.175 1.00 81.69 183 TYR A N 1
ATOM 1443 C CA . TYR A 1 183 ? -2.537 -21.772 3.107 1.00 81.69 183 TYR A CA 1
ATOM 1444 C C . TYR A 1 183 ? -1.207 -21.356 2.474 1.00 81.69 183 TYR A C 1
ATOM 1446 O O . TYR A 1 183 ? -0.386 -20.735 3.145 1.00 81.69 183 TYR A O 1
ATOM 1454 N N . THR A 1 184 ? -0.966 -21.704 1.209 1.00 84.81 184 THR A N 1
ATOM 1455 C CA . THR A 1 184 ? 0.226 -21.246 0.480 1.00 84.81 184 THR A CA 1
ATOM 1456 C C . THR A 1 184 ? 0.110 -19.778 0.073 1.00 84.81 184 THR A C 1
ATOM 1458 O O . THR A 1 184 ? 1.118 -19.076 0.009 1.00 84.81 184 THR A O 1
ATOM 1461 N N . LEU A 1 185 ? -1.117 -19.293 -0.128 1.00 90.00 185 LEU A N 1
ATOM 1462 C CA . LEU A 1 185 ? -1.429 -17.932 -0.552 1.00 90.00 185 LEU A CA 1
ATOM 1463 C C . LEU A 1 185 ? -2.120 -17.154 0.567 1.00 90.00 185 LEU A C 1
ATOM 1465 O O . LEU A 1 185 ? -2.717 -17.733 1.475 1.00 90.00 185 LEU A O 1
ATOM 1469 N N . SER A 1 186 ? -2.062 -15.830 0.484 1.00 92.25 186 SER A N 1
ATOM 1470 C CA . SER A 1 186 ? -2.709 -14.947 1.455 1.00 92.25 186 SER A CA 1
ATOM 1471 C C . SER A 1 186 ? -4.232 -14.944 1.293 1.00 92.25 186 SER A C 1
ATOM 1473 O O . SER A 1 186 ? -4.723 -15.135 0.174 1.00 92.25 186 SER A O 1
ATOM 1475 N N . PRO A 1 187 ? -4.989 -14.736 2.385 1.00 93.38 187 PRO A N 1
ATOM 1476 C CA . PRO A 1 187 ? -6.440 -14.628 2.322 1.00 93.38 187 PRO A CA 1
ATOM 1477 C C . PRO A 1 187 ? -6.859 -13.434 1.459 1.00 93.38 187 PRO A C 1
ATOM 1479 O O . PRO A 1 187 ? -6.336 -12.328 1.611 1.00 93.38 187 PRO A O 1
ATOM 1482 N N . ILE A 1 188 ? -7.800 -13.665 0.547 1.00 93.31 188 ILE A N 1
ATOM 1483 C CA . ILE A 1 188 ? -8.325 -12.633 -0.348 1.00 93.31 188 ILE A CA 1
ATOM 1484 C C . ILE A 1 188 ? -9.063 -11.543 0.435 1.00 93.31 188 ILE A C 1
ATOM 1486 O O . ILE A 1 188 ? -9.713 -11.822 1.440 1.00 93.31 188 ILE A O 1
ATOM 1490 N N . ILE A 1 189 ? -8.965 -10.316 -0.064 1.00 94.06 189 ILE A N 1
ATOM 1491 C CA . ILE A 1 189 ? -9.768 -9.165 0.344 1.00 94.06 189 ILE A CA 1
ATOM 1492 C C . ILE A 1 189 ? -10.178 -8.401 -0.927 1.00 94.06 189 ILE A C 1
ATOM 1494 O O . ILE A 1 189 ? -9.390 -8.394 -1.884 1.00 94.06 189 ILE A O 1
ATOM 1498 N N . PRO A 1 190 ? -11.376 -7.792 -1.011 1.00 94.69 190 PRO A N 1
ATOM 1499 C CA . PRO A 1 190 ? -11.776 -7.007 -2.178 1.00 94.69 190 PRO A CA 1
ATOM 1500 C C . PRO A 1 190 ? -10.902 -5.753 -2.343 1.00 94.69 190 PRO A C 1
ATOM 1502 O O . PRO A 1 190 ? -11.187 -4.685 -1.806 1.00 94.69 190 PRO A O 1
ATOM 1505 N N . LEU A 1 191 ? -9.829 -5.891 -3.132 1.00 94.62 191 LEU A N 1
ATOM 1506 C CA . LEU A 1 191 ? -8.840 -4.834 -3.365 1.00 94.62 191 LEU A CA 1
ATOM 1507 C C . LEU A 1 191 ? -9.440 -3.582 -4.004 1.00 94.62 191 LEU A C 1
ATOM 1509 O O . LEU A 1 191 ? -8.997 -2.493 -3.672 1.00 94.62 191 LEU A O 1
ATOM 1513 N N . GLN A 1 192 ? -10.442 -3.721 -4.877 1.00 94.56 192 GLN A N 1
ATOM 1514 C CA . GLN A 1 192 ? -11.083 -2.572 -5.519 1.00 94.56 192 GLN A CA 1
ATOM 1515 C C . GLN A 1 192 ? -11.807 -1.690 -4.495 1.00 94.56 192 GLN A C 1
ATOM 1517 O O . GLN A 1 192 ? -11.563 -0.494 -4.443 1.00 94.56 192 GLN A O 1
ATOM 1522 N N . MET A 1 193 ? -12.617 -2.286 -3.614 1.00 94.88 193 MET A N 1
ATOM 1523 C CA . MET A 1 193 ? -13.287 -1.532 -2.548 1.00 94.88 193 MET A CA 1
ATOM 1524 C C . MET A 1 193 ? -12.272 -0.886 -1.602 1.00 94.88 193 MET A C 1
ATOM 1526 O O . MET A 1 193 ? -12.416 0.271 -1.224 1.00 94.88 193 MET A O 1
ATOM 1530 N N . LEU A 1 194 ? -11.209 -1.617 -1.253 1.00 95.25 194 LEU A N 1
ATOM 1531 C CA . LEU A 1 194 ? -10.144 -1.086 -0.408 1.00 95.25 194 LEU A CA 1
ATOM 1532 C C . LEU A 1 194 ? -9.392 0.077 -1.076 1.00 95.25 194 LEU A C 1
ATOM 1534 O O . LEU A 1 194 ? -9.039 1.033 -0.391 1.00 95.25 194 LEU A O 1
ATOM 1538 N N . LYS A 1 195 ? -9.168 0.001 -2.395 1.00 95.19 195 LYS A N 1
ATOM 1539 C CA . LYS A 1 195 ? -8.565 1.055 -3.222 1.00 95.19 195 LYS A CA 1
ATOM 1540 C C . LYS A 1 195 ? -9.408 2.327 -3.165 1.00 95.19 195 LYS A C 1
ATOM 1542 O O . LYS A 1 195 ? -8.880 3.383 -2.823 1.00 95.19 195 LYS A O 1
ATOM 1547 N N . ASP A 1 196 ? -10.703 2.192 -3.438 1.00 95.25 196 ASP A N 1
ATOM 1548 C CA . ASP A 1 196 ? -11.645 3.309 -3.519 1.00 95.25 196 ASP A CA 1
ATOM 1549 C C . ASP A 1 196 ? -11.796 3.998 -2.151 1.00 95.25 196 ASP A C 1
ATOM 1551 O O . ASP A 1 196 ? -11.669 5.219 -2.055 1.00 95.25 196 ASP A O 1
ATOM 1555 N N . HIS A 1 197 ? -11.942 3.224 -1.068 1.00 93.81 197 HIS A N 1
ATOM 1556 C CA . HIS A 1 197 ? -11.976 3.774 0.291 1.00 93.81 197 HIS A CA 1
ATOM 1557 C C . HIS A 1 197 ? -10.656 4.436 0.696 1.00 93.81 197 HIS A C 1
ATOM 1559 O O . HIS A 1 197 ? -10.672 5.505 1.299 1.00 93.81 197 HIS A O 1
ATOM 1565 N N . ALA A 1 198 ? -9.502 3.835 0.379 1.00 95.25 198 ALA A N 1
ATOM 1566 C CA . ALA A 1 198 ? -8.205 4.424 0.712 1.00 95.25 198 ALA A CA 1
ATOM 1567 C C . ALA A 1 198 ? -7.997 5.785 0.030 1.00 95.25 198 ALA A C 1
ATOM 1569 O O . ALA A 1 198 ? -7.472 6.699 0.665 1.00 95.25 198 ALA A O 1
ATOM 1570 N N . LEU A 1 199 ? -8.425 5.922 -1.231 1.00 95.38 199 LEU A N 1
ATOM 1571 C CA . LEU A 1 199 ? -8.353 7.182 -1.971 1.00 95.38 199 LEU A CA 1
ATOM 1572 C C . LEU A 1 199 ? -9.311 8.231 -1.410 1.00 95.38 199 LEU A C 1
ATOM 1574 O O . LEU A 1 199 ? -8.847 9.321 -1.091 1.00 95.38 199 LEU A O 1
ATOM 1578 N N . SER A 1 200 ? -10.597 7.901 -1.222 1.00 95.12 200 SER A N 1
ATOM 1579 C CA . SER A 1 200 ? -11.577 8.857 -0.671 1.00 95.12 200 SER A CA 1
ATOM 1580 C C . SER A 1 200 ? -11.141 9.360 0.705 1.00 95.12 200 SER A C 1
ATOM 1582 O O . SER A 1 200 ? -11.096 10.566 0.922 1.00 95.12 200 SER A O 1
ATOM 1584 N N . MET A 1 201 ? -10.671 8.472 1.588 1.00 94.12 201 MET A N 1
ATOM 1585 C CA . MET A 1 201 ? -10.181 8.883 2.905 1.00 94.12 201 MET A CA 1
ATOM 1586 C C . MET A 1 201 ? -8.943 9.785 2.843 1.00 94.12 201 MET A C 1
ATOM 1588 O O . MET A 1 201 ? -8.799 10.649 3.703 1.00 94.12 201 MET A O 1
ATOM 1592 N N . LEU A 1 202 ? -8.023 9.586 1.888 1.00 94.06 202 LEU A N 1
ATOM 1593 C CA . LEU A 1 202 ? -6.881 10.496 1.733 1.00 94.06 202 LEU A CA 1
ATOM 1594 C C . LEU A 1 202 ? -7.329 11.845 1.171 1.00 94.06 202 LEU A C 1
ATOM 1596 O O . LEU A 1 202 ? -6.852 12.872 1.645 1.00 94.06 202 LEU A O 1
ATOM 1600 N N . THR A 1 203 ? -8.227 11.849 0.187 1.00 93.56 203 THR A N 1
ATOM 1601 C CA . THR A 1 203 ? -8.779 13.078 -0.391 1.00 93.56 203 THR A CA 1
ATOM 1602 C C . THR A 1 203 ? -9.494 13.905 0.673 1.00 93.56 203 THR A C 1
ATOM 1604 O O . THR A 1 203 ? -9.132 15.063 0.867 1.00 93.56 203 THR A O 1
ATOM 1607 N N . GLU A 1 204 ? -10.401 13.292 1.436 1.00 91.56 204 GLU A N 1
ATOM 1608 C CA . GLU A 1 204 ? -11.095 13.929 2.561 1.00 91.56 204 GLU A CA 1
ATOM 1609 C C . GLU A 1 204 ? -10.098 14.444 3.610 1.00 91.56 204 GLU A C 1
ATOM 1611 O O . GLU A 1 204 ? -10.177 15.593 4.035 1.00 91.56 204 GLU A O 1
ATOM 1616 N N . ALA A 1 205 ? -9.087 13.643 3.969 1.00 90.81 205 ALA A N 1
ATOM 1617 C CA . ALA A 1 205 ? -8.074 14.040 4.946 1.00 90.81 205 ALA A CA 1
ATOM 1618 C C . ALA A 1 205 ? -7.249 15.266 4.517 1.00 90.81 205 ALA A C 1
ATOM 1620 O O . ALA A 1 205 ? -6.899 16.104 5.352 1.00 90.81 205 ALA A O 1
ATOM 1621 N N . VAL A 1 206 ? -6.904 15.373 3.230 1.00 90.44 206 VAL A N 1
ATOM 1622 C CA . VAL A 1 206 ? -6.150 16.515 2.688 1.00 90.44 206 VAL A CA 1
ATOM 1623 C C . VAL A 1 206 ? -7.046 17.753 2.583 1.00 90.44 206 VAL A C 1
ATOM 1625 O O . VAL A 1 206 ? -6.623 18.834 2.990 1.00 90.44 206 VAL A O 1
ATOM 1628 N N . GLN A 1 207 ? -8.293 17.596 2.126 1.00 87.31 207 GLN A N 1
ATOM 1629 C CA . GLN A 1 207 ? -9.274 18.685 2.045 1.00 87.31 207 GLN A CA 1
ATOM 1630 C C . GLN A 1 207 ? -9.593 19.272 3.434 1.00 87.31 207 GLN A C 1
ATOM 1632 O O . GLN A 1 207 ? -9.513 20.488 3.628 1.00 87.31 207 GLN A O 1
ATOM 1637 N N . ASP A 1 208 ? -9.863 18.419 4.427 1.00 82.25 208 ASP A N 1
ATOM 1638 C CA . ASP A 1 208 ? -10.105 18.830 5.818 1.00 82.25 208 ASP A CA 1
ATOM 1639 C C . ASP A 1 208 ? -8.843 19.409 6.477 1.00 82.25 208 ASP A C 1
ATOM 1641 O O . ASP A 1 208 ? -8.912 20.290 7.339 1.00 82.25 208 ASP A O 1
ATOM 1645 N N . GLY A 1 209 ? -7.673 18.924 6.059 1.00 75.38 209 GLY A N 1
ATOM 1646 C CA . GLY A 1 209 ? -6.365 19.312 6.565 1.00 75.38 209 GLY A CA 1
ATOM 1647 C C . GLY A 1 209 ? -5.920 20.737 6.224 1.00 75.38 209 GLY A C 1
ATOM 1648 O O . GLY A 1 209 ? -5.132 21.321 6.977 1.00 75.38 209 GLY A O 1
ATOM 1649 N N . GLY A 1 210 ? -6.426 21.310 5.128 1.00 68.75 210 GLY A N 1
ATOM 1650 C CA . GLY A 1 210 ? -6.169 22.704 4.743 1.00 68.75 210 GLY A CA 1
ATOM 1651 C C . GLY A 1 210 ? -6.835 23.720 5.679 1.00 68.75 210 GLY A C 1
ATOM 1652 O O . GLY A 1 210 ? -6.381 24.857 5.824 1.00 68.75 210 GLY A O 1
ATOM 1653 N N . GLN A 1 211 ? -7.887 23.307 6.387 1.00 66.75 211 GLN A N 1
ATOM 1654 C CA . GLN A 1 211 ? -8.483 24.083 7.467 1.00 66.75 211 GLN A CA 1
ATOM 1655 C C . GLN A 1 211 ? -7.788 23.704 8.779 1.00 66.75 211 GLN A C 1
ATOM 1657 O O . GLN A 1 211 ? -7.390 22.562 8.974 1.00 66.75 211 GLN A O 1
ATOM 1662 N N . ALA A 1 212 ? -7.598 24.647 9.708 1.00 69.12 212 ALA A N 1
ATOM 1663 C CA . ALA A 1 212 ? -6.955 24.357 10.993 1.00 69.12 212 ALA A CA 1
ATOM 1664 C C . ALA A 1 212 ? -7.786 23.340 11.806 1.00 69.12 212 ALA A C 1
ATOM 1666 O O . ALA A 1 212 ? -8.655 23.718 12.595 1.00 69.12 212 ALA A O 1
ATOM 1667 N N . MET A 1 213 ? -7.524 22.051 11.583 1.00 71.06 213 MET A N 1
ATOM 1668 C CA . MET A 1 213 ? -8.355 20.943 12.031 1.00 71.06 213 MET A CA 1
ATOM 1669 C C . MET A 1 213 ? -8.382 20.880 13.556 1.00 71.06 213 MET A C 1
ATOM 1671 O O . MET A 1 213 ? -7.376 20.603 14.213 1.00 71.06 213 MET A O 1
ATOM 1675 N N . ARG A 1 214 ? -9.555 21.173 14.124 1.00 80.69 214 ARG A N 1
ATOM 1676 C CA . ARG A 1 214 ? -9.764 21.200 15.574 1.00 80.69 214 ARG A CA 1
ATOM 1677 C C . ARG A 1 214 ? -9.842 19.793 16.164 1.00 80.69 214 ARG A C 1
ATOM 1679 O O . ARG A 1 214 ? -9.252 19.558 17.213 1.00 80.69 214 ARG A O 1
ATOM 1686 N N . ASP A 1 215 ? -10.534 18.891 15.470 1.00 83.62 215 ASP A N 1
ATOM 1687 C CA . ASP A 1 215 ? -10.846 17.539 15.936 1.00 83.62 215 ASP A CA 1
ATOM 1688 C C . ASP A 1 215 ? -10.445 16.501 14.868 1.00 83.62 215 ASP A C 1
ATOM 1690 O O . ASP A 1 215 ? -11.299 16.001 14.137 1.00 83.62 215 ASP A O 1
ATOM 1694 N N . PRO A 1 216 ? -9.143 16.187 14.729 1.00 88.81 216 PRO A N 1
ATOM 1695 C CA . PRO A 1 216 ? -8.680 15.191 13.768 1.00 88.81 216 PRO A CA 1
ATOM 1696 C C . PRO A 1 216 ? -9.218 13.794 14.089 1.00 88.81 216 PRO A C 1
ATOM 1698 O O . PRO A 1 216 ? -9.302 13.394 15.256 1.00 88.81 216 PRO A O 1
ATOM 1701 N N . VAL A 1 217 ? -9.505 13.010 13.048 1.00 90.06 217 VAL A N 1
ATOM 1702 C CA . VAL A 1 217 ? -9.915 11.603 13.186 1.00 90.06 217 VAL A CA 1
ATOM 1703 C C . VAL A 1 217 ? -8.865 10.824 13.981 1.00 90.06 217 VAL A C 1
ATOM 1705 O O . VAL A 1 217 ? -7.664 10.914 13.732 1.00 90.06 217 VAL A O 1
ATOM 1708 N N . GLY A 1 218 ? -9.316 10.047 14.966 1.00 88.75 218 GLY A N 1
ATOM 1709 C CA . GLY A 1 218 ? -8.425 9.318 15.872 1.00 88.75 218 GLY A CA 1
ATOM 1710 C C . GLY A 1 218 ? -7.765 10.180 16.959 1.00 88.75 218 GLY A C 1
ATOM 1711 O O . GLY A 1 218 ? -7.011 9.643 17.771 1.00 88.75 218 GLY A O 1
ATOM 1712 N N . GLY A 1 219 ? -8.067 11.481 17.023 1.00 90.00 219 GLY A N 1
ATOM 1713 C CA . GLY A 1 219 ? -7.665 12.403 18.090 1.00 90.00 219 GLY A CA 1
ATOM 1714 C C . GLY A 1 219 ? -6.339 13.133 17.864 1.00 90.00 219 GLY A C 1
ATOM 1715 O O . GLY A 1 219 ? -6.029 14.065 18.603 1.00 90.00 219 GLY A O 1
ATOM 1716 N N . SER A 1 220 ? -5.555 12.763 16.849 1.00 91.38 220 SER A N 1
ATOM 1717 C CA . SER A 1 220 ? -4.347 13.496 16.456 1.00 91.38 220 SER A CA 1
ATOM 1718 C C . SER A 1 220 ? -4.130 13.444 14.944 1.00 91.38 220 SER A C 1
ATOM 1720 O O . SER A 1 220 ? -4.570 12.512 14.275 1.00 91.38 220 SER A O 1
ATOM 1722 N N . VAL A 1 221 ? -3.392 14.421 14.409 1.00 91.56 221 VAL A N 1
ATOM 1723 C CA . VAL A 1 221 ? -2.984 14.445 12.990 1.00 91.56 221 VAL A CA 1
ATOM 1724 C C . VAL A 1 221 ? -2.179 13.189 12.623 1.00 91.56 221 VAL A C 1
ATOM 1726 O O . VAL A 1 221 ? -2.299 12.667 11.520 1.00 91.56 221 VAL A O 1
ATOM 1729 N N . GLU A 1 222 ? -1.398 12.651 13.564 1.00 93.25 222 GLU A N 1
ATOM 1730 C CA . GLU A 1 222 ? -0.668 11.395 13.372 1.00 93.25 222 GLU A CA 1
ATOM 1731 C C . GLU A 1 222 ? -1.616 10.206 13.157 1.00 93.25 222 GLU A C 1
ATOM 1733 O O . GLU A 1 222 ? -1.458 9.470 12.183 1.00 93.25 222 GLU A O 1
ATOM 1738 N N . PHE A 1 223 ? -2.618 10.032 14.025 1.00 93.56 223 PHE A N 1
ATOM 1739 C CA . PHE A 1 223 ? -3.579 8.929 13.908 1.00 93.56 223 PHE A CA 1
ATOM 1740 C C . PHE A 1 223 ? -4.527 9.075 12.718 1.00 93.56 223 PHE A C 1
ATOM 1742 O O . PHE A 1 223 ? -5.061 8.068 12.249 1.00 93.56 223 PHE A O 1
ATOM 1749 N N . HIS A 1 224 ? -4.706 10.296 12.219 1.00 92.62 224 HIS A N 1
ATOM 1750 C CA . HIS A 1 224 ? -5.462 10.555 11.006 1.00 92.62 224 HIS A CA 1
ATOM 1751 C C . HIS A 1 224 ? -4.696 10.090 9.758 1.00 92.62 224 HIS A C 1
ATOM 1753 O O . HIS A 1 224 ? -5.187 9.233 9.027 1.00 92.62 224 HIS A O 1
ATOM 1759 N N . PHE A 1 225 ? -3.469 10.586 9.551 1.00 94.00 225 PHE A N 1
ATOM 1760 C CA . PHE A 1 225 ? -2.737 10.380 8.295 1.00 94.00 225 PHE A CA 1
ATOM 1761 C C . PHE A 1 225 ? -1.923 9.084 8.231 1.00 94.00 225 PHE A C 1
ATOM 1763 O O . PHE A 1 225 ? -1.896 8.436 7.185 1.00 94.00 225 PHE A O 1
ATOM 1770 N N . VAL A 1 226 ? -1.235 8.683 9.308 1.00 95.31 226 VAL A N 1
ATOM 1771 C CA . VAL A 1 226 ? -0.264 7.570 9.245 1.00 95.31 226 VAL A CA 1
ATOM 1772 C C . VAL A 1 226 ? -0.894 6.253 8.767 1.00 95.31 226 VAL A C 1
ATOM 1774 O O . VAL A 1 226 ? -0.311 5.628 7.880 1.00 95.31 226 VAL A O 1
ATOM 1777 N N . PRO A 1 227 ? -2.058 5.807 9.282 1.00 95.50 227 PRO A N 1
ATOM 1778 C CA . PRO A 1 227 ? -2.663 4.552 8.831 1.00 95.50 227 PRO A CA 1
ATOM 1779 C C . PRO A 1 227 ? -3.073 4.579 7.351 1.00 95.50 227 PRO A C 1
ATOM 1781 O O . PRO A 1 227 ? -2.862 3.598 6.639 1.00 95.50 227 PRO A O 1
ATOM 1784 N N . ILE A 1 228 ? -3.594 5.717 6.879 1.00 95.38 228 ILE A N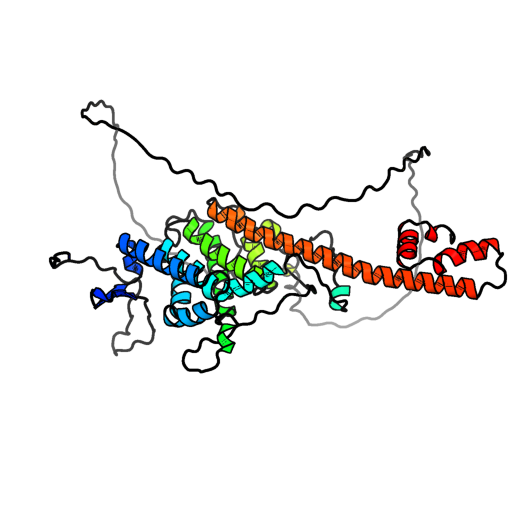 1
ATOM 1785 C CA . ILE A 1 228 ? -4.022 5.912 5.487 1.00 95.38 228 ILE A CA 1
ATOM 1786 C C . ILE A 1 228 ? -2.802 5.882 4.557 1.00 95.38 228 ILE A C 1
ATOM 1788 O O . ILE A 1 228 ? -2.775 5.115 3.598 1.00 95.38 228 ILE A O 1
ATOM 1792 N N . LEU A 1 229 ? -1.745 6.636 4.878 1.00 96.50 229 LEU A N 1
ATOM 1793 C CA . LEU A 1 229 ? -0.515 6.674 4.078 1.00 96.50 229 LEU A CA 1
ATOM 1794 C C . LEU A 1 229 ? 0.198 5.314 4.033 1.00 96.50 229 LEU A C 1
ATOM 1796 O O . LEU A 1 229 ? 0.710 4.911 2.985 1.00 96.50 229 LEU A O 1
ATOM 1800 N N . LYS A 1 230 ? 0.203 4.563 5.142 1.00 96.69 230 LYS A N 1
ATOM 1801 C CA . LYS A 1 230 ? 0.705 3.179 5.171 1.00 96.69 230 LYS A CA 1
ATOM 1802 C C . LYS A 1 230 ? -0.091 2.259 4.245 1.00 96.69 230 LYS A C 1
ATOM 1804 O O . LYS A 1 230 ? 0.498 1.421 3.561 1.00 96.69 230 LYS A O 1
ATOM 1809 N N . LEU A 1 231 ? -1.417 2.392 4.224 1.00 96.69 231 LEU A N 1
ATOM 1810 C CA . LEU A 1 231 ? -2.274 1.591 3.354 1.00 96.69 231 LEU A CA 1
ATOM 1811 C C . LEU A 1 231 ? -2.035 1.936 1.879 1.00 96.69 231 LEU A C 1
ATOM 1813 O O . LEU A 1 231 ? -1.777 1.036 1.084 1.00 96.69 231 LEU A O 1
ATOM 1817 N N . ILE A 1 232 ? -2.021 3.226 1.538 1.00 96.88 232 ILE A N 1
ATOM 1818 C CA . ILE A 1 232 ? -1.778 3.708 0.171 1.00 96.88 232 ILE A CA 1
ATOM 1819 C C . ILE A 1 232 ? -0.403 3.276 -0.330 1.00 96.88 232 ILE A C 1
ATOM 1821 O O . ILE A 1 232 ? -0.301 2.682 -1.399 1.00 96.88 232 ILE A O 1
ATOM 1825 N N . SER A 1 233 ? 0.657 3.486 0.453 1.00 96.44 233 SER A N 1
ATOM 1826 C CA . SER A 1 233 ? 2.005 3.034 0.076 1.00 96.44 233 SER A CA 1
ATOM 1827 C C . SER A 1 233 ? 2.074 1.514 -0.118 1.00 96.44 233 SER A C 1
ATOM 1829 O O . SER A 1 233 ? 2.712 1.039 -1.055 1.00 96.44 233 SER A O 1
ATOM 1831 N N . THR A 1 234 ? 1.373 0.734 0.710 1.00 96.56 234 THR A N 1
ATOM 1832 C CA . THR A 1 234 ? 1.300 -0.727 0.559 1.00 96.56 234 THR A CA 1
ATOM 1833 C C . THR A 1 234 ? 0.596 -1.122 -0.745 1.00 96.56 234 THR A C 1
ATOM 1835 O O . THR A 1 234 ? 1.119 -1.955 -1.487 1.00 96.56 234 THR A O 1
ATOM 1838 N N . LEU A 1 235 ? -0.540 -0.499 -1.068 1.00 96.56 235 LEU A N 1
ATOM 1839 C CA . LEU A 1 235 ? -1.284 -0.757 -2.306 1.00 96.56 235 LEU A CA 1
ATOM 1840 C C . LEU A 1 235 ? -0.530 -0.278 -3.565 1.00 96.56 235 LEU A C 1
ATOM 1842 O O . LEU A 1 235 ? -0.563 -0.967 -4.588 1.00 96.56 235 LEU A O 1
ATOM 1846 N N . LEU A 1 236 ? 0.223 0.826 -3.475 1.00 95.56 236 LEU A N 1
ATOM 1847 C CA . LEU A 1 236 ? 1.132 1.302 -4.527 1.00 95.56 236 LEU A CA 1
ATOM 1848 C C . LEU A 1 236 ? 2.244 0.290 -4.806 1.00 95.56 236 LEU A C 1
ATOM 1850 O O . LEU A 1 236 ? 2.405 -0.137 -5.944 1.00 95.56 236 LEU A O 1
ATOM 1854 N N . ILE A 1 237 ? 2.949 -0.179 -3.771 1.00 94.88 237 ILE A N 1
ATOM 1855 C CA . ILE A 1 237 ? 4.006 -1.197 -3.917 1.00 94.88 237 ILE A CA 1
ATOM 1856 C C . ILE A 1 237 ? 3.452 -2.493 -4.530 1.00 94.88 237 ILE A C 1
ATOM 1858 O O . ILE A 1 237 ? 4.132 -3.173 -5.302 1.00 94.88 237 ILE A O 1
ATOM 1862 N N . MET A 1 238 ? 2.210 -2.853 -4.199 1.00 94.31 238 MET A N 1
ATOM 1863 C CA . MET A 1 238 ? 1.539 -4.017 -4.776 1.00 94.31 238 MET A CA 1
ATOM 1864 C C . MET A 1 238 ? 1.183 -3.847 -6.261 1.00 94.31 238 MET A C 1
ATOM 1866 O O . MET A 1 238 ? 1.048 -4.865 -6.955 1.00 94.31 238 MET A O 1
ATOM 1870 N N . GLY A 1 239 ? 1.100 -2.609 -6.756 1.00 92.81 239 GLY A N 1
ATOM 1871 C CA . GLY A 1 239 ? 0.674 -2.275 -8.114 1.00 92.81 239 GLY A CA 1
ATOM 1872 C C . GLY A 1 239 ? -0.833 -2.443 -8.303 1.00 92.81 239 GLY A C 1
ATOM 1873 O O . GLY A 1 239 ? -1.252 -3.052 -9.281 1.00 92.81 239 GLY A O 1
ATOM 1874 N N . VAL A 1 240 ? -1.629 -2.016 -7.313 1.00 94.81 240 VAL A N 1
ATOM 1875 C CA . VAL A 1 240 ? -3.107 -2.086 -7.348 1.00 94.81 240 VAL A CA 1
ATOM 1876 C C . VAL A 1 240 ? -3.730 -0.837 -7.981 1.00 94.81 240 VAL A C 1
ATOM 1878 O O . VAL A 1 240 ? -4.848 -0.905 -8.478 1.00 94.81 240 VAL A O 1
ATOM 1881 N N . TYR A 1 241 ? -3.022 0.291 -7.943 1.00 95.31 241 TYR A N 1
ATOM 1882 C CA . TYR A 1 241 ? -3.480 1.561 -8.496 1.00 95.31 241 TYR A CA 1
ATOM 1883 C C . TYR A 1 241 ? -3.241 1.642 -10.000 1.00 95.31 241 TYR A C 1
ATOM 1885 O O . TYR A 1 241 ? -2.173 1.254 -10.478 1.00 95.31 241 TYR A O 1
ATOM 1893 N N . ASP A 1 242 ? -4.229 2.184 -10.706 1.00 93.25 242 ASP A N 1
ATOM 1894 C CA . ASP A 1 242 ? -4.154 2.470 -12.135 1.00 93.25 242 ASP A CA 1
ATOM 1895 C C . ASP A 1 242 ? -3.555 3.871 -12.374 1.00 93.25 242 ASP A C 1
ATOM 1897 O O . ASP A 1 242 ? -3.419 4.671 -11.445 1.00 93.25 242 ASP A O 1
ATOM 1901 N N . ASP A 1 243 ? -3.238 4.206 -13.627 1.00 92.00 243 ASP A N 1
ATOM 1902 C CA . ASP A 1 243 ? -2.637 5.498 -14.000 1.00 92.00 243 ASP A CA 1
ATOM 1903 C C . ASP A 1 243 ? -3.445 6.708 -13.496 1.00 92.00 243 ASP A C 1
ATOM 1905 O O . ASP A 1 243 ? -2.868 7.682 -13.010 1.00 92.00 243 ASP A O 1
ATOM 1909 N N . SER A 1 244 ? -4.780 6.648 -13.564 1.00 92.81 244 SER A N 1
ATOM 1910 C CA . SER A 1 244 ? -5.664 7.706 -13.051 1.00 92.81 244 SER A CA 1
ATOM 1911 C C . SER A 1 244 ? -5.528 7.893 -11.544 1.00 92.81 244 SER A C 1
ATOM 1913 O O . SER A 1 244 ? -5.509 9.020 -11.052 1.00 92.81 244 SER A O 1
ATOM 1915 N N . ASP A 1 245 ? -5.400 6.787 -10.815 1.00 94.88 245 ASP A N 1
ATOM 1916 C CA . ASP A 1 245 ? -5.309 6.803 -9.363 1.00 94.88 245 ASP A CA 1
ATOM 1917 C C . ASP A 1 245 ? -3.946 7.334 -8.918 1.00 94.88 245 ASP A C 1
ATOM 1919 O O . ASP A 1 245 ? -3.861 8.128 -7.983 1.00 94.88 245 ASP A O 1
ATOM 1923 N N . VAL A 1 246 ? -2.871 6.934 -9.607 1.00 94.06 246 VAL A N 1
ATOM 1924 C CA . VAL A 1 246 ? -1.516 7.430 -9.338 1.00 94.06 246 VAL A CA 1
ATOM 1925 C C . VAL A 1 246 ? -1.439 8.932 -9.594 1.00 94.06 246 VAL A C 1
ATOM 1927 O O . VAL A 1 246 ? -0.926 9.663 -8.746 1.00 94.06 246 VAL A O 1
ATOM 1930 N N . LYS A 1 247 ? -2.011 9.414 -10.707 1.00 91.62 247 LYS A N 1
ATOM 1931 C CA . LYS A 1 247 ? -2.142 10.853 -10.978 1.00 91.62 247 LYS A CA 1
ATOM 1932 C C . LYS A 1 247 ? -2.893 11.574 -9.860 1.00 91.62 247 LYS A C 1
ATOM 1934 O O . LYS A 1 247 ? -2.439 12.622 -9.410 1.00 91.62 247 LYS A O 1
ATOM 1939 N N . HIS A 1 248 ? -4.005 11.013 -9.383 1.00 92.44 248 HIS A N 1
ATOM 1940 C CA . HIS A 1 248 ? -4.774 11.593 -8.278 1.00 92.44 248 HIS A CA 1
ATOM 1941 C C . HIS A 1 248 ? -3.957 11.673 -6.983 1.00 92.44 248 HIS A C 1
ATOM 1943 O O . HIS A 1 248 ? -3.894 12.726 -6.355 1.00 92.44 248 HIS A O 1
ATOM 1949 N N . ILE A 1 249 ? -3.244 10.602 -6.617 1.00 94.00 249 ILE A N 1
ATOM 1950 C CA . ILE A 1 249 ? -2.360 10.591 -5.439 1.00 94.00 249 ILE A CA 1
ATOM 1951 C C . ILE A 1 249 ? -1.263 11.656 -5.566 1.00 94.00 249 ILE A C 1
ATOM 1953 O O . ILE A 1 249 ? -0.988 12.361 -4.598 1.00 94.00 249 ILE A O 1
ATOM 1957 N N . LEU A 1 250 ? -0.647 11.800 -6.743 1.00 92.06 250 LEU A N 1
ATOM 1958 C CA . LEU A 1 250 ? 0.373 12.823 -6.987 1.00 92.06 250 LEU A CA 1
ATOM 1959 C C . LEU A 1 250 ? -0.197 14.242 -6.828 1.00 92.06 250 LEU A C 1
ATOM 1961 O O . LEU A 1 250 ? 0.425 15.068 -6.159 1.00 92.06 250 LEU A O 1
ATOM 1965 N N . LYS A 1 251 ? -1.408 14.499 -7.341 1.00 90.88 251 LYS A N 1
ATOM 1966 C CA . LYS A 1 251 ? -2.118 15.773 -7.137 1.00 90.88 251 LYS A CA 1
ATOM 1967 C C . LYS A 1 251 ? -2.365 16.066 -5.655 1.00 90.88 251 LYS A C 1
ATOM 1969 O O . LYS A 1 251 ? -2.148 17.191 -5.227 1.00 90.88 251 LYS A O 1
ATOM 1974 N N . LEU A 1 252 ? -2.737 15.066 -4.851 1.00 91.56 252 LEU A N 1
ATOM 1975 C CA . LEU A 1 252 ? -2.936 15.235 -3.401 1.00 91.56 252 LEU A CA 1
ATOM 1976 C C . LEU A 1 252 ? -1.635 15.574 -2.650 1.00 91.56 252 LEU A C 1
ATOM 1978 O O . LEU A 1 252 ? -1.672 16.257 -1.625 1.00 91.56 252 LEU A O 1
ATOM 1982 N N . ILE A 1 253 ? -0.482 15.097 -3.132 1.00 90.94 253 ILE A N 1
ATOM 1983 C CA . ILE A 1 253 ? 0.822 15.418 -2.532 1.00 90.94 253 ILE A CA 1
ATOM 1984 C C . ILE A 1 253 ? 1.180 16.877 -2.805 1.00 90.94 253 ILE A C 1
ATOM 1986 O O . ILE A 1 253 ? 1.504 17.611 -1.870 1.00 90.94 253 ILE A O 1
ATOM 1990 N N . GLU A 1 254 ? 1.147 17.265 -4.080 1.00 88.19 254 GLU A N 1
ATOM 1991 C CA . GLU A 1 254 ? 1.570 18.585 -4.533 1.00 88.19 254 GLU A CA 1
ATOM 1992 C C . GLU A 1 254 ? 0.873 18.970 -5.855 1.00 88.19 254 GLU A C 1
ATOM 1994 O O . GLU A 1 254 ? 1.377 18.646 -6.938 1.00 88.19 254 GLU A O 1
ATOM 1999 N N . PRO A 1 255 ? -0.261 19.697 -5.797 1.00 85.44 255 PRO A N 1
ATOM 2000 C CA . PRO A 1 255 ? -1.017 20.083 -6.990 1.00 85.44 255 PRO A CA 1
ATOM 2001 C C . PRO A 1 255 ? -0.188 20.923 -7.974 1.00 85.44 255 PRO A C 1
ATOM 2003 O O . PRO A 1 255 ? -0.317 20.785 -9.189 1.00 85.44 255 PRO A O 1
ATOM 2006 N N . SER A 1 256 ? 0.712 21.770 -7.462 1.00 80.38 256 SER A N 1
ATOM 2007 C CA . SER A 1 256 ? 1.497 22.700 -8.283 1.00 80.38 256 SER A CA 1
ATOM 2008 C C . SER A 1 256 ? 2.540 22.019 -9.180 1.00 80.38 256 SER A C 1
ATOM 2010 O O . SER A 1 256 ? 2.920 22.572 -10.208 1.00 80.38 256 SER A O 1
ATOM 2012 N N . VAL A 1 257 ? 2.999 20.822 -8.800 1.00 79.56 257 VAL A N 1
ATOM 2013 C CA . VAL A 1 257 ? 4.046 20.070 -9.511 1.00 79.56 257 VAL A CA 1
ATOM 2014 C C . VAL A 1 257 ? 3.447 19.010 -10.432 1.00 79.56 257 VAL A C 1
ATOM 2016 O O . VAL A 1 257 ? 4.012 18.727 -11.485 1.00 79.56 257 VAL A O 1
ATOM 2019 N N . PHE A 1 258 ? 2.317 18.419 -10.040 1.00 79.38 258 PHE A N 1
ATOM 2020 C CA . PHE A 1 258 ? 1.737 17.248 -10.703 1.00 79.38 258 PHE A CA 1
ATOM 2021 C C . PHE A 1 258 ? 0.405 17.529 -11.412 1.00 79.38 258 PHE A C 1
ATOM 2023 O O . PHE A 1 258 ? -0.375 16.611 -11.676 1.00 79.38 258 PHE A O 1
ATOM 2030 N N . THR A 1 259 ? 0.134 18.791 -11.737 1.00 69.81 259 THR A N 1
ATOM 2031 C CA . THR A 1 259 ? -0.920 19.144 -12.688 1.00 69.81 259 THR A CA 1
ATOM 2032 C C . THR A 1 259 ? -0.441 18.810 -14.097 1.00 69.81 259 THR A C 1
ATOM 2034 O O . THR A 1 259 ? 0.625 19.249 -14.531 1.00 69.81 259 THR A O 1
ATOM 2037 N N . ASP A 1 260 ? -1.222 17.991 -14.811 1.00 58.62 260 ASP A N 1
ATOM 2038 C CA . ASP A 1 260 ? -1.084 17.892 -16.262 1.00 58.62 260 ASP A CA 1
ATOM 2039 C C . ASP A 1 260 ? -1.207 19.331 -16.788 1.00 58.62 260 ASP A C 1
ATOM 2041 O O . ASP A 1 260 ? -2.091 20.065 -16.346 1.00 58.62 260 ASP A O 1
ATOM 2045 N N . GLY A 1 261 ? -0.280 19.771 -17.641 1.00 51.38 261 GLY A N 1
ATOM 2046 C CA . GLY A 1 261 ? -0.237 21.127 -18.194 1.00 51.38 261 GLY A CA 1
ATOM 2047 C C . GLY A 1 261 ? -1.401 21.436 -19.140 1.00 51.38 261 GLY A C 1
ATOM 2048 O O . GLY A 1 261 ? -1.179 21.895 -20.257 1.00 51.38 261 GLY A O 1
ATOM 2049 N N . GLU A 1 262 ? -2.636 21.185 -18.717 1.00 39.25 262 GLU A N 1
ATOM 2050 C CA . GLU A 1 262 ? -3.839 21.723 -19.320 1.00 39.25 262 GLU A CA 1
ATOM 2051 C C . GLU A 1 262 ? -3.843 23.221 -19.026 1.00 39.25 262 GLU A C 1
ATOM 2053 O O . GLU A 1 262 ? -4.313 23.711 -18.000 1.00 39.25 262 GLU A O 1
ATOM 2058 N N . ASN A 1 263 ? -3.241 23.975 -19.946 1.00 33.59 263 ASN A N 1
ATOM 2059 C CA . ASN A 1 263 ? -3.528 25.390 -20.069 1.00 33.59 263 ASN A CA 1
ATOM 2060 C C . ASN A 1 263 ? -5.061 25.546 -20.084 1.00 33.59 263 ASN A C 1
ATOM 2062 O O . ASN A 1 263 ? -5.698 24.985 -20.979 1.00 33.59 263 ASN A O 1
ATOM 2066 N N . PRO A 1 264 ? -5.663 26.377 -19.214 1.00 34.38 264 PRO A N 1
ATOM 2067 C CA . PRO A 1 264 ? -7.111 26.641 -19.197 1.00 34.38 264 PRO A CA 1
ATOM 2068 C C . PRO A 1 264 ? -7.662 27.283 -20.489 1.00 34.38 264 PRO A C 1
ATOM 2070 O O . PRO A 1 264 ? -8.797 27.751 -20.533 1.00 34.38 264 PRO A O 1
ATOM 2073 N N . ALA A 1 265 ? -6.838 27.404 -21.531 1.00 34.56 265 ALA A N 1
ATOM 2074 C CA . ALA A 1 265 ? -7.134 28.093 -22.774 1.00 34.56 265 ALA A CA 1
ATOM 2075 C C . ALA A 1 265 ? -7.720 27.178 -23.864 1.00 34.56 265 ALA A C 1
ATOM 2077 O O . ALA A 1 265 ? -8.344 27.699 -24.785 1.00 34.56 265 ALA A O 1
ATOM 2078 N N . GLU A 1 266 ? -7.566 25.850 -23.782 1.00 37.03 266 GLU A N 1
ATOM 2079 C CA . GLU A 1 266 ? -8.033 24.948 -24.853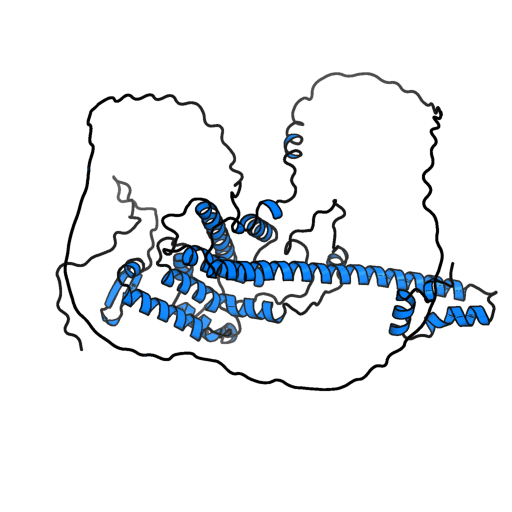 1.00 37.03 266 GLU A CA 1
ATOM 2080 C C . GLU A 1 266 ? -9.471 24.431 -24.666 1.00 37.03 266 GLU A C 1
ATOM 2082 O O . GLU A 1 266 ? -10.126 24.085 -25.650 1.00 37.03 266 GLU A O 1
ATOM 2087 N N . GLU A 1 267 ? -10.049 24.515 -23.464 1.00 33.47 267 GLU A N 1
ATOM 2088 C CA . GLU A 1 267 ? -11.471 24.187 -23.256 1.00 33.47 267 GLU A CA 1
ATOM 2089 C C . GLU A 1 267 ? -12.438 25.320 -23.649 1.00 33.47 267 GLU A C 1
ATOM 2091 O O . GLU A 1 267 ? -13.632 25.094 -23.853 1.00 33.47 267 GLU A O 1
ATOM 2096 N N . LEU A 1 268 ? -11.937 26.544 -23.851 1.00 34.69 268 LEU A N 1
ATOM 2097 C CA . LEU A 1 268 ? -12.758 27.691 -24.266 1.00 34.69 268 LEU A CA 1
ATOM 2098 C C . LEU A 1 268 ? -12.996 27.775 -25.786 1.00 34.69 268 LEU A C 1
ATOM 2100 O O . LEU A 1 268 ? -13.905 28.492 -26.216 1.00 34.69 268 LEU A O 1
ATOM 2104 N N . GLU A 1 269 ? -12.249 27.022 -26.600 1.00 33.84 269 GLU A N 1
ATOM 2105 C CA . GLU A 1 269 ? -12.380 27.029 -28.069 1.00 33.84 269 GLU A CA 1
ATOM 2106 C C . GLU A 1 269 ? -13.112 25.793 -28.630 1.00 33.84 269 GLU A C 1
ATOM 2108 O O . GLU A 1 269 ? -13.623 25.829 -29.751 1.00 33.84 269 GLU A O 1
ATOM 2113 N N . ALA A 1 270 ? -13.306 24.736 -27.833 1.00 32.09 270 ALA A N 1
ATOM 2114 C CA . ALA A 1 270 ? -14.175 23.610 -28.200 1.00 32.09 270 ALA A CA 1
ATOM 2115 C C . ALA A 1 270 ? -15.683 23.920 -28.025 1.00 32.09 270 ALA A C 1
ATOM 2117 O O . ALA A 1 270 ? -16.535 23.228 -28.581 1.00 32.09 270 ALA A O 1
ATOM 2118 N N . GLY A 1 271 ? -16.031 24.997 -27.307 1.00 32.47 271 GLY A N 1
ATOM 2119 C CA . GLY A 1 271 ? -17.412 25.407 -27.017 1.00 32.47 271 GLY A CA 1
ATOM 2120 C C . GLY A 1 271 ? -18.072 26.361 -28.025 1.00 32.47 271 GLY A C 1
ATOM 2121 O O . GLY A 1 271 ? -19.191 26.811 -27.780 1.00 32.47 271 GLY A O 1
ATOM 2122 N N . LYS A 1 272 ? -17.417 26.713 -29.143 1.00 29.64 272 LYS A N 1
ATOM 2123 C CA . LYS A 1 272 ? -17.934 27.716 -30.107 1.00 29.64 272 LYS A CA 1
ATOM 2124 C C . LYS A 1 272 ? -18.168 27.224 -31.535 1.00 29.64 272 LYS A C 1
ATOM 2126 O O . LYS A 1 272 ? -18.397 28.038 -32.427 1.00 29.64 272 LYS A O 1
ATOM 2131 N N . THR A 1 273 ? -18.199 25.917 -31.775 1.00 31.31 273 THR A N 1
ATOM 2132 C CA . THR A 1 273 ? -18.584 25.372 -33.090 1.00 31.31 273 THR A CA 1
ATOM 2133 C C . THR A 1 273 ? -19.850 24.531 -32.985 1.00 31.31 273 THR A C 1
ATOM 2135 O O . THR A 1 273 ? -19.837 23.308 -33.052 1.00 31.31 273 THR A O 1
ATOM 2138 N N . GLY A 1 274 ? -20.984 25.211 -32.815 1.00 28.95 274 GLY A N 1
ATOM 2139 C CA . GLY A 1 274 ? -22.275 24.539 -32.737 1.00 28.95 274 GLY A CA 1
ATOM 2140 C C . GLY A 1 274 ? -23.479 25.469 -32.787 1.00 28.95 274 GLY A C 1
ATOM 2141 O O . GLY A 1 274 ? -24.299 25.387 -31.889 1.00 28.95 274 GLY A O 1
ATOM 2142 N N . ASP A 1 275 ? -23.569 26.361 -33.780 1.00 24.58 275 ASP A N 1
ATOM 2143 C CA . ASP A 1 275 ? -24.828 26.641 -34.501 1.00 24.58 275 ASP A CA 1
ATOM 2144 C C . ASP A 1 275 ? -24.629 27.746 -35.551 1.00 24.58 275 ASP A C 1
ATOM 2146 O O . ASP A 1 275 ? -24.325 28.884 -35.198 1.00 24.58 275 ASP A O 1
ATOM 2150 N N . ALA A 1 276 ? -24.805 27.405 -36.833 1.00 24.47 276 ALA A N 1
ATOM 2151 C CA . ALA A 1 276 ? -25.392 28.246 -37.889 1.00 24.47 276 ALA A CA 1
ATOM 2152 C C . ALA A 1 276 ? -25.105 27.643 -39.277 1.00 24.47 276 ALA A C 1
ATOM 2154 O O . ALA A 1 276 ? -24.276 28.139 -40.039 1.00 24.47 276 ALA A O 1
ATOM 2155 N N . GLU A 1 277 ? -25.854 26.609 -39.659 1.00 25.20 277 GLU A N 1
ATOM 2156 C CA . GLU A 1 277 ? -26.207 26.463 -41.071 1.00 25.20 277 GLU A CA 1
ATOM 2157 C C . GLU A 1 277 ? -27.457 27.306 -41.343 1.00 25.20 277 GLU A C 1
ATOM 2159 O O . GLU A 1 277 ? -28.521 27.010 -40.804 1.00 25.20 277 GLU A O 1
ATOM 2164 N N . GLN A 1 278 ? -27.345 28.325 -42.205 1.00 24.97 278 GLN A N 1
ATOM 2165 C CA . GLN A 1 278 ? -28.246 28.505 -43.354 1.00 24.97 278 GLN A CA 1
ATOM 2166 C C . GLN A 1 278 ? -27.872 29.719 -44.231 1.00 24.97 278 GLN A C 1
ATOM 2168 O O . GLN A 1 278 ? -27.886 30.865 -43.792 1.00 24.97 278 GLN A O 1
ATOM 2173 N N . HIS A 1 279 ? -27.732 29.417 -45.533 1.00 23.50 279 HIS A N 1
ATOM 2174 C CA . HIS A 1 279 ? -28.136 30.237 -46.691 1.00 23.50 279 HIS A CA 1
ATOM 2175 C C . HIS A 1 279 ? -27.095 31.188 -47.348 1.00 23.50 279 HIS A C 1
ATOM 2177 O O . HIS A 1 279 ? -26.954 32.334 -46.937 1.00 23.50 279 HIS A O 1
ATOM 2183 N N . LEU A 1 280 ? -26.487 30.744 -48.475 1.00 23.80 280 LEU A N 1
ATOM 2184 C CA . LEU A 1 280 ? -26.506 31.368 -49.837 1.00 23.80 280 LEU A CA 1
ATOM 2185 C C . LEU A 1 280 ? -25.222 31.185 -50.688 1.00 23.80 280 LEU A C 1
ATOM 2187 O O . LEU A 1 280 ? -24.291 31.973 -50.632 1.00 23.80 280 LEU A O 1
ATOM 2191 N N . VAL A 1 281 ? -25.240 30.153 -51.537 1.00 22.84 281 VAL A N 1
ATOM 2192 C CA . VAL A 1 281 ? -25.091 30.138 -53.017 1.00 22.84 281 VAL A CA 1
ATOM 2193 C C . VAL A 1 281 ? -24.270 31.238 -53.759 1.00 22.84 281 VAL A C 1
ATOM 2195 O O . VAL A 1 281 ? -24.667 32.399 -53.803 1.00 22.84 281 VAL A O 1
ATOM 2198 N N . SER A 1 282 ? -23.321 30.744 -54.587 1.00 23.84 282 SER A N 1
ATOM 2199 C CA . SER A 1 282 ? -22.608 31.305 -55.781 1.00 23.84 282 SER A CA 1
ATOM 2200 C C . SER A 1 282 ? -21.350 32.157 -55.516 1.00 23.84 282 SER A C 1
ATOM 2202 O O . SER A 1 282 ? -21.447 33.193 -54.879 1.00 23.84 282 SER A O 1
ATOM 2204 N N . LYS A 1 283 ? -20.157 31.851 -56.053 1.00 24.77 283 LYS A N 1
ATOM 2205 C CA . LYS A 1 283 ? -19.786 31.936 -57.482 1.00 24.77 283 LYS A CA 1
ATOM 2206 C C . LYS A 1 283 ? -18.356 31.409 -57.720 1.00 24.77 283 LYS A C 1
ATOM 2208 O O . LYS A 1 283 ? -17.551 31.356 -56.799 1.00 24.77 283 LYS A O 1
ATOM 2213 N N . GLU A 1 284 ? -18.106 31.057 -58.975 1.00 22.92 284 GLU A N 1
ATOM 2214 C CA . GLU A 1 284 ? -16.904 30.466 -59.576 1.00 22.92 284 GLU A CA 1
ATOM 2215 C C . GLU A 1 284 ? -15.732 31.453 -59.804 1.00 22.92 284 GLU A C 1
ATOM 2217 O O . GLU A 1 284 ? -15.891 32.656 -59.611 1.00 22.92 284 GLU A O 1
ATOM 2222 N N . GLU A 1 285 ? -14.642 30.885 -60.355 1.00 23.48 285 GLU A N 1
ATOM 2223 C CA . GLU A 1 285 ? -13.416 31.469 -60.956 1.00 23.48 285 GLU A CA 1
ATOM 2224 C C . GLU A 1 285 ? -12.270 31.679 -59.941 1.00 23.48 285 GLU A C 1
ATOM 2226 O O . GLU A 1 285 ? -12.430 32.364 -58.944 1.00 23.48 285 GLU A O 1
ATOM 2231 N N . GLY A 1 286 ? -11.089 31.052 -60.031 1.00 21.75 286 GLY A N 1
ATOM 2232 C CA . GLY A 1 286 ? -10.267 30.691 -61.187 1.00 21.75 286 GLY A CA 1
ATOM 2233 C C . GLY A 1 286 ? -9.209 31.783 -61.395 1.00 21.75 286 GLY A C 1
ATOM 2234 O O . GLY A 1 286 ? -9.606 32.920 -61.616 1.00 21.75 286 GLY A O 1
ATOM 2235 N N . THR A 1 287 ? -7.907 31.460 -61.299 1.00 22.19 287 THR A N 1
ATOM 2236 C CA . THR A 1 287 ? -6.754 31.957 -62.107 1.00 22.19 287 THR A CA 1
ATOM 2237 C C . THR A 1 287 ? -5.415 31.844 -61.347 1.00 22.19 287 THR A C 1
ATOM 2239 O O . THR A 1 287 ? -5.321 32.053 -60.143 1.00 22.19 287 THR A O 1
ATOM 2242 N N . GLU A 1 288 ? -4.405 31.469 -62.126 1.00 21.67 288 GLU A N 1
ATOM 2243 C CA . GLU A 1 288 ? -2.992 31.170 -61.887 1.00 21.67 288 GLU A CA 1
ATOM 2244 C C . GLU A 1 288 ? -2.066 32.339 -61.463 1.00 21.67 288 GLU A C 1
ATOM 2246 O O . GLU A 1 288 ? -2.267 33.479 -61.868 1.00 21.67 288 GLU A O 1
ATOM 2251 N N . VAL A 1 289 ? -0.975 31.944 -60.778 1.00 23.97 289 VAL A N 1
ATOM 2252 C CA . VAL A 1 289 ? 0.443 32.382 -60.893 1.00 23.97 289 VAL A CA 1
ATOM 2253 C C . VAL A 1 289 ? 0.814 33.843 -60.581 1.00 23.97 289 VAL A C 1
ATOM 2255 O O . VAL A 1 289 ? 0.413 34.762 -61.289 1.00 23.97 289 VAL A O 1
ATOM 2258 N N . LYS A 1 290 ? 1.766 34.019 -59.644 1.00 23.64 290 LYS A N 1
ATOM 2259 C CA . LYS A 1 290 ? 3.057 34.693 -59.907 1.00 23.64 290 LYS A CA 1
ATOM 2260 C C . LYS A 1 290 ? 4.054 34.587 -58.748 1.00 23.64 290 LYS A C 1
ATOM 2262 O O . LYS A 1 290 ? 3.739 34.913 -57.610 1.00 23.64 290 LYS A O 1
ATOM 2267 N N . GLU A 1 291 ? 5.257 34.147 -59.107 1.00 24.48 291 GLU A N 1
ATOM 2268 C CA . GLU A 1 291 ? 6.522 34.459 -58.442 1.00 24.48 291 GLU A CA 1
ATOM 2269 C C . GLU A 1 291 ? 6.748 35.977 -58.441 1.00 24.48 291 GLU A C 1
ATOM 2271 O O . GLU A 1 291 ? 6.406 36.632 -59.426 1.00 24.48 291 GLU A O 1
ATOM 2276 N N . GLU A 1 292 ? 7.375 36.504 -57.390 1.00 24.31 292 GLU A N 1
ATOM 2277 C CA . GLU A 1 292 ? 8.227 37.696 -57.461 1.00 24.31 292 GLU A CA 1
ATOM 2278 C C . GLU A 1 292 ? 9.218 37.683 -56.279 1.00 24.31 292 GLU A C 1
ATOM 2280 O O . GLU A 1 292 ? 8.841 37.556 -55.113 1.00 24.31 292 GLU A O 1
ATOM 2285 N N . GLU A 1 293 ? 10.501 37.731 -56.635 1.00 22.78 293 GLU A N 1
ATOM 2286 C CA . GLU A 1 293 ? 11.663 37.988 -55.784 1.00 22.78 293 GLU A CA 1
ATOM 2287 C C . GLU A 1 293 ? 11.677 39.462 -55.330 1.00 22.78 293 GLU A C 1
ATOM 2289 O O . GLU A 1 293 ? 11.290 40.321 -56.114 1.00 22.78 293 GLU A O 1
ATOM 2294 N N . GLU A 1 294 ? 12.194 39.774 -54.132 1.00 23.47 294 GLU A N 1
ATOM 2295 C CA . GLU A 1 294 ? 13.327 40.712 -53.955 1.00 23.47 294 GLU A CA 1
ATOM 2296 C C . GLU A 1 294 ? 13.745 40.898 -52.477 1.00 23.47 294 GLU A C 1
ATOM 2298 O O . GLU A 1 294 ? 12.952 41.245 -51.606 1.00 23.47 294 GLU A O 1
ATOM 2303 N N . GLN A 1 295 ? 15.036 40.624 -52.250 1.00 23.02 295 GLN A N 1
ATOM 2304 C CA . GLN A 1 295 ? 16.058 41.318 -51.443 1.00 23.02 295 GLN A CA 1
ATOM 2305 C C . GLN A 1 295 ? 15.650 42.341 -50.366 1.00 23.02 295 GLN A C 1
ATOM 2307 O O . GLN A 1 295 ? 15.010 43.333 -50.687 1.00 23.02 295 GLN A O 1
ATOM 2312 N N . VAL A 1 296 ? 16.275 42.235 -49.177 1.00 26.33 296 VAL A N 1
ATOM 2313 C CA . VAL A 1 296 ? 16.989 43.358 -48.519 1.00 26.33 296 VAL A CA 1
ATOM 2314 C C . VAL A 1 296 ? 18.196 42.823 -47.722 1.00 26.33 296 VAL A C 1
ATOM 2316 O O . VAL A 1 296 ? 18.075 41.879 -46.944 1.00 26.33 296 VAL A O 1
ATOM 2319 N N . GLU A 1 297 ? 19.352 43.449 -47.955 1.00 25.11 297 GLU A N 1
ATOM 2320 C CA . GLU A 1 297 ? 20.645 43.306 -47.273 1.00 25.11 297 GLU A CA 1
ATOM 2321 C C . GLU A 1 297 ? 20.650 43.875 -45.837 1.00 25.11 297 GLU A C 1
ATOM 2323 O O . GLU A 1 297 ? 19.878 44.774 -45.507 1.00 25.11 297 GLU A O 1
ATOM 2328 N N . GLY A 1 298 ? 21.596 43.432 -45.002 1.00 27.02 298 GLY A N 1
ATOM 2329 C CA . GLY A 1 298 ? 21.892 44.074 -43.719 1.00 27.02 298 GLY A CA 1
ATOM 2330 C C . GLY A 1 298 ? 23.011 43.384 -42.940 1.00 27.02 298 GLY A C 1
ATOM 2331 O O . GLY A 1 298 ? 22.756 42.481 -42.152 1.00 27.02 298 GLY A O 1
ATOM 2332 N N . GLU A 1 299 ? 24.240 43.827 -43.190 1.00 27.06 299 GLU A N 1
ATOM 2333 C CA . GLU A 1 299 ? 25.492 43.525 -42.482 1.00 27.06 299 GLU A CA 1
ATOM 2334 C C . GLU A 1 299 ? 25.369 43.714 -40.950 1.00 27.06 299 GLU A C 1
ATOM 2336 O O . GLU A 1 299 ? 24.727 44.663 -40.501 1.00 27.06 299 GLU A O 1
ATOM 2341 N N . ASN A 1 300 ? 26.022 42.886 -40.121 1.00 26.00 300 ASN A N 1
ATOM 2342 C CA . ASN A 1 300 ? 27.329 43.223 -39.532 1.00 26.00 300 ASN A CA 1
ATOM 2343 C C . ASN A 1 300 ? 27.845 42.143 -38.552 1.00 26.00 300 ASN A C 1
ATOM 2345 O O . ASN A 1 300 ? 27.102 41.337 -38.000 1.00 26.00 300 ASN A O 1
ATOM 2349 N N . GLU A 1 301 ? 29.160 42.180 -38.394 1.00 28.12 301 GLU A N 1
ATOM 2350 C CA . GLU A 1 301 ? 30.121 41.207 -37.887 1.00 28.12 301 GLU A CA 1
ATOM 2351 C C . GLU A 1 301 ? 30.069 40.918 -36.374 1.00 28.12 301 GLU A C 1
ATOM 2353 O O . GLU A 1 301 ? 29.660 41.744 -35.558 1.00 28.12 301 GLU A O 1
ATOM 2358 N N . GLY A 1 302 ? 30.580 39.741 -36.002 1.00 27.59 302 GLY A N 1
ATOM 2359 C CA . GLY A 1 302 ? 30.829 39.325 -34.624 1.00 27.59 302 GLY A CA 1
ATOM 2360 C C . GLY A 1 302 ? 31.727 38.091 -34.585 1.00 27.59 302 GLY A C 1
ATOM 2361 O O . GLY A 1 302 ? 31.244 36.969 -34.480 1.00 27.59 302 GLY A O 1
ATOM 2362 N N . GLU A 1 303 ? 33.029 38.327 -34.728 1.00 30.56 303 GLU A N 1
ATOM 2363 C CA . GLU A 1 303 ? 34.127 37.370 -34.570 1.00 30.56 303 GLU A CA 1
ATOM 2364 C C . GLU A 1 303 ? 34.051 36.615 -33.230 1.00 30.56 303 GLU A C 1
ATOM 2366 O O . GLU A 1 303 ? 33.957 37.241 -32.175 1.00 30.56 303 GLU A O 1
ATOM 2371 N N . LEU A 1 304 ? 34.203 35.287 -33.245 1.00 31.75 304 LEU A N 1
ATOM 2372 C CA . LEU A 1 304 ? 34.780 34.548 -32.120 1.00 31.75 304 LEU A CA 1
ATOM 2373 C C . LEU A 1 304 ? 35.779 33.527 -32.663 1.00 31.75 304 LEU A C 1
ATOM 2375 O O . LEU A 1 304 ? 35.472 32.722 -33.540 1.00 31.75 304 LEU A O 1
ATOM 2379 N N . LEU A 1 305 ? 37.002 33.675 -32.166 1.00 30.44 305 LEU A N 1
ATOM 2380 C CA . LEU A 1 305 ? 38.230 33.066 -32.639 1.00 30.44 305 LEU A CA 1
ATOM 2381 C C . LEU A 1 305 ? 38.356 31.595 -32.228 1.00 30.44 305 LEU A C 1
ATOM 2383 O O . LEU A 1 305 ? 38.038 31.204 -31.107 1.00 30.44 305 LEU A O 1
ATOM 2387 N N . ASP A 1 306 ? 38.879 30.848 -33.190 1.00 32.06 306 ASP A N 1
ATOM 2388 C CA . ASP A 1 306 ? 39.558 29.559 -33.123 1.00 32.06 306 ASP A CA 1
ATOM 2389 C C . ASP A 1 306 ? 40.889 29.679 -32.359 1.00 32.06 306 ASP A C 1
ATOM 2391 O O . ASP A 1 306 ? 41.726 30.504 -32.725 1.00 32.06 306 ASP A O 1
ATOM 2395 N N . GLU A 1 307 ? 41.097 28.841 -31.339 1.00 34.09 307 GLU A N 1
ATOM 2396 C CA . GLU A 1 307 ? 42.428 28.483 -30.830 1.00 34.09 307 GLU A CA 1
ATOM 2397 C C . GLU A 1 307 ? 42.463 26.986 -30.454 1.00 34.09 307 GLU A C 1
ATOM 2399 O O . GLU A 1 307 ? 42.095 26.574 -29.359 1.00 34.09 307 GLU A O 1
ATOM 2404 N N . GLY A 1 308 ? 42.853 26.155 -31.425 1.00 27.44 308 GLY A N 1
ATOM 2405 C CA . GLY A 1 308 ? 44.113 25.396 -31.394 1.00 27.44 308 GLY A CA 1
ATOM 2406 C C . GLY A 1 308 ? 44.463 24.495 -30.192 1.00 27.44 308 GLY A C 1
ATOM 2407 O O . GLY A 1 308 ? 44.890 24.967 -29.147 1.00 27.44 308 GLY A O 1
ATOM 2408 N N . MET A 1 309 ? 44.420 23.183 -30.463 1.00 31.02 309 MET A N 1
ATOM 2409 C CA . MET A 1 309 ? 45.281 22.068 -30.004 1.00 31.02 309 MET A CA 1
ATOM 2410 C C . MET A 1 309 ? 46.277 22.262 -28.840 1.00 31.02 309 MET A C 1
ATOM 2412 O O . MET A 1 309 ? 47.208 23.062 -28.913 1.00 31.02 309 MET A O 1
ATOM 2416 N N . GLY A 1 310 ? 46.227 21.303 -27.910 1.00 27.27 310 GLY A N 1
ATOM 2417 C CA . GLY A 1 310 ? 47.371 20.823 -27.134 1.00 27.27 310 GLY A CA 1
ATOM 2418 C C . GLY A 1 310 ? 47.180 19.342 -26.793 1.00 27.27 310 GLY A C 1
ATOM 2419 O O . GLY A 1 310 ? 46.310 19.006 -25.995 1.00 27.27 310 GLY A O 1
ATOM 2420 N N . GLU A 1 311 ? 47.943 18.471 -27.454 1.00 31.05 311 GLU A N 1
ATOM 2421 C CA . GLU A 1 311 ? 48.205 17.094 -27.016 1.00 31.05 311 GLU A CA 1
ATOM 2422 C C . GLU A 1 311 ? 49.117 17.143 -25.780 1.00 31.05 311 GLU A C 1
ATOM 2424 O O . GLU A 1 311 ? 49.979 18.016 -25.737 1.00 31.05 311 GLU A O 1
ATOM 2429 N N . GLU A 1 312 ? 48.949 16.228 -24.820 1.00 29.98 312 GLU A N 1
ATOM 2430 C CA . GLU A 1 312 ? 50.053 15.530 -24.134 1.00 29.98 312 GLU A CA 1
ATOM 2431 C C . GLU A 1 312 ? 49.512 14.481 -23.132 1.00 29.98 312 GLU A C 1
ATOM 2433 O O . GLU A 1 312 ? 48.817 14.797 -22.170 1.00 29.98 312 GLU A O 1
ATOM 2438 N N . GLU A 1 313 ? 49.888 13.237 -23.436 1.00 27.91 313 GLU A N 1
ATOM 2439 C CA . GLU A 1 313 ? 50.385 12.172 -22.551 1.00 27.91 313 GLU A CA 1
ATOM 2440 C C . GLU A 1 313 ? 49.443 11.216 -21.787 1.00 27.91 313 GLU A C 1
ATOM 2442 O O . GLU A 1 313 ? 48.521 11.569 -21.057 1.00 27.91 313 GLU A O 1
ATOM 2447 N N . GLU A 1 314 ? 49.773 9.942 -22.026 1.00 30.36 314 GLU A N 1
ATOM 2448 C CA . GLU A 1 314 ? 49.314 8.681 -21.458 1.00 30.36 314 GLU A CA 1
ATOM 2449 C C . GLU A 1 314 ? 49.794 8.521 -20.006 1.00 30.36 314 GLU A C 1
ATOM 2451 O O . GLU A 1 314 ? 50.974 8.725 -19.741 1.00 30.36 314 GLU A O 1
ATOM 2456 N N . GLU A 1 315 ? 48.945 8.021 -19.104 1.00 29.08 315 GLU A N 1
ATOM 2457 C CA . GLU A 1 315 ? 49.401 7.176 -17.990 1.00 29.08 315 GLU A CA 1
ATOM 2458 C C . GLU A 1 315 ? 48.407 6.021 -17.783 1.00 29.08 315 GLU A C 1
ATOM 2460 O O . GLU A 1 315 ? 47.259 6.205 -17.374 1.00 29.08 315 GLU A O 1
ATOM 2465 N N . GLU A 1 316 ? 48.871 4.816 -18.121 1.00 29.84 316 GLU A N 1
ATOM 2466 C CA . GLU A 1 316 ? 48.314 3.526 -17.715 1.00 29.84 316 GLU A CA 1
ATOM 2467 C C . GLU A 1 316 ? 48.567 3.311 -16.215 1.00 29.84 316 GLU A C 1
ATOM 2469 O O . GLU A 1 316 ? 49.708 3.444 -15.778 1.00 29.84 316 GLU A O 1
ATOM 2474 N N . LEU A 1 317 ? 47.558 2.894 -15.441 1.00 30.20 317 LEU A N 1
ATOM 2475 C CA . LEU A 1 317 ? 47.773 2.203 -14.163 1.00 30.20 317 LEU A CA 1
ATOM 2476 C C . LEU A 1 317 ? 46.739 1.081 -13.969 1.00 30.20 317 LEU A C 1
ATOM 2478 O O . LEU A 1 317 ? 45.577 1.317 -13.651 1.00 30.20 317 LEU A O 1
ATOM 2482 N N . GLU A 1 318 ? 47.237 -0.113 -14.286 1.00 30.81 318 GLU A N 1
ATOM 2483 C CA . GLU A 1 318 ? 47.088 -1.446 -13.683 1.00 30.81 318 GLU A CA 1
ATOM 2484 C C . GLU A 1 318 ? 45.854 -1.791 -12.820 1.00 30.81 318 GLU A C 1
ATOM 2486 O O . GLU A 1 318 ? 45.529 -1.158 -11.817 1.00 30.81 318 GLU A O 1
ATOM 2491 N N . GLU A 1 319 ? 45.245 -2.915 -13.211 1.00 29.47 319 GLU A N 1
ATOM 2492 C CA . GLU A 1 319 ? 44.341 -3.767 -12.440 1.00 29.47 319 GLU A CA 1
ATOM 2493 C C . GLU A 1 319 ? 45.071 -4.398 -11.236 1.00 29.47 319 GLU A C 1
ATOM 2495 O O . GLU A 1 319 ? 46.126 -5.007 -11.408 1.00 29.47 319 GLU A O 1
ATOM 2500 N N . GLU A 1 320 ? 44.465 -4.360 -10.045 1.00 31.34 320 GLU A N 1
ATOM 2501 C CA . GLU A 1 320 ? 44.708 -5.359 -8.995 1.00 31.34 320 GLU A CA 1
ATOM 2502 C C . GLU A 1 320 ? 43.361 -5.931 -8.525 1.00 31.34 320 GLU A C 1
ATOM 2504 O O . GLU A 1 320 ? 42.440 -5.195 -8.160 1.00 31.34 320 GLU A O 1
ATOM 2509 N N . GLU A 1 321 ? 43.250 -7.260 -8.595 1.00 30.67 321 GLU A N 1
ATOM 2510 C CA . GLU A 1 321 ? 42.157 -8.056 -8.039 1.00 30.67 321 GLU A CA 1
ATOM 2511 C C . GLU A 1 321 ? 42.395 -8.425 -6.559 1.00 30.67 321 GLU A C 1
ATOM 2513 O O . GLU A 1 321 ? 43.520 -8.387 -6.068 1.00 30.67 321 GLU A O 1
ATOM 2518 N N . GLU A 1 322 ? 41.303 -8.902 -5.946 1.00 28.98 322 GLU A N 1
ATOM 2519 C CA . GLU A 1 322 ? 41.171 -9.692 -4.708 1.00 28.98 322 GLU A CA 1
ATOM 2520 C C . GLU A 1 322 ? 41.158 -8.930 -3.365 1.00 28.98 322 GLU A C 1
ATOM 2522 O O . GLU A 1 322 ? 42.163 -8.421 -2.886 1.00 28.98 322 GLU A O 1
ATOM 2527 N N . ASP A 1 323 ? 39.990 -8.922 -2.702 1.00 27.11 323 ASP A N 1
ATOM 2528 C CA . ASP A 1 323 ? 39.825 -9.723 -1.477 1.00 27.11 323 ASP A CA 1
ATOM 2529 C C . ASP A 1 323 ? 38.343 -9.884 -1.070 1.00 27.11 323 ASP A C 1
ATOM 2531 O O . ASP A 1 323 ? 37.553 -8.936 -1.024 1.00 27.11 323 ASP A O 1
ATOM 2535 N N . GLU A 1 324 ? 37.984 -11.135 -0.777 1.00 30.52 324 GLU A N 1
ATOM 2536 C CA . GLU A 1 324 ? 36.735 -11.594 -0.167 1.00 30.52 324 GLU A CA 1
ATOM 2537 C C . GLU A 1 324 ? 36.636 -11.139 1.299 1.00 30.52 324 GLU A C 1
ATOM 2539 O O . GLU A 1 324 ? 37.559 -11.390 2.070 1.00 30.52 324 GLU A O 1
ATOM 2544 N N . VAL A 1 325 ? 35.486 -10.608 1.742 1.00 28.05 325 VAL A N 1
ATOM 2545 C CA . VAL A 1 325 ? 35.072 -10.689 3.159 1.00 28.05 325 VAL A CA 1
ATOM 2546 C C . VAL A 1 325 ? 33.548 -10.867 3.254 1.00 28.05 325 VAL A C 1
ATOM 2548 O O . VAL A 1 325 ? 32.769 -10.019 2.821 1.00 28.05 325 VAL A O 1
ATOM 2551 N N . GLU A 1 326 ? 33.145 -12.013 3.807 1.00 28.53 326 GLU A N 1
ATOM 2552 C CA . GLU A 1 326 ? 31.788 -12.387 4.238 1.00 28.53 326 GLU A CA 1
ATOM 2553 C C . GLU A 1 326 ? 31.380 -11.685 5.568 1.00 28.53 326 GLU A C 1
ATOM 2555 O O . GLU A 1 326 ? 32.211 -11.022 6.185 1.00 28.53 326 GLU A O 1
ATOM 2560 N N . PRO A 1 327 ? 30.105 -11.754 6.007 1.00 30.69 327 PRO A N 1
ATOM 2561 C CA . PRO A 1 327 ? 29.435 -10.685 6.753 1.00 30.69 327 PRO A CA 1
ATOM 2562 C C . PRO A 1 327 ? 29.672 -10.725 8.271 1.00 30.69 327 PRO A C 1
ATOM 2564 O O . PRO A 1 327 ? 29.816 -11.796 8.856 1.00 30.69 327 PRO A O 1
ATOM 2567 N N . GLU A 1 328 ? 29.612 -9.560 8.925 1.00 27.28 328 GLU A N 1
ATOM 2568 C CA . GLU A 1 328 ? 29.529 -9.460 10.389 1.00 27.28 328 GLU A CA 1
ATOM 2569 C C . GLU A 1 328 ? 28.082 -9.216 10.852 1.00 27.28 328 GLU A C 1
ATOM 2571 O O . GLU A 1 328 ? 27.355 -8.376 10.313 1.00 27.28 328 GLU A O 1
ATOM 2576 N N . GLU A 1 329 ? 27.684 -10.021 11.838 1.00 27.61 329 GLU A N 1
ATOM 2577 C CA . GLU A 1 329 ? 26.408 -10.033 12.549 1.00 27.61 329 GLU A CA 1
ATOM 2578 C C . GLU A 1 329 ? 26.306 -8.895 13.590 1.00 27.61 329 GLU A C 1
ATOM 2580 O O . GLU A 1 329 ? 27.308 -8.444 14.134 1.00 27.61 329 GLU A O 1
ATOM 2585 N N . GLU A 1 330 ? 25.057 -8.472 13.825 1.00 26.83 330 GLU A N 1
ATOM 2586 C CA . GLU A 1 330 ? 24.421 -7.968 15.061 1.00 26.83 330 GLU A CA 1
ATOM 2587 C C . GLU A 1 330 ? 25.278 -7.316 16.166 1.00 26.83 330 GLU A C 1
ATOM 2589 O O . GLU A 1 330 ? 26.082 -8.003 16.774 1.00 26.83 330 GLU A O 1
ATOM 2594 N N . GLU A 1 331 ? 24.933 -6.085 16.588 1.00 26.73 331 GLU A N 1
ATOM 2595 C CA . GLU A 1 331 ? 24.684 -5.773 18.015 1.00 26.73 331 GLU A CA 1
ATOM 2596 C C . GLU A 1 331 ? 23.657 -4.625 18.170 1.00 26.73 331 GLU A C 1
ATOM 2598 O O . GLU A 1 331 ? 23.755 -3.560 17.555 1.00 26.73 331 GLU A O 1
ATOM 2603 N N . GLU A 1 332 ? 22.643 -4.882 19.001 1.00 27.36 332 GLU A N 1
ATOM 2604 C CA . GLU A 1 332 ? 21.652 -3.941 19.527 1.00 27.36 332 GLU A CA 1
ATOM 2605 C C . GLU A 1 332 ? 22.254 -3.150 20.706 1.00 27.36 332 GLU A C 1
ATOM 2607 O O . GLU A 1 332 ? 22.861 -3.750 21.591 1.00 27.36 332 GLU A O 1
ATOM 2612 N N . GLU A 1 333 ? 22.019 -1.833 20.806 1.00 28.00 333 GLU A N 1
ATOM 2613 C CA . GLU A 1 333 ? 22.228 -1.100 22.068 1.00 28.00 333 GLU A CA 1
ATOM 2614 C C . GLU A 1 333 ? 20.897 -0.609 22.663 1.00 28.00 333 GLU A C 1
ATOM 2616 O O . GLU A 1 333 ? 20.284 0.361 22.209 1.00 28.00 333 GLU A O 1
ATOM 2621 N N . GLU A 1 334 ? 20.479 -1.292 23.734 1.00 25.16 334 GLU A N 1
ATOM 2622 C CA . GLU A 1 334 ? 19.568 -0.806 24.772 1.00 25.16 334 GLU A CA 1
ATOM 2623 C C . GLU A 1 334 ? 20.209 0.334 25.585 1.00 25.16 334 GLU A C 1
ATOM 2625 O O . GLU A 1 334 ? 21.338 0.217 26.059 1.00 25.16 334 GLU A O 1
ATOM 2630 N N . TYR A 1 335 ? 19.427 1.367 25.918 1.00 28.20 335 TYR A N 1
ATOM 2631 C CA . TYR A 1 335 ? 19.672 2.175 27.118 1.00 28.20 335 TYR A CA 1
ATOM 2632 C C . TYR A 1 335 ? 18.400 2.279 27.965 1.00 28.20 335 TYR A C 1
ATOM 2634 O O . TYR A 1 335 ? 17.595 3.194 27.809 1.00 28.20 335 TYR A O 1
ATOM 2642 N N . GLU A 1 336 ? 18.275 1.390 28.952 1.00 26.02 336 GLU A N 1
ATOM 2643 C CA . GLU A 1 336 ? 17.658 1.729 30.234 1.00 26.02 336 GLU A CA 1
ATOM 2644 C C . GLU A 1 336 ? 18.749 1.858 31.304 1.00 26.02 336 GLU A C 1
ATOM 2646 O O . GLU A 1 336 ? 19.528 0.933 31.539 1.00 26.02 336 GLU A O 1
ATOM 2651 N N . LYS A 1 337 ? 18.741 2.970 32.053 1.00 26.53 337 LYS A N 1
ATOM 2652 C CA . LYS A 1 337 ? 19.010 2.906 33.495 1.00 26.53 337 LYS A CA 1
ATOM 2653 C C . LYS A 1 337 ? 18.388 4.056 34.278 1.00 26.53 337 LYS A C 1
ATOM 2655 O O . LYS A 1 337 ? 18.490 5.231 33.944 1.00 26.53 337 LYS A O 1
ATOM 2660 N N . GLN A 1 338 ? 17.744 3.615 35.350 1.00 25.19 338 GLN A N 1
ATOM 2661 C CA . GLN A 1 338 ? 16.944 4.315 36.340 1.00 25.19 338 GLN A CA 1
ATOM 2662 C C . GLN A 1 338 ? 17.744 5.111 37.386 1.00 25.19 338 GLN A C 1
ATOM 2664 O O . GLN A 1 338 ? 18.902 4.814 37.674 1.00 25.19 338 GLN A O 1
ATOM 2669 N N . ALA A 1 339 ? 16.952 5.928 38.099 1.00 24.78 339 ALA A N 1
ATOM 2670 C CA . ALA A 1 339 ? 17.011 6.261 39.531 1.00 24.78 339 ALA A CA 1
ATOM 2671 C C . ALA A 1 339 ? 17.993 7.369 39.951 1.00 24.78 339 ALA A C 1
ATOM 2673 O O . ALA A 1 339 ? 19.152 7.378 39.574 1.00 24.78 339 ALA A O 1
ATOM 2674 N N . GLY A 1 340 ? 17.623 8.322 40.808 1.00 23.83 340 GLY A N 1
ATOM 2675 C CA . GLY A 1 340 ? 16.421 8.503 41.620 1.00 23.83 340 GLY A CA 1
ATOM 2676 C C . GLY A 1 340 ? 16.723 9.439 42.803 1.00 23.83 340 GLY A C 1
ATOM 2677 O O . GLY A 1 340 ? 17.890 9.736 43.056 1.00 23.83 340 GLY A O 1
ATOM 2678 N N . LYS A 1 341 ? 15.656 9.773 43.551 1.00 26.41 341 LYS A N 1
ATOM 2679 C CA . LYS A 1 341 ? 15.581 10.433 44.879 1.00 26.41 341 LYS A CA 1
ATOM 2680 C C . LYS A 1 341 ? 15.609 11.964 44.910 1.00 26.41 341 LYS A C 1
ATOM 2682 O O . LYS A 1 341 ? 16.370 12.578 44.184 1.00 26.41 341 LYS A O 1
ATOM 2687 N N . GLU A 1 342 ? 14.904 12.669 45.797 1.00 23.52 342 GLU A N 1
ATOM 2688 C CA . GLU A 1 342 ? 13.803 12.457 46.767 1.00 23.52 342 GLU A CA 1
ATOM 2689 C C . GLU A 1 342 ? 13.575 13.851 47.404 1.00 23.52 342 GLU A C 1
ATOM 2691 O O . GLU A 1 342 ? 14.539 14.601 47.546 1.00 23.52 342 GLU A O 1
ATOM 2696 N N . GLY A 1 343 ? 12.360 14.156 47.879 1.00 25.05 343 GLY A N 1
ATOM 2697 C CA . GLY A 1 343 ? 12.109 15.203 48.893 1.00 25.05 343 GLY A CA 1
ATOM 2698 C C . GLY A 1 343 ? 11.400 16.462 48.354 1.00 25.05 343 GLY A C 1
ATOM 2699 O O . GLY A 1 343 ? 12.025 17.201 47.611 1.00 25.05 343 GLY A O 1
ATOM 2700 N N . LYS A 1 344 ? 10.076 16.674 48.469 1.00 24.25 344 LYS A N 1
ATOM 2701 C CA . LYS A 1 344 ? 9.170 16.989 49.610 1.00 24.25 344 LYS A CA 1
ATOM 2702 C C . LYS A 1 344 ? 9.211 18.442 50.141 1.00 24.25 344 LYS A C 1
ATOM 2704 O O . LYS A 1 344 ? 10.285 18.924 50.475 1.00 24.25 344 LYS A O 1
ATOM 2709 N N . GLU A 1 345 ? 7.989 18.973 50.342 1.00 23.77 345 GLU A N 1
ATOM 2710 C CA . GLU A 1 345 ? 7.555 20.099 51.216 1.00 23.77 345 GLU A CA 1
ATOM 2711 C C . GLU A 1 345 ? 7.909 21.518 50.703 1.00 23.77 345 GLU A C 1
ATOM 2713 O O . GLU A 1 345 ? 8.965 21.714 50.119 1.00 23.77 345 GLU A O 1
ATOM 2718 N N . ASP A 1 346 ? 7.127 22.595 50.843 1.00 23.94 346 ASP A N 1
ATOM 2719 C CA . ASP A 1 346 ? 5.752 22.884 51.275 1.00 23.94 346 ASP A CA 1
ATOM 2720 C C . ASP A 1 346 ? 5.448 24.360 50.899 1.00 23.94 346 ASP A C 1
ATOM 2722 O O . ASP A 1 346 ? 6.355 25.178 50.772 1.00 23.94 346 ASP A O 1
ATOM 2726 N N . GLU A 1 347 ? 4.157 24.644 50.716 1.00 23.45 347 GLU A N 1
ATOM 2727 C CA . GLU A 1 347 ? 3.364 25.879 50.898 1.00 23.45 347 GLU A CA 1
ATOM 2728 C C . GLU A 1 347 ? 3.915 27.338 50.817 1.00 23.45 347 GLU A C 1
ATOM 2730 O O . GLU A 1 347 ? 4.952 27.719 51.349 1.00 23.45 347 GLU A O 1
ATOM 2735 N N . HIS A 1 348 ? 2.980 28.190 50.346 1.00 23.05 348 HIS A N 1
ATOM 2736 C CA . HIS A 1 348 ? 2.611 29.548 50.812 1.00 23.05 348 HIS A CA 1
ATOM 2737 C C . HIS A 1 348 ? 2.957 30.807 49.966 1.00 23.05 348 HIS A C 1
ATOM 2739 O O . HIS A 1 348 ? 4.036 31.379 50.032 1.00 23.05 348 HIS A O 1
ATOM 2745 N N . ALA A 1 349 ? 1.920 31.263 49.241 1.00 22.72 349 ALA A N 1
ATOM 2746 C CA . ALA A 1 349 ? 1.290 32.600 49.178 1.00 22.72 349 ALA A CA 1
ATOM 2747 C C . ALA A 1 349 ? 2.100 33.920 49.224 1.00 22.72 349 ALA A C 1
ATOM 2749 O O . ALA A 1 349 ? 2.805 34.192 50.189 1.00 22.72 349 ALA A O 1
ATOM 2750 N N . ALA A 1 350 ? 1.783 34.813 48.267 1.00 25.39 350 ALA A N 1
ATOM 2751 C CA . ALA A 1 350 ? 1.379 36.239 48.407 1.00 25.39 350 ALA A CA 1
ATOM 2752 C C . ALA A 1 350 ? 1.589 36.944 47.043 1.00 25.39 350 ALA A C 1
ATOM 2754 O O . ALA A 1 350 ? 2.702 36.987 46.535 1.00 25.39 350 ALA A O 1
ATOM 2755 N N . GLU A 1 351 ? 0.545 37.271 46.276 1.00 24.30 351 GLU A N 1
ATOM 2756 C CA . GLU A 1 351 ? -0.271 38.505 46.313 1.00 24.30 351 GLU A CA 1
ATOM 2757 C C . GLU A 1 351 ? 0.486 39.812 45.982 1.00 24.30 351 GLU A C 1
ATOM 2759 O O . GLU A 1 351 ? 1.345 40.248 46.748 1.00 24.30 351 GLU A O 1
ATOM 2764 N N . LYS A 1 352 ? 0.090 40.452 44.861 1.00 26.28 352 LYS A N 1
ATOM 2765 C CA . LYS A 1 352 ? -0.329 41.874 44.699 1.00 26.28 352 LYS A CA 1
ATOM 2766 C C . LYS A 1 352 ? -0.466 42.215 43.200 1.00 26.28 352 LYS A C 1
ATOM 2768 O O . LYS A 1 352 ? 0.500 42.077 42.462 1.00 26.28 352 LYS A O 1
ATOM 2773 N N . THR A 1 353 ? -1.695 42.382 42.683 1.00 24.81 353 THR A N 1
ATOM 2774 C CA . THR A 1 353 ? -2.402 43.666 42.394 1.00 24.81 353 THR A CA 1
ATOM 2775 C C . THR A 1 353 ? -1.632 44.562 41.407 1.00 24.81 353 THR A C 1
ATOM 2777 O O . THR A 1 353 ? -0.466 44.850 41.637 1.00 24.81 353 THR A O 1
ATOM 2780 N N . ASP A 1 354 ? -2.209 45.084 40.320 1.00 25.88 354 ASP A N 1
ATOM 2781 C CA . ASP A 1 354 ? -3.366 45.980 40.376 1.00 25.88 354 ASP A CA 1
ATOM 2782 C C . ASP A 1 354 ? -3.943 46.339 38.982 1.00 25.88 354 ASP A C 1
ATOM 2784 O O . ASP A 1 354 ? -3.195 46.531 38.023 1.00 25.88 354 ASP A O 1
ATOM 2788 N N . ARG A 1 355 ? -5.260 46.605 38.990 1.00 27.14 355 ARG A N 1
ATOM 2789 C CA . ARG A 1 355 ? -5.961 47.734 38.337 1.00 27.14 355 ARG A CA 1
ATOM 2790 C C . ARG A 1 355 ? -6.747 47.544 37.026 1.00 27.14 355 ARG A C 1
ATOM 2792 O O . ARG A 1 355 ? -6.235 47.608 35.914 1.00 27.14 355 ARG A O 1
ATOM 2799 N N . GLU A 1 356 ? -8.061 47.499 37.244 1.00 27.05 356 GLU A N 1
ATOM 2800 C CA . GLU A 1 356 ? -9.191 47.708 36.333 1.00 27.05 356 GLU A CA 1
ATOM 2801 C C . GLU A 1 356 ? -9.197 49.069 35.609 1.00 27.05 356 GLU A C 1
ATOM 2803 O O . GLU A 1 356 ? -8.760 50.093 36.151 1.00 27.05 356 GLU A O 1
ATOM 2808 N N . LYS A 1 357 ? -9.902 49.114 34.467 1.00 27.50 357 LYS A N 1
ATOM 2809 C CA . LYS A 1 357 ? -10.914 50.155 34.238 1.00 27.50 357 LYS A CA 1
ATOM 2810 C C . LYS A 1 357 ? -12.032 49.665 33.309 1.00 27.50 357 LYS A C 1
ATOM 2812 O O . LYS A 1 357 ? -11.792 49.325 32.156 1.00 27.50 357 LYS A O 1
ATOM 2817 N N . THR A 1 358 ? -13.241 49.653 33.855 1.00 23.55 358 THR A N 1
ATOM 2818 C CA . THR A 1 358 ? -14.539 49.493 33.193 1.00 23.55 358 THR A CA 1
ATOM 2819 C C . THR A 1 358 ? -14.962 50.780 32.476 1.00 23.55 358 THR A C 1
ATOM 2821 O O . THR A 1 358 ? -14.530 51.861 32.878 1.00 23.55 358 THR A O 1
ATOM 2824 N N . THR A 1 359 ? -15.843 50.657 31.475 1.00 24.80 359 THR A N 1
ATOM 2825 C CA . THR A 1 359 ? -17.100 51.433 31.358 1.00 24.80 359 THR A CA 1
ATOM 2826 C C . THR A 1 359 ? -18.020 50.808 30.298 1.00 24.80 359 THR A C 1
ATOM 2828 O O . THR A 1 359 ? -17.742 50.905 29.107 1.00 24.80 359 THR A O 1
ATOM 2831 N N . ASP A 1 360 ? -19.056 50.132 30.795 1.00 24.16 360 ASP A N 1
ATOM 2832 C CA . ASP A 1 360 ? -20.488 50.122 30.439 1.00 24.16 360 ASP A CA 1
ATOM 2833 C C . ASP A 1 360 ? -21.009 50.601 29.069 1.00 24.16 360 ASP A C 1
ATOM 2835 O O . ASP A 1 360 ? -20.734 51.719 28.634 1.00 24.16 360 ASP A O 1
ATOM 2839 N N . GLY A 1 361 ? -21.978 49.824 28.554 1.00 26.34 361 GLY A N 1
ATOM 2840 C CA . GLY A 1 361 ? -23.318 50.356 28.246 1.00 26.34 361 GLY A CA 1
ATOM 2841 C C . GLY A 1 361 ? -23.975 49.909 26.930 1.00 26.34 361 GLY A C 1
ATOM 2842 O O . GLY A 1 361 ? -23.681 50.520 25.914 1.00 26.34 361 GLY A O 1
ATOM 2843 N N . GLU A 1 362 ? -24.867 48.898 27.013 1.00 25.31 362 GLU A N 1
ATOM 2844 C CA . GLU A 1 362 ? -26.258 48.793 26.464 1.00 25.31 362 GLU A CA 1
ATOM 2845 C C . GLU A 1 362 ? -26.572 49.308 25.030 1.00 25.31 362 GLU A C 1
ATOM 2847 O O . GLU A 1 362 ? -26.090 50.348 24.615 1.00 25.31 362 GLU A O 1
ATOM 2852 N N . ASP A 1 363 ? -27.486 48.790 24.199 1.00 23.98 363 ASP A N 1
ATOM 2853 C CA . ASP A 1 363 ? -28.483 47.706 24.154 1.00 23.98 363 ASP A CA 1
ATOM 2854 C C . ASP A 1 363 ? -29.167 47.822 22.750 1.00 23.98 363 ASP A C 1
ATOM 2856 O O . ASP A 1 363 ? -29.149 48.902 22.156 1.00 23.98 363 ASP A O 1
ATOM 2860 N N . LYS A 1 364 ? -29.838 46.752 22.287 1.00 25.44 364 LYS A N 1
ATOM 2861 C CA . LYS A 1 364 ? -30.903 46.671 21.247 1.00 25.44 364 LYS A CA 1
ATOM 2862 C C . LYS A 1 364 ? -30.614 46.803 19.740 1.00 25.44 364 LYS A C 1
ATOM 2864 O O . LYS A 1 364 ? -30.170 47.835 19.251 1.00 25.44 364 LYS A O 1
ATOM 2869 N N . GLY A 1 365 ? -31.187 45.841 19.000 1.00 24.25 365 GLY A N 1
ATOM 2870 C CA . GLY A 1 365 ? -31.925 46.126 17.761 1.00 24.25 365 GLY A CA 1
ATOM 2871 C C . GLY A 1 365 ? -31.868 45.036 16.691 1.00 24.25 365 GLY A C 1
ATOM 2872 O O . GLY A 1 365 ? -30.919 44.998 15.921 1.00 24.25 365 GLY A O 1
ATOM 2873 N N . GLU A 1 366 ? -32.904 44.199 16.643 1.00 26.64 366 GLU A N 1
ATOM 2874 C CA . GLU A 1 366 ? -33.273 43.298 15.540 1.00 26.64 366 GLU A CA 1
ATOM 2875 C C . GLU A 1 366 ? -33.514 44.074 14.226 1.00 26.64 366 GLU A C 1
ATOM 2877 O O . GLU A 1 366 ? -34.020 45.193 14.280 1.00 26.64 366 GLU A O 1
ATOM 2882 N N . ASP A 1 367 ? -33.206 43.480 13.065 1.00 24.73 367 ASP A N 1
ATOM 2883 C CA . ASP A 1 367 ? -34.183 43.341 11.970 1.00 24.73 367 ASP A CA 1
ATOM 2884 C C . ASP A 1 367 ? -33.657 42.482 10.807 1.00 24.73 367 ASP A C 1
ATOM 2886 O O . ASP A 1 367 ? -32.499 42.551 10.391 1.00 24.73 367 ASP A O 1
ATOM 2890 N N . GLU A 1 368 ? -34.579 41.677 10.291 1.00 28.25 368 GLU A N 1
ATOM 2891 C CA . GLU A 1 368 ? -34.483 40.761 9.161 1.00 28.25 368 GLU A CA 1
ATOM 2892 C C . GLU A 1 368 ? -34.313 41.489 7.814 1.00 28.25 368 GLU A C 1
ATOM 2894 O O . GLU A 1 368 ? -34.790 42.611 7.626 1.00 28.25 368 GLU A O 1
ATOM 2899 N N . LYS A 1 369 ? -33.730 40.797 6.822 1.00 26.75 369 LYS A N 1
ATOM 2900 C CA . LYS A 1 369 ? -34.071 40.979 5.400 1.00 26.75 369 LYS A CA 1
ATOM 2901 C C . LYS A 1 369 ? -33.668 39.768 4.559 1.00 26.75 369 LYS A C 1
ATOM 2903 O O . LYS A 1 369 ? -32.490 39.534 4.305 1.00 26.75 369 LYS A O 1
ATOM 2908 N N . GLU A 1 370 ? -34.683 39.050 4.089 1.00 24.38 370 GLU A N 1
ATOM 2909 C CA . GLU A 1 370 ? -34.618 38.175 2.919 1.00 24.38 370 GLU A CA 1
ATOM 2910 C C . GLU A 1 370 ? -34.342 38.984 1.640 1.00 24.38 370 GLU A C 1
ATOM 2912 O O . GLU A 1 370 ? -34.918 40.056 1.437 1.00 24.38 370 GLU A O 1
ATOM 2917 N N . ALA A 1 371 ? -33.544 38.416 0.735 1.00 24.45 371 ALA A N 1
ATOM 2918 C CA . ALA A 1 371 ? -33.727 38.545 -0.710 1.00 24.45 371 ALA A CA 1
ATOM 2919 C C . ALA A 1 371 ? -32.957 37.416 -1.411 1.00 24.45 371 ALA A C 1
ATOM 2921 O O . ALA A 1 371 ? -31.729 37.398 -1.407 1.00 24.45 371 ALA A O 1
ATOM 2922 N N . GLY A 1 372 ? -33.691 36.470 -1.999 1.00 21.50 372 GLY A N 1
ATOM 2923 C CA . GLY A 1 372 ? -33.129 35.434 -2.859 1.00 21.50 372 GLY A CA 1
ATOM 2924 C C . GLY A 1 372 ? -32.731 35.965 -4.238 1.00 21.50 372 GLY A C 1
ATOM 2925 O O . GLY A 1 372 ? -33.358 36.888 -4.759 1.00 21.50 372 GLY A O 1
ATOM 2926 N N . ALA A 1 373 ? -31.725 35.331 -4.841 1.00 24.44 373 ALA A N 1
ATOM 2927 C CA . ALA A 1 373 ? -31.496 35.327 -6.283 1.00 24.44 373 ALA A CA 1
ATOM 2928 C C . ALA A 1 373 ? -30.569 34.159 -6.674 1.00 24.44 373 ALA A C 1
ATOM 2930 O O . ALA A 1 373 ? -29.394 34.168 -6.335 1.00 24.44 373 ALA A O 1
ATOM 2931 N N . ALA A 1 374 ? -31.162 33.195 -7.384 1.00 23.64 374 ALA A N 1
ATOM 2932 C CA . ALA A 1 374 ? -30.604 32.320 -8.420 1.00 23.64 374 ALA A CA 1
ATOM 2933 C C . ALA A 1 374 ? -29.178 31.756 -8.242 1.00 23.64 374 ALA A C 1
ATOM 2935 O O . ALA A 1 374 ? -28.185 32.429 -8.507 1.00 23.64 374 ALA A O 1
ATOM 2936 N N . GLU A 1 375 ? -29.124 30.461 -7.936 1.00 23.94 375 GLU A N 1
ATOM 2937 C CA . GLU A 1 375 ? -27.971 29.586 -8.160 1.00 23.94 375 GLU A CA 1
ATOM 2938 C C . GLU A 1 375 ? -27.632 29.505 -9.661 1.00 23.94 375 GLU A C 1
ATOM 2940 O O . GLU A 1 375 ? -28.520 29.233 -10.477 1.00 23.94 375 GLU A O 1
ATOM 2945 N N . PRO A 1 376 ? -26.364 29.682 -10.056 1.00 24.67 376 PRO A N 1
ATOM 2946 C CA . PRO A 1 376 ? -25.796 28.936 -11.158 1.00 24.67 376 PRO A CA 1
ATOM 2947 C C . PRO A 1 376 ? -25.175 27.653 -10.593 1.00 24.67 376 PRO A C 1
ATOM 2949 O O . PRO A 1 376 ? -24.330 27.708 -9.701 1.00 24.67 376 PRO A O 1
ATOM 2952 N N . GLU A 1 377 ? -25.603 26.505 -11.114 1.00 29.72 377 GLU A N 1
ATOM 2953 C CA . GLU A 1 377 ? -24.932 25.221 -10.914 1.00 29.72 377 GLU A CA 1
ATOM 2954 C C . GLU A 1 377 ? -23.454 25.364 -11.311 1.00 29.72 377 GLU A C 1
ATOM 2956 O O . GLU A 1 377 ? -23.117 25.479 -12.492 1.00 29.72 377 GLU A O 1
ATOM 2961 N N . VAL A 1 378 ? -22.573 25.395 -10.313 1.00 25.98 378 VAL A N 1
ATOM 2962 C CA . VAL A 1 378 ? -21.137 25.217 -10.502 1.00 25.98 378 VAL A CA 1
ATOM 2963 C C . VAL A 1 378 ? -20.915 23.713 -10.504 1.00 25.98 378 VAL A C 1
ATOM 2965 O O . VAL A 1 378 ? -21.164 23.039 -9.508 1.00 25.98 378 VAL A O 1
ATOM 2968 N N . LYS A 1 379 ? -20.490 23.172 -11.645 1.00 28.47 379 LYS A N 1
ATOM 2969 C CA . LYS A 1 379 ? -19.805 21.883 -11.653 1.00 28.47 379 LYS A CA 1
ATOM 2970 C C . LYS A 1 379 ? -18.531 22.081 -10.840 1.00 28.47 379 LYS A C 1
ATOM 2972 O O . LYS A 1 379 ? -17.626 22.771 -11.298 1.00 28.47 379 LYS A O 1
ATOM 2977 N N . GLU A 1 380 ? -18.523 21.563 -9.621 1.00 27.97 380 GLU A N 1
ATOM 2978 C CA . GLU A 1 380 ? -17.334 21.490 -8.782 1.00 27.97 380 GLU A CA 1
ATOM 2979 C C . GLU A 1 380 ? -16.365 20.508 -9.443 1.00 27.97 380 GLU A C 1
ATOM 2981 O O . GLU A 1 380 ? -16.470 19.293 -9.296 1.00 27.97 380 GLU A O 1
ATOM 2986 N N . GLU A 1 381 ? -15.448 21.038 -10.244 1.00 33.84 381 GLU A N 1
ATOM 2987 C CA . GLU A 1 381 ? -14.133 20.425 -10.327 1.00 33.84 381 GLU A CA 1
ATOM 2988 C C . GLU A 1 381 ? -13.479 20.671 -8.970 1.00 33.84 381 GLU A C 1
ATOM 2990 O O . GLU A 1 381 ? -13.358 21.817 -8.534 1.00 33.84 381 GLU A O 1
ATOM 2995 N N . GLU A 1 382 ? -13.161 19.590 -8.257 1.00 40.41 382 GLU A N 1
ATOM 2996 C CA . GLU A 1 382 ? -12.441 19.644 -6.989 1.00 40.41 382 GLU A CA 1
ATOM 2997 C C . GLU A 1 382 ? -11.059 20.267 -7.228 1.00 40.41 382 GLU A C 1
ATOM 2999 O O . GLU A 1 382 ? -10.085 19.573 -7.523 1.00 40.41 382 GLU A O 1
ATOM 3004 N N . ASP A 1 383 ? -10.970 21.591 -7.106 1.00 41.34 383 ASP A N 1
ATOM 3005 C CA . ASP A 1 383 ? -9.705 22.284 -6.901 1.00 41.34 383 ASP A CA 1
ATOM 3006 C C . ASP A 1 383 ? -9.193 21.838 -5.529 1.00 41.34 383 ASP A C 1
ATOM 3008 O O . ASP A 1 383 ? -9.591 22.352 -4.478 1.00 41.34 383 ASP A O 1
ATOM 3012 N N . VAL A 1 384 ? -8.395 20.769 -5.527 1.00 51.19 384 VAL A N 1
ATOM 3013 C CA . VAL A 1 384 ? -7.670 20.322 -4.343 1.00 51.19 384 VAL A CA 1
ATOM 3014 C C . VAL A 1 384 ? -6.821 21.516 -3.916 1.00 51.19 384 VAL A C 1
ATOM 3016 O O . VAL A 1 384 ? -5.888 21.892 -4.622 1.00 51.19 384 VAL A O 1
ATOM 3019 N N . GLY A 1 385 ? -7.191 22.135 -2.791 1.00 59.91 385 GLY A N 1
ATOM 3020 C CA . GLY A 1 385 ? -6.462 23.252 -2.195 1.00 59.91 385 GLY A CA 1
ATOM 3021 C C . GLY A 1 385 ? -5.018 22.891 -1.816 1.00 59.91 385 GLY A C 1
ATOM 3022 O O . GLY A 1 385 ? -4.430 21.951 -2.341 1.00 59.91 385 GLY A O 1
ATOM 3023 N N . GLU A 1 386 ? -4.419 23.652 -0.892 1.00 73.31 386 GLU A N 1
ATOM 3024 C CA . GLU A 1 386 ? -3.035 23.444 -0.427 1.00 73.31 386 GLU A CA 1
ATOM 3025 C C . GLU A 1 386 ? -2.676 21.948 -0.276 1.00 73.31 386 GLU A C 1
ATOM 3027 O O . GLU A 1 386 ? -3.304 21.221 0.492 1.00 73.31 386 GLU A O 1
ATOM 3032 N N . GLY A 1 387 ? -1.675 21.482 -1.036 1.00 83.19 387 GLY A N 1
ATOM 3033 C CA . GLY A 1 387 ? -1.285 20.069 -1.063 1.00 83.19 387 GLY A CA 1
ATOM 3034 C C . GLY A 1 387 ? -0.764 19.558 0.281 1.00 83.19 387 GLY A C 1
ATOM 3035 O O . GLY A 1 387 ? -0.383 20.333 1.162 1.00 83.19 387 GLY A O 1
ATOM 3036 N N . LEU A 1 388 ? -0.658 18.235 0.424 1.00 87.12 388 LEU A N 1
ATOM 3037 C CA . LEU A 1 388 ? -0.224 17.586 1.668 1.00 87.12 388 LEU A CA 1
ATOM 3038 C C . LEU A 1 388 ? 1.113 18.135 2.208 1.00 87.12 388 LEU A C 1
ATOM 3040 O O . LEU A 1 388 ? 1.295 18.236 3.421 1.00 87.12 388 LEU A O 1
ATOM 3044 N N . LEU A 1 389 ? 2.047 18.526 1.332 1.00 87.56 389 LEU A N 1
ATOM 3045 C CA . LEU A 1 389 ? 3.350 19.088 1.725 1.00 87.56 389 LEU A CA 1
ATOM 3046 C C . LEU A 1 389 ? 3.277 20.481 2.370 1.00 87.56 389 LEU A C 1
ATOM 3048 O O . LEU A 1 389 ? 4.183 20.851 3.120 1.00 87.56 389 LEU A O 1
ATOM 3052 N N . HIS A 1 390 ? 2.216 21.242 2.108 1.00 85.50 390 HIS A N 1
ATOM 3053 C CA . HIS A 1 390 ? 2.024 22.589 2.646 1.00 85.50 390 HIS A CA 1
ATOM 3054 C C . HIS A 1 390 ? 1.489 22.574 4.086 1.00 85.50 390 HIS A C 1
ATOM 3056 O O . HIS A 1 390 ? 1.611 23.555 4.827 1.00 85.50 390 HIS A O 1
ATOM 3062 N N . MET A 1 391 ? 0.967 21.429 4.525 1.00 87.00 391 MET A N 1
ATOM 3063 C CA . MET A 1 391 ? 0.428 21.239 5.862 1.00 87.00 391 MET A CA 1
ATOM 3064 C C . MET A 1 391 ? 1.521 21.134 6.939 1.00 87.00 391 MET A C 1
ATOM 3066 O O . MET A 1 391 ? 2.642 20.661 6.730 1.00 87.00 391 MET A O 1
ATOM 3070 N N . LYS A 1 392 ? 1.175 21.501 8.180 1.00 86.94 392 LYS A N 1
ATOM 3071 C CA . LYS A 1 392 ? 2.047 21.293 9.350 1.00 86.94 392 LYS A CA 1
ATOM 3072 C C . LYS A 1 392 ? 1.952 19.852 9.852 1.00 86.94 392 LYS A C 1
ATOM 3074 O O . LYS A 1 392 ? 1.178 19.550 10.757 1.00 86.94 392 LYS A O 1
ATOM 3079 N N . LEU A 1 393 ? 2.772 18.975 9.280 1.00 90.31 393 LEU A N 1
ATOM 3080 C CA . LEU A 1 393 ? 2.743 17.540 9.572 1.00 90.31 393 LEU A CA 1
ATOM 3081 C C . LEU A 1 393 ? 3.707 17.114 10.706 1.00 90.31 393 LEU A C 1
ATOM 3083 O O . LEU A 1 393 ? 4.851 17.585 10.747 1.00 90.31 393 LEU A O 1
ATOM 3087 N N . PRO A 1 394 ? 3.292 16.194 11.604 1.00 92.31 394 PRO A N 1
ATOM 3088 C CA . PRO A 1 394 ? 4.175 15.520 12.564 1.00 92.31 394 PRO A CA 1
ATOM 3089 C C . PRO A 1 394 ? 5.262 14.656 11.900 1.00 92.31 394 PRO A C 1
ATOM 3091 O O . PRO A 1 394 ? 5.132 14.246 10.747 1.00 92.31 394 PRO A O 1
ATOM 3094 N N . GLU A 1 395 ? 6.315 14.316 12.651 1.00 94.25 395 GLU A N 1
ATOM 3095 C CA . GLU A 1 395 ? 7.460 13.527 12.160 1.00 94.25 395 GLU A CA 1
ATOM 3096 C C . GLU A 1 395 ? 7.059 12.144 11.623 1.00 94.25 395 GLU A C 1
ATOM 3098 O O . GLU A 1 395 ? 7.478 11.770 10.528 1.00 94.25 395 GLU A O 1
ATOM 3103 N N . SER A 1 396 ? 6.170 11.427 12.321 1.00 94.62 396 SER A N 1
ATOM 3104 C CA . SER A 1 396 ? 5.660 10.121 11.879 1.00 94.62 396 SER A CA 1
ATOM 3105 C C . SER A 1 396 ? 5.010 10.183 10.492 1.00 94.62 396 SER A C 1
ATOM 3107 O O . SER A 1 396 ? 5.174 9.266 9.688 1.00 94.62 396 SER A O 1
ATOM 3109 N N . VAL A 1 397 ? 4.294 11.273 10.188 1.00 94.94 397 VAL A N 1
ATOM 3110 C CA . VAL A 1 397 ? 3.645 11.476 8.884 1.00 94.94 397 VAL A CA 1
ATOM 3111 C C . VAL A 1 397 ? 4.698 11.751 7.815 1.00 94.94 397 VAL A C 1
ATOM 3113 O O . VAL A 1 397 ? 4.669 11.123 6.759 1.00 94.94 397 VAL A O 1
ATOM 3116 N N . LYS A 1 398 ? 5.685 12.605 8.111 1.00 95.06 398 LYS A N 1
ATOM 3117 C CA . LYS A 1 398 ? 6.803 12.889 7.197 1.00 95.06 398 LYS A CA 1
ATOM 3118 C C . LYS A 1 398 ? 7.571 11.624 6.818 1.00 95.06 398 LYS A C 1
ATOM 3120 O O . LYS A 1 398 ? 7.894 11.444 5.652 1.00 95.06 398 LYS A O 1
ATOM 3125 N N . LEU A 1 399 ? 7.804 10.715 7.765 1.00 95.56 399 LEU A N 1
ATOM 3126 C CA . LEU A 1 399 ? 8.448 9.430 7.478 1.00 95.56 399 LEU A CA 1
ATOM 3127 C C . LEU A 1 399 ? 7.634 8.578 6.487 1.00 95.56 399 LEU A C 1
ATOM 3129 O O . LEU A 1 399 ? 8.199 7.979 5.567 1.00 95.56 399 LEU A O 1
ATOM 3133 N N . GLN A 1 400 ? 6.307 8.534 6.643 1.00 95.38 400 GLN A N 1
ATOM 3134 C CA . GLN A 1 400 ? 5.443 7.835 5.685 1.00 95.38 400 GLN A CA 1
ATOM 3135 C C . GLN A 1 400 ? 5.455 8.512 4.312 1.00 95.38 400 GLN A C 1
ATOM 3137 O O . GLN A 1 400 ? 5.497 7.822 3.296 1.00 95.38 400 GLN A O 1
ATOM 3142 N N . MET A 1 401 ? 5.511 9.844 4.266 1.00 94.69 401 MET A N 1
ATOM 3143 C CA . MET A 1 401 ? 5.682 10.573 3.009 1.00 94.69 401 MET A CA 1
ATOM 3144 C C . MET A 1 401 ? 7.019 10.262 2.336 1.00 94.69 401 MET A C 1
ATOM 3146 O O . MET A 1 401 ? 7.044 10.040 1.133 1.00 94.69 401 MET A O 1
ATOM 3150 N N . CYS A 1 402 ? 8.121 10.164 3.084 1.00 95.69 402 CYS A N 1
ATOM 3151 C CA . CYS A 1 402 ? 9.404 9.735 2.523 1.00 95.69 402 CYS A CA 1
ATOM 3152 C C . CYS A 1 402 ? 9.311 8.331 1.910 1.00 95.69 402 CYS A C 1
ATOM 3154 O O . CYS A 1 402 ? 9.846 8.097 0.833 1.00 95.69 402 CYS A O 1
ATOM 3156 N N . THR A 1 403 ? 8.592 7.411 2.561 1.00 94.44 403 THR A N 1
ATOM 3157 C CA . THR A 1 403 ? 8.363 6.055 2.029 1.00 94.44 403 THR A CA 1
ATOM 3158 C C . THR A 1 403 ? 7.565 6.094 0.722 1.00 94.44 403 THR A C 1
ATOM 3160 O O . THR A 1 403 ? 7.876 5.368 -0.221 1.00 94.44 403 THR A O 1
ATOM 3163 N N . LEU A 1 404 ? 6.561 6.969 0.647 1.00 95.00 404 LEU A N 1
ATOM 3164 C CA . LEU A 1 404 ? 5.754 7.195 -0.549 1.00 95.00 404 LEU A CA 1
ATOM 3165 C C . LEU A 1 404 ? 6.581 7.802 -1.697 1.00 95.00 404 LEU A C 1
ATOM 3167 O O . LEU A 1 404 ? 6.532 7.310 -2.820 1.00 95.00 404 LEU A O 1
ATOM 3171 N N . LEU A 1 405 ? 7.387 8.827 -1.416 1.00 94.31 405 LEU A N 1
ATOM 3172 C CA . LEU A 1 405 ? 8.262 9.460 -2.407 1.00 94.31 405 LEU A CA 1
ATOM 3173 C C . LEU A 1 405 ? 9.368 8.515 -2.888 1.00 94.31 405 LEU A C 1
ATOM 3175 O O . LEU A 1 405 ? 9.667 8.493 -4.077 1.00 94.31 405 LEU A O 1
ATOM 3179 N N . GLN A 1 406 ? 9.920 7.679 -2.003 1.00 94.88 406 GLN A N 1
ATOM 3180 C CA . GLN A 1 406 ? 10.890 6.652 -2.386 1.00 94.88 406 GLN A CA 1
ATOM 3181 C C . GLN A 1 406 ? 10.314 5.701 -3.444 1.00 94.88 406 GLN A C 1
ATOM 3183 O O . GLN A 1 406 ? 11.008 5.359 -4.399 1.00 94.88 406 GLN A O 1
ATOM 3188 N N . TYR A 1 407 ? 9.040 5.313 -3.318 1.00 94.44 407 TYR A N 1
ATOM 3189 C CA . TYR A 1 407 ? 8.372 4.501 -4.335 1.00 94.44 407 TYR A CA 1
ATOM 3190 C C . TYR A 1 407 ? 8.323 5.213 -5.697 1.00 94.44 407 TYR A C 1
ATOM 3192 O O . TYR A 1 407 ? 8.596 4.587 -6.723 1.00 94.44 407 TYR A O 1
ATOM 3200 N N . PHE A 1 408 ? 8.024 6.514 -5.730 1.00 93.81 408 PHE A N 1
ATOM 3201 C CA . PHE A 1 408 ? 8.008 7.283 -6.979 1.00 93.81 408 PHE A CA 1
ATOM 3202 C C . PHE A 1 408 ? 9.404 7.451 -7.589 1.00 93.81 408 PHE A C 1
ATOM 3204 O O . PHE A 1 408 ? 9.549 7.291 -8.801 1.00 93.81 408 PHE A O 1
ATOM 3211 N N . CYS A 1 409 ? 10.441 7.649 -6.772 1.00 93.38 409 CYS A N 1
ATOM 3212 C CA . CYS A 1 409 ? 11.832 7.633 -7.234 1.00 93.38 409 CYS A CA 1
ATOM 3213 C C . CYS A 1 409 ? 12.201 6.287 -7.883 1.00 93.38 409 CYS A C 1
ATOM 3215 O O . CYS A 1 409 ? 12.813 6.250 -8.951 1.00 93.38 409 CYS A O 1
ATOM 3217 N N . ASP A 1 410 ? 11.785 5.168 -7.281 1.00 93.06 410 ASP A N 1
ATOM 3218 C CA . ASP A 1 410 ? 12.007 3.833 -7.847 1.00 93.06 410 ASP A CA 1
ATOM 3219 C C . ASP A 1 410 ? 11.220 3.622 -9.157 1.00 93.06 410 ASP A C 1
ATOM 3221 O O . ASP A 1 410 ? 11.657 2.874 -10.037 1.00 93.06 410 ASP A O 1
ATOM 3225 N N . CYS A 1 411 ? 10.048 4.253 -9.305 1.00 91.69 411 CYS A N 1
ATOM 3226 C CA . CYS A 1 411 ? 9.290 4.251 -10.560 1.00 91.69 411 CYS A CA 1
ATO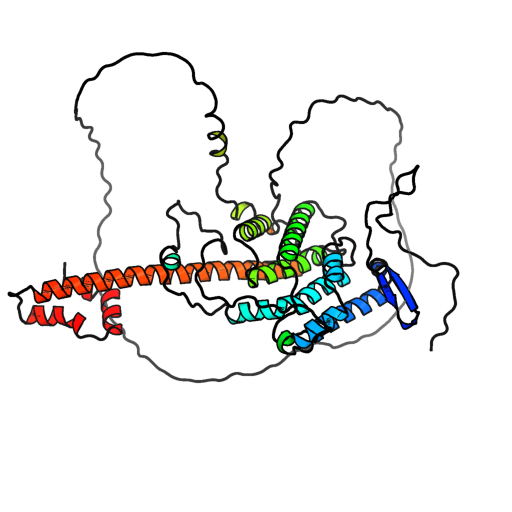M 3227 C C . CYS A 1 411 ? 10.043 4.985 -11.670 1.00 91.69 411 CYS A C 1
ATOM 3229 O O . CYS A 1 411 ? 10.170 4.449 -12.769 1.00 91.69 411 CYS A O 1
ATOM 3231 N N . GLU A 1 412 ? 10.568 6.174 -11.378 1.00 90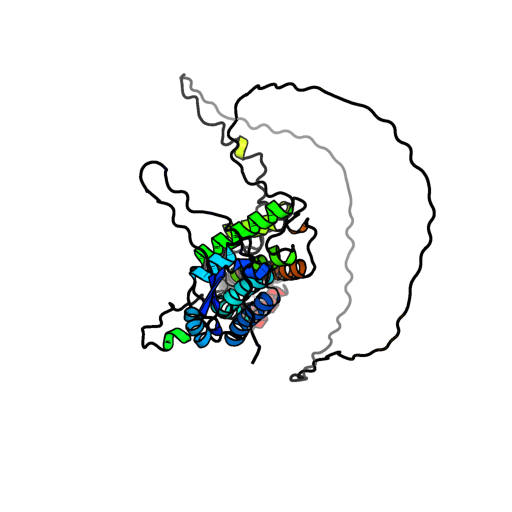.75 412 GLU A N 1
ATOM 3232 C CA . GLU A 1 412 ? 11.353 6.948 -12.339 1.00 90.75 412 GLU A CA 1
ATOM 3233 C C . GLU A 1 412 ? 12.622 6.190 -12.747 1.00 90.75 412 GLU A C 1
ATOM 3235 O O . GLU A 1 412 ? 12.914 6.057 -13.935 1.00 90.75 412 GLU A O 1
ATOM 3240 N N . LEU A 1 413 ? 13.347 5.614 -11.783 1.00 91.44 413 LEU A N 1
ATOM 3241 C CA . LEU A 1 413 ? 14.532 4.807 -12.068 1.00 91.44 413 LEU A CA 1
ATOM 3242 C C . LEU A 1 413 ? 14.204 3.627 -12.994 1.00 91.44 413 LEU A C 1
ATOM 3244 O O . LEU A 1 413 ? 14.930 3.386 -13.958 1.00 91.44 413 LEU A O 1
ATOM 3248 N N . ARG A 1 414 ? 13.095 2.919 -12.741 1.00 91.50 414 ARG A N 1
ATOM 3249 C CA . ARG A 1 414 ? 12.617 1.841 -13.621 1.00 91.50 414 ARG A CA 1
ATOM 3250 C C . ARG A 1 414 ? 12.344 2.324 -15.032 1.00 91.50 414 ARG A C 1
ATOM 3252 O O . ARG A 1 414 ? 12.862 1.723 -15.967 1.00 91.50 414 ARG A O 1
ATOM 3259 N N . HIS A 1 415 ? 11.585 3.408 -15.177 1.00 90.69 415 HIS A N 1
ATOM 3260 C CA . HIS A 1 415 ? 11.285 3.992 -16.485 1.00 90.69 415 HIS A CA 1
ATOM 3261 C C . HIS A 1 415 ? 12.566 4.337 -17.249 1.00 90.69 415 HIS A C 1
ATOM 3263 O O . HIS A 1 415 ? 12.709 4.017 -18.428 1.00 90.69 415 HIS A O 1
ATOM 3269 N N . ARG A 1 416 ? 13.554 4.913 -16.554 1.00 91.12 416 ARG A N 1
ATOM 3270 C CA . ARG A 1 416 ? 14.850 5.251 -17.153 1.00 91.12 416 ARG A CA 1
ATOM 3271 C C . ARG A 1 416 ? 15.608 4.021 -17.641 1.00 91.12 416 ARG A C 1
ATOM 3273 O O . ARG A 1 416 ? 16.148 4.048 -18.744 1.00 91.12 416 ARG A O 1
ATOM 3280 N N . VAL A 1 417 ? 15.636 2.947 -16.851 1.00 92.44 417 VAL A N 1
ATOM 3281 C CA . VAL A 1 417 ? 16.266 1.679 -17.249 1.00 92.44 417 VAL A CA 1
ATOM 3282 C C . VAL A 1 417 ? 15.553 1.068 -18.459 1.00 92.44 417 VAL A C 1
ATOM 3284 O O . VAL A 1 417 ? 16.219 0.677 -19.416 1.00 92.44 417 VAL A O 1
ATOM 3287 N N . GLU A 1 418 ? 14.218 1.033 -18.463 1.00 92.62 418 GLU A N 1
ATOM 3288 C CA . GLU A 1 418 ? 13.431 0.509 -19.589 1.00 92.62 418 GLU A CA 1
ATOM 3289 C C . GLU A 1 418 ? 13.693 1.293 -20.881 1.00 92.62 418 GLU A C 1
ATOM 3291 O O . GLU A 1 418 ? 13.964 0.692 -21.921 1.00 92.62 418 GLU A O 1
ATOM 3296 N N . ALA A 1 419 ? 13.715 2.623 -20.808 1.00 90.69 419 ALA A N 1
ATOM 3297 C CA . ALA A 1 419 ? 13.982 3.470 -21.963 1.00 90.69 419 ALA A CA 1
ATOM 3298 C C . ALA A 1 419 ? 15.418 3.315 -22.507 1.00 90.69 419 ALA A C 1
ATOM 3300 O O . ALA A 1 419 ? 15.623 3.320 -23.722 1.00 90.69 419 ALA A O 1
ATOM 3301 N N . ILE A 1 420 ? 16.422 3.129 -21.638 1.00 92.06 420 ILE A N 1
ATOM 3302 C CA . ILE A 1 420 ? 17.802 2.831 -22.065 1.00 92.06 420 ILE A CA 1
ATOM 3303 C C . ILE A 1 420 ? 17.860 1.482 -22.790 1.00 92.06 420 ILE A C 1
ATOM 3305 O O . ILE A 1 420 ? 18.528 1.368 -23.820 1.00 92.06 420 ILE A O 1
ATOM 3309 N N . ILE A 1 421 ? 17.157 0.464 -22.287 1.00 93.06 421 ILE A N 1
ATOM 3310 C CA . ILE A 1 421 ? 17.098 -0.866 -22.911 1.00 93.06 421 ILE A CA 1
ATOM 3311 C C . ILE A 1 421 ? 16.399 -0.792 -24.275 1.00 93.06 421 ILE A C 1
ATOM 3313 O O . ILE A 1 421 ? 16.918 -1.328 -25.255 1.00 93.06 421 ILE A O 1
ATOM 3317 N N . ALA A 1 422 ? 15.277 -0.073 -24.363 1.00 92.44 422 ALA A N 1
ATOM 3318 C CA . ALA A 1 422 ? 14.550 0.158 -25.609 1.00 92.44 422 ALA A CA 1
ATOM 3319 C C . ALA A 1 422 ? 15.423 0.859 -26.663 1.00 92.44 422 ALA A C 1
ATOM 3321 O O . ALA A 1 422 ? 15.532 0.394 -27.802 1.00 92.44 422 ALA A O 1
ATOM 3322 N N . PHE A 1 423 ? 16.119 1.931 -26.266 1.00 91.81 423 PHE A N 1
ATOM 3323 C CA . PHE A 1 423 ? 17.075 2.628 -27.126 1.00 91.81 423 PHE A CA 1
ATOM 3324 C C . PHE A 1 423 ? 18.210 1.703 -27.582 1.00 91.81 423 PHE A C 1
ATOM 3326 O O . PHE A 1 423 ? 18.566 1.687 -28.762 1.00 91.81 423 PHE A O 1
ATOM 3333 N N . SER A 1 424 ? 18.756 0.907 -26.661 1.00 91.69 424 SER A N 1
ATOM 3334 C CA . SER A 1 424 ? 19.866 -0.005 -26.937 1.00 91.69 424 SER A CA 1
ATOM 3335 C C . SER A 1 424 ? 19.490 -1.080 -27.961 1.00 91.69 424 SER A C 1
ATOM 3337 O O . SER A 1 424 ? 20.287 -1.348 -28.858 1.00 91.69 424 SER A O 1
ATOM 3339 N N . ASP A 1 425 ? 18.280 -1.652 -27.903 1.00 91.56 425 ASP A N 1
ATOM 3340 C CA . ASP A 1 425 ? 17.806 -2.609 -28.920 1.00 91.56 425 ASP A CA 1
ATOM 3341 C C . ASP A 1 425 ? 17.741 -1.962 -30.308 1.00 91.56 425 ASP A C 1
ATOM 3343 O O . ASP A 1 425 ? 18.277 -2.495 -31.284 1.00 91.56 425 ASP A O 1
ATOM 3347 N N . MET A 1 426 ? 17.142 -0.774 -30.407 1.00 88.94 426 MET A N 1
ATOM 3348 C CA . MET A 1 426 ? 17.054 -0.045 -31.674 1.00 88.94 426 MET A CA 1
ATOM 3349 C C . MET A 1 426 ? 18.436 0.311 -32.231 1.00 88.94 426 MET A C 1
ATOM 3351 O O . MET A 1 426 ? 18.703 0.118 -33.422 1.00 88.94 426 MET A O 1
ATOM 3355 N N . PHE A 1 427 ? 19.336 0.781 -31.369 1.00 89.81 427 PHE A N 1
ATOM 3356 C CA . PHE A 1 427 ? 20.694 1.153 -31.744 1.00 89.81 427 PHE A CA 1
ATOM 3357 C C . PHE A 1 427 ? 21.513 -0.054 -32.215 1.00 89.81 427 PHE A C 1
ATOM 3359 O O . PHE A 1 427 ? 22.124 -0.001 -33.284 1.00 89.81 427 PHE A O 1
ATOM 3366 N N . VAL A 1 428 ? 21.484 -1.172 -31.482 1.00 90.12 428 VAL A N 1
ATOM 3367 C CA . VAL A 1 428 ? 22.207 -2.399 -31.855 1.00 90.12 428 VAL A CA 1
ATOM 3368 C C . VAL A 1 428 ? 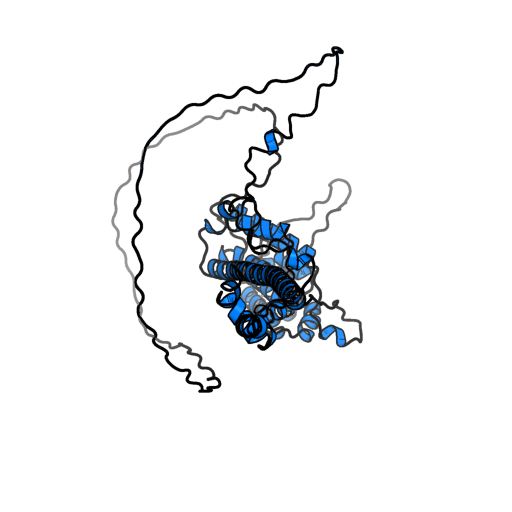21.718 -2.936 -33.201 1.00 90.12 428 VAL A C 1
ATOM 3370 O O . VAL A 1 428 ? 22.541 -3.289 -34.048 1.00 90.12 428 VAL A O 1
ATOM 3373 N N . ASN A 1 429 ? 20.405 -2.926 -33.452 1.00 90.12 429 ASN A N 1
ATOM 3374 C CA . ASN A 1 429 ? 19.846 -3.327 -34.747 1.00 90.12 429 ASN A CA 1
ATOM 3375 C C . ASN A 1 429 ? 20.367 -2.445 -35.900 1.00 90.12 429 ASN A C 1
ATOM 3377 O O . ASN A 1 429 ? 20.712 -2.953 -36.976 1.00 90.12 429 ASN A O 1
ATOM 3381 N N . GLN A 1 430 ? 20.486 -1.133 -35.678 1.00 89.12 430 GLN A N 1
ATOM 3382 C CA . GLN A 1 430 ? 21.032 -0.202 -36.667 1.00 89.12 430 GLN A CA 1
ATOM 3383 C C . GLN A 1 430 ? 22.532 -0.429 -36.910 1.00 89.12 430 GLN A C 1
ATOM 3385 O O . GLN A 1 430 ? 22.974 -0.455 -38.063 1.00 89.12 430 GLN A O 1
ATOM 3390 N N . VAL A 1 431 ? 23.315 -0.644 -35.847 1.00 86.44 431 VAL A N 1
ATOM 3391 C CA . VAL A 1 431 ? 24.757 -0.930 -35.929 1.00 86.44 431 VAL A CA 1
ATOM 3392 C C . VAL A 1 431 ? 25.014 -2.229 -36.691 1.00 86.44 431 VAL A C 1
ATOM 3394 O O . VAL A 1 431 ? 25.823 -2.243 -37.618 1.00 86.44 431 VAL A O 1
ATOM 3397 N N . GLN A 1 432 ? 24.284 -3.301 -36.376 1.00 88.94 432 GLN A N 1
ATOM 3398 C CA . GLN A 1 432 ? 24.406 -4.588 -37.068 1.00 88.94 432 GLN A CA 1
ATOM 3399 C C . GLN A 1 432 ? 24.021 -4.485 -38.548 1.00 88.94 432 GLN A C 1
ATOM 3401 O O . GLN A 1 432 ? 24.689 -5.053 -39.416 1.00 88.94 432 GLN A O 1
ATOM 3406 N N . THR A 1 433 ? 22.970 -3.724 -38.864 1.00 90.62 433 THR A N 1
ATOM 3407 C CA . THR A 1 433 ? 22.558 -3.480 -40.254 1.00 90.62 433 THR A CA 1
ATOM 3408 C C . THR A 1 433 ? 23.624 -2.694 -41.021 1.00 90.62 433 THR A C 1
ATOM 3410 O O . THR A 1 433 ? 23.946 -3.040 -42.158 1.00 90.62 433 THR A O 1
ATOM 3413 N N . ASN A 1 434 ? 24.236 -1.686 -40.393 1.00 88.56 434 ASN A N 1
ATOM 3414 C CA . ASN A 1 434 ? 25.345 -0.929 -40.973 1.00 88.56 434 ASN A CA 1
ATOM 3415 C C . ASN A 1 434 ? 26.580 -1.820 -41.198 1.00 88.56 434 ASN A C 1
ATOM 3417 O O . ASN A 1 434 ? 27.101 -1.875 -42.311 1.00 88.56 434 ASN A O 1
ATOM 3421 N N . GLN A 1 435 ? 26.987 -2.599 -40.192 1.00 84.44 435 GLN A N 1
ATOM 3422 C CA . GLN A 1 435 ? 28.077 -3.571 -40.307 1.00 84.44 435 GLN A CA 1
ATOM 3423 C C . GLN A 1 435 ? 27.828 -4.568 -41.452 1.00 84.44 435 GLN A C 1
ATOM 3425 O O . GLN A 1 435 ? 28.735 -4.860 -42.235 1.00 84.44 435 GLN A O 1
ATOM 3430 N N . ARG A 1 436 ? 26.587 -5.044 -41.615 1.00 87.75 436 ARG A N 1
ATOM 3431 C CA . ARG A 1 436 ? 26.193 -5.916 -42.729 1.00 87.75 436 ARG A CA 1
ATOM 3432 C C . ARG A 1 436 ? 26.328 -5.228 -44.089 1.00 87.75 436 ARG A C 1
ATOM 3434 O O . ARG A 1 436 ? 26.782 -5.869 -45.036 1.00 87.75 436 ARG A O 1
ATOM 3441 N N . HIS A 1 437 ? 25.955 -3.954 -44.209 1.00 87.38 437 HIS A N 1
ATOM 3442 C CA . HIS A 1 437 ? 26.178 -3.187 -45.438 1.00 87.38 437 HIS A CA 1
ATOM 3443 C C . HIS A 1 437 ? 27.674 -3.048 -45.746 1.00 87.38 437 HIS A C 1
ATOM 3445 O O . HIS A 1 437 ? 28.092 -3.430 -46.837 1.00 87.38 437 HIS A O 1
ATOM 3451 N N . ARG A 1 438 ? 28.499 -2.654 -44.764 1.00 84.25 438 ARG A N 1
ATOM 3452 C CA . ARG A 1 438 ? 29.962 -2.558 -44.931 1.00 84.25 438 ARG A CA 1
ATOM 3453 C C . ARG A 1 438 ? 30.598 -3.884 -45.343 1.00 84.25 438 ARG A C 1
ATOM 3455 O O . ARG A 1 438 ? 31.501 -3.910 -46.178 1.00 84.25 438 ARG A O 1
ATOM 3462 N N . TYR A 1 439 ? 30.124 -4.994 -44.777 1.00 85.50 439 TYR A N 1
ATOM 3463 C CA . TYR A 1 439 ? 30.566 -6.330 -45.167 1.00 85.50 439 TYR A CA 1
ATOM 3464 C C . TYR A 1 439 ? 30.231 -6.631 -46.634 1.00 85.50 439 TYR A C 1
ATOM 3466 O O . TYR A 1 439 ? 31.088 -7.105 -47.379 1.00 85.50 439 TYR A O 1
ATOM 3474 N N . ASN A 1 440 ? 29.007 -6.325 -47.073 1.00 87.00 440 ASN A N 1
ATOM 3475 C CA . ASN A 1 440 ? 28.597 -6.525 -48.462 1.00 87.00 440 ASN A CA 1
ATOM 3476 C C . ASN A 1 440 ? 29.422 -5.668 -49.432 1.00 87.00 440 ASN A C 1
ATOM 3478 O O . ASN A 1 440 ? 29.849 -6.181 -50.466 1.00 87.00 440 ASN A O 1
ATOM 3482 N N . ASP A 1 441 ? 29.693 -4.410 -49.083 1.00 85.25 441 ASP A N 1
ATOM 3483 C CA . ASP A 1 441 ? 30.522 -3.507 -49.887 1.00 85.25 441 ASP A CA 1
ATOM 3484 C C . ASP A 1 441 ? 31.957 -4.031 -50.009 1.00 85.25 441 ASP A C 1
ATOM 3486 O O . ASP A 1 441 ? 32.529 -4.054 -51.101 1.00 85.25 441 ASP A O 1
ATOM 3490 N N . LEU A 1 442 ? 32.530 -4.532 -48.906 1.00 83.75 442 LEU A N 1
ATOM 3491 C CA . LEU A 1 442 ? 33.845 -5.175 -48.907 1.00 83.75 442 LEU A CA 1
ATOM 3492 C C . LEU A 1 442 ? 33.871 -6.409 -49.821 1.00 83.75 442 LEU A C 1
ATOM 3494 O O . LEU A 1 442 ? 34.822 -6.586 -50.579 1.00 83.75 442 LEU A O 1
ATOM 3498 N N . MET A 1 443 ? 32.831 -7.245 -49.776 1.00 81.44 443 MET A N 1
ATOM 3499 C CA . MET A 1 443 ? 32.735 -8.453 -50.604 1.00 81.44 443 MET A CA 1
ATOM 3500 C C . MET A 1 443 ? 32.540 -8.150 -52.098 1.00 81.44 443 MET A C 1
ATOM 3502 O O . MET A 1 443 ? 32.919 -8.966 -52.937 1.00 81.44 443 MET A O 1
ATOM 3506 N N . GLN A 1 444 ? 31.964 -6.995 -52.444 1.00 84.00 444 GLN A N 1
ATOM 3507 C CA . GLN A 1 444 ? 31.769 -6.552 -53.831 1.00 84.00 444 GLN A CA 1
ATOM 3508 C C . GLN A 1 444 ? 32.965 -5.762 -54.390 1.00 84.00 444 GLN A C 1
ATOM 3510 O O . GLN A 1 444 ? 33.080 -5.585 -55.606 1.00 84.00 444 GLN A O 1
ATOM 3515 N N . ALA A 1 445 ? 33.879 -5.297 -53.537 1.00 79.56 445 ALA A N 1
ATOM 3516 C CA . ALA A 1 445 ? 35.025 -4.492 -53.940 1.00 79.56 445 ALA A CA 1
ATOM 3517 C C . ALA A 1 445 ? 36.186 -5.350 -54.483 1.00 79.56 445 ALA A C 1
ATOM 3519 O O . ALA A 1 445 ? 37.104 -5.739 -53.764 1.00 79.56 445 ALA A O 1
ATOM 3520 N N . PHE A 1 446 ? 36.186 -5.599 -55.795 1.00 67.88 446 PHE A N 1
ATOM 3521 C CA . PHE A 1 446 ? 37.205 -6.417 -56.475 1.00 67.88 446 PHE A CA 1
ATOM 3522 C C . PHE A 1 446 ? 38.598 -5.764 -56.609 1.00 67.88 446 PHE A C 1
ATOM 3524 O O . PHE A 1 446 ? 39.546 -6.442 -57.003 1.00 67.88 446 PHE A O 1
ATOM 3531 N N . THR A 1 447 ? 38.746 -4.469 -56.307 1.00 75.44 447 THR A N 1
ATOM 3532 C CA . THR A 1 447 ? 39.975 -3.685 -56.562 1.00 75.44 447 THR A CA 1
ATOM 3533 C C . THR A 1 447 ? 40.727 -3.234 -55.301 1.00 75.44 447 THR A C 1
ATOM 3535 O O . THR A 1 447 ? 41.576 -2.351 -55.400 1.00 75.44 447 THR A O 1
ATOM 3538 N N . MET A 1 448 ? 40.443 -3.797 -54.119 1.00 76.56 448 MET A N 1
ATOM 3539 C CA . MET A 1 448 ? 41.096 -3.368 -52.868 1.00 76.56 448 MET A CA 1
ATOM 3540 C C . MET A 1 448 ? 42.543 -3.865 -52.729 1.00 76.56 448 MET A C 1
ATOM 3542 O O . MET A 1 448 ? 42.883 -4.983 -53.123 1.00 76.56 448 MET A O 1
ATOM 3546 N N . SER A 1 449 ? 43.400 -3.051 -52.104 1.00 77.75 449 SER A N 1
ATOM 3547 C CA . SER A 1 449 ? 44.760 -3.457 -51.738 1.00 77.75 449 SER A CA 1
ATOM 3548 C C . SER A 1 449 ? 44.776 -4.389 -50.514 1.00 77.75 449 SER A C 1
ATOM 3550 O O . SER A 1 449 ? 43.847 -4.420 -49.700 1.00 77.75 449 SER A O 1
ATOM 3552 N N . ALA A 1 450 ? 45.866 -5.145 -50.330 1.00 75.50 450 ALA A N 1
ATOM 3553 C CA . ALA A 1 450 ? 46.016 -6.051 -49.185 1.00 75.50 450 ALA A CA 1
ATOM 3554 C C . ALA A 1 450 ? 46.003 -5.315 -47.827 1.00 75.50 450 ALA A C 1
ATOM 3556 O O . ALA A 1 450 ? 45.487 -5.848 -46.844 1.00 75.50 450 ALA A O 1
ATOM 3557 N N . ALA A 1 451 ? 46.529 -4.085 -47.776 1.00 74.75 451 ALA A N 1
ATOM 3558 C CA . ALA A 1 451 ? 46.558 -3.262 -46.566 1.00 74.75 451 ALA A CA 1
ATOM 3559 C C . ALA A 1 451 ? 45.158 -2.750 -46.179 1.00 74.75 451 ALA A C 1
ATOM 3561 O O . ALA A 1 451 ? 44.773 -2.815 -45.011 1.00 74.75 451 ALA A O 1
ATOM 3562 N N . GLU A 1 452 ? 44.366 -2.313 -47.161 1.00 71.94 452 GLU A N 1
ATOM 3563 C CA . GLU A 1 452 ? 42.970 -1.902 -46.953 1.00 71.94 452 GLU A CA 1
ATOM 3564 C C . GLU A 1 452 ? 42.096 -3.091 -46.546 1.00 71.94 452 GLU A C 1
ATOM 3566 O O . GLU A 1 452 ? 41.269 -2.977 -45.643 1.00 71.94 452 GLU A O 1
ATOM 3571 N N . THR A 1 453 ? 42.346 -4.261 -47.138 1.00 74.69 453 THR A N 1
ATOM 3572 C CA . THR A 1 453 ? 41.654 -5.508 -46.786 1.00 74.69 453 THR A CA 1
ATOM 3573 C C . THR A 1 453 ? 41.952 -5.920 -45.342 1.00 74.69 453 THR A C 1
ATOM 3575 O O . THR A 1 453 ? 41.043 -6.303 -44.608 1.00 74.69 453 THR A O 1
ATOM 3578 N N . ALA A 1 454 ? 43.205 -5.818 -44.888 1.00 74.19 454 ALA A N 1
ATOM 3579 C CA . ALA A 1 454 ? 43.580 -6.152 -43.514 1.00 74.19 454 ALA A CA 1
ATOM 3580 C C . ALA A 1 454 ? 42.920 -5.222 -42.480 1.00 74.19 454 ALA A C 1
ATOM 3582 O O . ALA A 1 454 ? 42.424 -5.706 -41.465 1.00 74.19 454 ALA A O 1
ATOM 3583 N N . ARG A 1 455 ? 42.847 -3.911 -42.758 1.00 74.44 455 ARG A N 1
ATOM 3584 C CA . ARG A 1 455 ? 42.161 -2.946 -41.881 1.00 74.44 455 ARG A CA 1
ATOM 3585 C C . ARG A 1 455 ? 40.653 -3.188 -41.832 1.00 74.44 455 ARG A C 1
ATOM 3587 O O . ARG A 1 455 ? 40.097 -3.312 -40.747 1.00 74.44 455 ARG A O 1
ATOM 3594 N N . LYS A 1 456 ? 40.005 -3.338 -42.991 1.00 75.12 456 LYS A N 1
ATOM 3595 C CA . LYS A 1 456 ? 38.547 -3.535 -43.084 1.00 75.12 456 LYS A CA 1
ATOM 3596 C C . LYS A 1 456 ? 38.078 -4.901 -42.581 1.00 75.12 456 LYS A C 1
ATOM 3598 O O . LYS A 1 456 ? 36.927 -5.038 -42.196 1.00 75.12 456 LYS A O 1
ATOM 3603 N N . THR A 1 457 ? 38.957 -5.906 -42.541 1.00 78.50 457 THR A N 1
ATOM 3604 C CA . THR A 1 457 ? 38.627 -7.230 -41.983 1.00 78.50 457 THR A CA 1
ATOM 3605 C C . THR A 1 457 ? 38.885 -7.369 -40.486 1.00 78.50 457 THR A C 1
ATOM 3607 O O . THR A 1 457 ? 38.491 -8.387 -39.924 1.00 78.50 457 THR A O 1
ATOM 3610 N N . ARG A 1 458 ? 39.505 -6.376 -39.830 1.00 77.75 458 ARG A N 1
ATOM 3611 C CA . ARG A 1 458 ? 39.754 -6.395 -38.378 1.00 77.75 458 ARG A CA 1
ATOM 3612 C C . ARG A 1 458 ? 38.445 -6.487 -37.593 1.00 77.75 458 ARG A C 1
ATOM 3614 O O . ARG A 1 458 ? 38.314 -7.364 -36.749 1.00 77.75 458 ARG A O 1
ATOM 3621 N N . GLU A 1 459 ? 37.467 -5.666 -37.965 1.00 74.38 459 GLU A N 1
ATOM 3622 C CA . GLU A 1 459 ? 36.122 -5.658 -37.380 1.00 74.38 459 GLU A CA 1
ATOM 3623 C C . GLU A 1 459 ? 35.467 -7.051 -37.414 1.00 74.38 459 GLU A C 1
ATOM 3625 O O . GLU A 1 459 ? 34.958 -7.520 -36.407 1.00 74.38 459 GLU A O 1
ATOM 3630 N N . PHE A 1 460 ? 35.561 -7.767 -38.539 1.00 77.56 460 PHE A N 1
ATOM 3631 C CA . PHE A 1 460 ? 34.933 -9.086 -38.712 1.00 77.56 460 PHE A CA 1
ATOM 3632 C C . PHE A 1 460 ? 35.705 -10.251 -38.076 1.00 77.56 460 PHE A C 1
ATOM 3634 O O . PHE A 1 460 ? 35.229 -11.386 -38.097 1.00 77.56 460 PHE A O 1
ATOM 3641 N N . ARG A 1 461 ? 36.922 -10.007 -37.578 1.00 81.62 461 ARG A N 1
ATOM 3642 C CA . ARG A 1 461 ? 37.786 -11.031 -36.967 1.00 81.62 461 ARG A CA 1
ATOM 3643 C C . ARG A 1 461 ? 37.784 -10.970 -35.443 1.00 81.62 461 ARG A C 1
ATOM 3645 O O . ARG A 1 461 ? 38.127 -11.972 -34.821 1.00 81.62 461 ARG A O 1
ATOM 3652 N N . SER A 1 462 ? 37.423 -9.829 -34.864 1.00 83.50 462 SER A N 1
ATOM 3653 C CA . SER A 1 462 ? 37.330 -9.658 -33.414 1.00 83.50 462 SER A CA 1
ATOM 3654 C C . SER A 1 462 ? 36.091 -10.359 -32.837 1.00 83.50 462 SER A C 1
ATOM 3656 O O . SER A 1 462 ? 35.079 -10.466 -33.532 1.00 83.50 462 SER A O 1
ATOM 3658 N N . PRO A 1 463 ? 36.121 -10.837 -31.582 1.00 88.56 463 PRO A N 1
ATOM 3659 C CA . PRO A 1 463 ? 34.932 -11.296 -30.865 1.00 88.56 463 PRO A CA 1
ATOM 3660 C C . PRO A 1 463 ? 33.882 -10.178 -30.702 1.00 88.56 463 PRO A C 1
ATOM 3662 O O . PRO A 1 463 ? 34.258 -9.008 -30.632 1.00 88.56 463 PRO A O 1
ATOM 3665 N N . PRO A 1 464 ? 32.576 -10.495 -30.570 1.00 84.88 464 PRO A N 1
ATOM 3666 C CA . PRO A 1 464 ? 31.512 -9.485 -30.494 1.00 84.88 464 PRO A CA 1
ATOM 3667 C C . PRO A 1 464 ? 31.698 -8.434 -29.391 1.00 84.88 464 PRO A C 1
ATOM 3669 O O . PRO A 1 464 ? 31.377 -7.270 -29.600 1.00 84.88 464 PRO A O 1
ATOM 3672 N N . GLN A 1 465 ? 32.246 -8.823 -28.237 1.00 84.75 465 GLN A N 1
ATOM 3673 C CA . GLN A 1 465 ? 32.475 -7.902 -27.122 1.00 84.75 465 GLN A CA 1
ATOM 3674 C C . GLN A 1 465 ? 33.511 -6.822 -27.471 1.00 84.75 465 GLN A C 1
ATOM 3676 O O . GLN A 1 465 ? 33.266 -5.640 -27.253 1.00 84.75 465 GLN A O 1
ATOM 3681 N N . GLU A 1 466 ? 34.614 -7.206 -28.116 1.00 81.38 466 GLU A N 1
ATOM 3682 C CA . GLU A 1 466 ? 35.608 -6.261 -28.637 1.00 81.38 466 GLU A CA 1
ATOM 3683 C C . GLU A 1 466 ? 35.057 -5.436 -29.809 1.00 81.38 466 GLU A C 1
ATOM 3685 O O . GLU A 1 466 ? 35.332 -4.244 -29.906 1.00 81.38 466 GLU A O 1
ATOM 3690 N N . GLN A 1 467 ? 34.243 -6.035 -30.691 1.00 80.75 467 GLN A N 1
ATOM 3691 C CA . GLN A 1 467 ? 33.620 -5.315 -31.813 1.00 80.75 467 GLN A CA 1
ATOM 3692 C C . GLN A 1 467 ? 32.734 -4.157 -31.342 1.00 80.75 467 GLN A C 1
ATOM 3694 O O . GLN A 1 467 ? 32.763 -3.079 -31.940 1.00 80.75 467 GLN A O 1
ATOM 3699 N N . VAL A 1 468 ? 31.951 -4.373 -30.281 1.00 81.00 468 VAL A N 1
ATOM 3700 C CA . VAL A 1 468 ? 31.109 -3.328 -29.686 1.00 81.00 468 VAL A CA 1
ATOM 3701 C C . VAL A 1 468 ? 31.979 -2.228 -29.086 1.00 81.00 468 VAL A C 1
ATOM 3703 O O . VAL A 1 468 ? 31.721 -1.059 -29.357 1.00 81.00 468 VAL A O 1
ATOM 3706 N N . LEU A 1 469 ? 33.049 -2.578 -28.363 1.00 79.56 469 LEU A N 1
ATOM 3707 C CA . LEU A 1 469 ? 33.985 -1.595 -27.807 1.00 79.56 469 LEU A CA 1
ATOM 3708 C C . LEU A 1 469 ? 34.617 -0.726 -28.903 1.00 79.56 469 LEU A C 1
ATOM 3710 O O . LEU A 1 469 ? 34.544 0.493 -28.806 1.00 79.56 469 LEU A O 1
ATOM 3714 N N . PHE A 1 470 ? 35.116 -1.326 -29.990 1.00 72.56 470 PHE A N 1
ATOM 3715 C CA . PHE A 1 470 ? 35.665 -0.587 -31.137 1.00 72.56 470 PHE A CA 1
ATOM 3716 C C . PHE A 1 470 ? 34.632 0.279 -31.877 1.00 72.56 470 PHE A C 1
ATOM 3718 O O . PHE A 1 470 ? 34.991 1.242 -32.564 1.00 72.56 470 PHE A O 1
ATOM 3725 N N . SER A 1 471 ? 33.354 -0.102 -31.819 1.00 68.81 471 SER A N 1
ATOM 3726 C CA . SER A 1 471 ? 32.251 0.651 -32.429 1.00 68.81 471 SER A CA 1
ATOM 3727 C C . SER A 1 471 ? 31.846 1.840 -31.562 1.00 68.81 471 SER A C 1
ATOM 3729 O O . SER A 1 471 ? 31.582 2.917 -32.089 1.00 68.81 471 SER A O 1
ATOM 3731 N N . CYS A 1 472 ? 31.851 1.666 -30.241 1.00 70.62 472 CYS A N 1
ATOM 3732 C CA . CYS A 1 472 ? 31.547 2.716 -29.274 1.00 70.62 472 CYS A CA 1
ATOM 3733 C C . CYS A 1 472 ? 32.715 3.696 -29.067 1.00 70.62 472 CYS A C 1
ATOM 3735 O O . CYS A 1 472 ? 32.463 4.875 -28.839 1.00 70.62 472 CYS A O 1
ATOM 3737 N N . SER A 1 473 ? 33.973 3.253 -29.195 1.00 67.75 473 SER A N 1
ATOM 3738 C CA . SER A 1 473 ? 35.174 4.103 -29.088 1.00 67.75 473 SER A CA 1
ATOM 3739 C C . SER A 1 473 ? 35.408 4.998 -30.315 1.00 67.75 473 SER A C 1
ATOM 3741 O O . SER A 1 473 ? 36.334 5.805 -30.329 1.00 67.75 473 SER A O 1
ATOM 3743 N N . GLY A 1 474 ? 34.597 4.861 -31.373 1.00 60.81 474 GLY A N 1
ATOM 3744 C CA . GLY A 1 474 ? 34.751 5.606 -32.627 1.00 60.81 474 GLY A CA 1
ATOM 3745 C C . GLY A 1 474 ? 35.912 5.132 -33.514 1.00 60.81 474 GLY A C 1
ATOM 3746 O O . GLY A 1 474 ? 36.026 5.571 -34.661 1.00 60.81 474 GLY A O 1
ATOM 3747 N N . GLU A 1 475 ? 36.731 4.183 -33.052 1.00 49.53 475 GLU A N 1
ATOM 3748 C CA . GLU A 1 475 ? 37.924 3.694 -33.760 1.00 49.53 475 GLU A CA 1
ATOM 3749 C C . GLU A 1 475 ? 37.596 2.944 -35.063 1.00 49.53 475 GLU A C 1
ATOM 3751 O O . GLU A 1 475 ? 38.405 2.908 -35.992 1.00 49.53 475 GLU A O 1
ATOM 3756 N N . THR A 1 476 ? 36.388 2.384 -35.186 1.00 49.53 476 THR A N 1
ATOM 3757 C CA . THR A 1 476 ? 35.892 1.759 -36.432 1.00 49.53 476 THR A CA 1
ATOM 3758 C C . THR A 1 476 ? 35.038 2.680 -37.303 1.00 49.53 476 THR A C 1
ATOM 3760 O O . THR A 1 476 ? 34.741 2.319 -38.444 1.00 49.53 476 THR A O 1
ATOM 3763 N N . MET A 1 477 ? 34.679 3.875 -36.820 1.00 44.75 477 MET A N 1
ATOM 3764 C CA . MET A 1 477 ? 33.889 4.861 -37.575 1.00 44.75 477 MET A CA 1
ATOM 3765 C C . MET A 1 477 ? 34.768 5.826 -38.386 1.00 44.75 477 MET A C 1
ATOM 3767 O O . MET A 1 477 ? 34.312 6.407 -39.367 1.00 44.75 477 MET A O 1
ATOM 3771 N N . GLN A 1 478 ? 36.050 5.928 -38.030 1.00 44.03 478 GLN A N 1
ATOM 3772 C CA . GLN A 1 478 ? 37.054 6.768 -38.688 1.00 44.03 478 GLN A CA 1
ATOM 3773 C C . GLN A 1 478 ? 37.578 6.293 -40.070 1.00 44.03 478 GLN A C 1
ATOM 3775 O O . GLN A 1 478 ? 38.018 7.150 -40.829 1.00 44.03 478 GLN A O 1
ATOM 3780 N N . PRO A 1 479 ? 37.565 5.005 -40.489 1.00 43.72 479 PRO A N 1
ATOM 3781 C CA . PRO A 1 479 ? 38.191 4.610 -41.755 1.00 43.72 479 PRO A CA 1
ATOM 3782 C C . PRO A 1 479 ? 37.244 4.611 -42.972 1.00 43.72 479 PRO A C 1
ATOM 3784 O O . PRO A 1 479 ? 37.631 4.097 -44.025 1.00 43.72 479 PRO A O 1
ATOM 3787 N N . TRP A 1 480 ? 36.013 5.124 -42.845 1.00 44.44 480 TRP A N 1
ATOM 3788 C CA . TRP A 1 480 ? 35.010 5.128 -43.926 1.00 44.44 480 TRP A CA 1
ATOM 3789 C C . TRP A 1 480 ? 34.489 6.518 -44.327 1.00 44.44 480 TRP A C 1
ATOM 3791 O O . TRP A 1 480 ? 33.610 6.579 -45.187 1.00 44.44 480 TRP A O 1
ATOM 3801 N N . TYR A 1 481 ? 35.034 7.597 -43.756 1.00 35.81 481 TYR A N 1
ATOM 3802 C CA . TYR A 1 481 ? 34.855 8.960 -44.271 1.00 35.81 481 TYR A CA 1
ATOM 3803 C C . TYR A 1 481 ? 36.001 9.363 -45.199 1.00 35.81 481 TYR A C 1
ATOM 3805 O O . TYR A 1 481 ? 37.157 8.973 -44.910 1.00 35.81 481 TYR A O 1
#

Radius of gyration: 36.71 Å; chains: 1; bounding box: 99×82×113 Å

InterPro domains:
  IPR015925 Ryanodine/Inositol 1,4,5-trisphosphate receptor [PTHR46399] (1-469)
  IPR048581 Ryanodine receptor, junctional solenoid domain [PF21119] (61-470)

Foldseek 3Di:
DDDDDDDPDDDADDDPDDFDADPPDRDGDDDDDFDWDADPVVRDIHGQLCCVVVVVVVVVVLVVLVVLLVVLPPNQQVSLLVCCVVPPQVNLVCLQPDLSHALSSSLSSLSSCCSQAQVVLLVQLVVCLPPFDADDDPLLLPFAQDDPPPPDGPQFPADDFRTDGDAQDAADRDPPDDDPCNSVHGHDDPLVVLLVSLLVLLLVLLLCQVPPNPAGRNRDNLSSQLSSLVSVLSCVSSVVDHNVSSLSVVCQAPVVNSDDPPPVPVVVVVPPPDDDDDDDDDDDDDDDDDDDDDDDDDDDDDDDDDDDDDDDDDDDDDDDDDDDDDDDDDDDDDDDDDDDDDDDDDDDDDDDDDDDDDDDDDDDDDDDDDDDDDDDDDPDPPPSPDHPVNGPDDPSNVVSVVSVVVSSVSSSVSSVVSNVVSVVVVVVVVVVVVLVVLVVVLVPPPDDDPVVNVLSCVLVPDDPVVNVVCVVVCVNVPPPD

Secondary structure (DSSP, 8-state):
-------S----PPPS-----BTTTTB--------EEEETTTTEEEEGGGGGT-HHHHHHHHHHHHHHHHHTGGG-HHHHHHHTTTS-HHHHHHHHH-TTS-HHHHHHHHHHHIIIIIHHHHHHHHHTTT-------HHHHT--SS-SSTT-PPPTT-S---S--PPP-EE---SS---GGGGGSEEP--HHHHHHHHHHHHHHHHHHHTS--SS-GGGSHHHHHHHHHHHHHHHHHHT---HHHHHHHHHHH-HHHH-----TTSTTTTTS-----------------------------------------------------PPPP--------------------------------------------------------S-GGGS---HHHHHHHHHHHHHHHHHHHHHHHHHHHHHHHHHHHHHHHHHHHHHHHHHH-TT--HHHHHHHTHHHHS-HHHHHHHHHTSTTTGGG-

pLDDT: mean 71.82, std 27.64, range [21.5, 97.38]

Sequence (481 aa):
LDVQMLTPVIWSRMPNHFLAPETGRVQCMEPLVMMALHIPEENRCIDILELSERTDLMKFHYHTLKLYGSVCALGNNRVSHALCSHVDESQLFYAIENTYLPGPIRSGYYDLLISMHLESAKRNRLMTNKEFIVPMTDDTRSITLYSDAEKAHALPGVGLTTCLRPKLHFAPTGFVGTNADIYTLSPIIPLQMLKDHALSMLTEAVQDGGQAMRDPVGGSVEFHFVPILKLISTLLIMGVYDDSDVKHILKLIEPSVFTDGENPAEELEAGKTGDAEQHLVSKEEGTEVKEEEEQVEGENEGELLDEGMGEEEEEELEEEEEDEVEPEEEEEEEYEKQAGKEGKEDEHAAEKTDREKTTDGEDKGEDEKEAGAAEPEVKEEEDVGEGLLHMKLPESVKLQMCTLLQYFCDCELRHRVEAIIAFSDMFVNQVQTNQRHRYNDLMQAFTMSAAETARKTREFRSPPQEQVLFSCSGETMQPWY

Organism: Cirrhinus mrigala (NCBI:txid683832)